Protein AF-A0A2E0CEH9-F1 (afdb_monomer)

Secondary structure (DSSP, 8-state):
--------S----------BS-TTTT-SSSSS--SHHHHHHHHHHHHHT----GGG-SS-SS--SHHHHHHHHHHHH-SSPPP--EEEEEEETTEEEEEEPPP--TTEEEEEEEEESSSS--EEEEEE--TT--EEEE-S---SS-EEEEEEEEETT-BEEEPPPEEEPP----EEE-TTS-EEEE---GGGS--HHHHHTT-HHHHHHHHTSTTTTTT--HHHHHHHHHHHHH-TTTHHHHHHHHH-HHHHHHT---TT--SHHHHHHSS--HHHHTSS-HHHHHTB-S--PPEEE-TT--------B--SSSEEEES-SSPPP-SS-EEEE-GGGGSGGGGHHHH-EEETTEEEE-HHHHHHTSHHHHHH--S-HHHHHSPBPTTSPBP-----S---TTSPTT-STTHHHHHHHHHTTEEEEE-BTTB---SEEETTSEEEEEEEEEE-SSS-BS-SSTTT-EEEEEEEEEETTEEEEEES--SSTTSPP-TT-TT-EEE-EEEE-TTS-EES-GGG-SEEEE-PBPTT-EEEEEEEEE--TT--EEEEEEEEEEEESS-HHHHHHH-GGGGGG---EEEEEEEEEEEEE-

Sequence (594 aa):
MKRIVLLIGFIMCSKLYSQCDNNNLADYNNDNILDILDLVVLVEIIMTDSQDNQNSDVNFDGSVDILDVIKLVLKVLNPIPSSSEISYIDYSDNVISIVWDSSPSPLFKEYQILMSNSIDEQVAIDVISNPNQVELQIYDILLYQGALLWVNVVDEWSCGSLSQPAIIDNAEKEYQLDETGHVLFTEFMVDDFPDVQDCEGCHPSHVADWTGSSHAHSMHSPMFFSMWNQEQASHPETGERFCVQCHNPIAFLTGVDLAGNQSLQEFEDSNLPNQVKHGISCTVCHTYTALSPSYFADDNLNASAEYHMYPGENVFFGSIENPIENSYHESQYNPMFSRSEMCLPCHDFTIRGVEAEITFTEWNRIPGLAMSGELSCQECHMPLKADGTHDHSFVGVDVDLTYPLGESPNHSAVQDLLNSAAIISFGAPSYDLPDTISSSESLVVPITIESLTAHNMPSGTGFNREAWVEIVISQNSNIIYESGSLESNSEELDRLDSSLLLFTSYLLDENGDTTYTSSETHDMINETLPGLGFRYHLYNIDIPNDISGIIDIDVSFKFRPFRPLVVQSHIPELLSNLPIFEIGSIHEQIEVVE

Nearest PDB structures (foldseek):
  1wf5-assembly1_A  TM=7.370E-01  e=1.441E-05  Homo sapiens
  6pok-assembly1_A  TM=7.664E-01  e=5.632E-04  Homo sapiens
  4lsd-assembly3_H  TM=6.759E-01  e=6.670E-04  Homo sapiens
  8peq-assembly1_A  TM=6.683E-01  e=8.438E-03  Homo sapiens
  2obg-assembly1_A-2  TM=4.933E-01  e=7.125E-03  unclassified

Structure (mmCIF, N/CA/C/O backbone):
data_AF-A0A2E0CEH9-F1
#
_entry.id   AF-A0A2E0CEH9-F1
#
loop_
_atom_site.group_PDB
_atom_site.id
_atom_site.type_symbol
_atom_site.label_atom_id
_atom_site.label_alt_id
_atom_site.label_comp_id
_atom_site.label_asym_id
_atom_site.label_entity_id
_atom_site.label_seq_id
_atom_site.pdbx_PDB_ins_code
_atom_site.Cartn_x
_atom_site.Cartn_y
_atom_site.Cartn_z
_atom_site.occupancy
_atom_site.B_iso_or_equiv
_atom_site.auth_seq_id
_atom_site.auth_comp_id
_atom_site.auth_asym_id
_atom_site.auth_atom_id
_atom_site.pdbx_PDB_model_num
ATOM 1 N N . MET A 1 1 ? 8.715 -23.670 -21.065 1.00 26.12 1 MET A N 1
ATOM 2 C CA . MET A 1 1 ? 7.681 -23.879 -22.107 1.00 26.12 1 MET A CA 1
ATOM 3 C C . MET A 1 1 ? 6.828 -22.621 -22.080 1.00 26.12 1 MET A C 1
ATOM 5 O O . MET A 1 1 ? 6.115 -22.434 -21.107 1.00 26.12 1 MET A O 1
ATOM 9 N N . LYS A 1 2 ? 7.056 -21.696 -23.025 1.00 26.78 2 LYS A N 1
ATOM 10 C CA . LYS A 1 2 ? 6.562 -20.308 -22.983 1.00 26.78 2 LYS A CA 1
ATOM 11 C C . LYS A 1 2 ? 5.036 -20.285 -22.825 1.00 26.78 2 LYS A C 1
ATOM 13 O O . LYS A 1 2 ? 4.325 -20.707 -23.738 1.00 26.78 2 LYS A O 1
ATOM 18 N N . ARG A 1 3 ? 4.542 -19.857 -21.659 1.00 23.39 3 ARG A N 1
ATOM 19 C CA . ARG A 1 3 ? 3.113 -19.635 -21.426 1.00 23.39 3 ARG A CA 1
ATOM 20 C C . ARG A 1 3 ? 2.758 -18.259 -21.971 1.00 23.39 3 ARG A C 1
ATOM 22 O O . ARG A 1 3 ? 2.944 -17.244 -21.324 1.00 23.39 3 ARG A O 1
ATOM 29 N N . ILE A 1 4 ? 2.259 -18.286 -23.199 1.00 29.06 4 ILE A N 1
ATOM 30 C CA . ILE A 1 4 ? 1.384 -17.267 -23.767 1.00 29.06 4 ILE A CA 1
ATOM 31 C C . ILE A 1 4 ? 0.143 -17.228 -22.868 1.00 29.06 4 ILE A C 1
ATOM 33 O O . ILE A 1 4 ? -0.684 -18.140 -22.929 1.00 29.06 4 ILE A O 1
ATOM 37 N N . VAL A 1 5 ? 0.038 -16.221 -22.003 1.00 24.45 5 VAL A N 1
ATOM 38 C CA . VAL A 1 5 ? -1.232 -15.879 -21.359 1.00 24.45 5 VAL A CA 1
ATOM 39 C C . VAL A 1 5 ? -1.922 -14.855 -22.250 1.00 24.45 5 VAL A C 1
ATOM 41 O O . VAL A 1 5 ? -1.358 -13.837 -22.639 1.00 24.45 5 VAL A O 1
ATOM 44 N N . LEU A 1 6 ? -3.133 -15.227 -22.654 1.00 25.12 6 LEU A N 1
ATOM 45 C CA . LEU A 1 6 ? -4.038 -14.483 -23.511 1.00 25.12 6 LEU A CA 1
ATOM 46 C C . LEU A 1 6 ? -4.280 -13.062 -22.976 1.00 25.12 6 LEU A C 1
ATOM 48 O O . LEU A 1 6 ? -5.071 -12.885 -22.055 1.00 25.12 6 LEU A O 1
ATOM 52 N N . LEU A 1 7 ? -3.763 -12.052 -23.675 1.00 25.94 7 LEU A N 1
ATOM 53 C CA . LEU A 1 7 ? -4.455 -10.770 -23.816 1.00 25.94 7 LEU A CA 1
ATOM 54 C C . LEU A 1 7 ? -5.459 -10.894 -24.980 1.00 25.94 7 LEU A C 1
ATOM 56 O O . LEU A 1 7 ? -5.257 -10.393 -26.083 1.00 25.94 7 LEU A O 1
ATOM 60 N N . ILE A 1 8 ? -6.546 -11.638 -24.764 1.00 28.12 8 ILE A N 1
ATOM 61 C CA . ILE A 1 8 ? -7.740 -11.568 -25.619 1.00 28.12 8 ILE A CA 1
ATOM 62 C C . ILE A 1 8 ? -8.783 -10.817 -24.810 1.00 28.12 8 ILE A C 1
ATOM 64 O O . ILE A 1 8 ? -9.404 -11.403 -23.928 1.00 28.12 8 ILE A O 1
ATOM 68 N N . GLY A 1 9 ? -8.994 -9.534 -25.111 1.00 27.02 9 GLY A N 1
ATOM 69 C CA . GLY A 1 9 ? -10.136 -8.858 -24.509 1.00 27.02 9 GLY A CA 1
ATOM 70 C C . GLY A 1 9 ? -10.213 -7.344 -24.512 1.00 27.02 9 GLY A C 1
ATOM 71 O O . GLY A 1 9 ? -11.117 -6.865 -23.856 1.00 27.02 9 GLY A O 1
ATOM 72 N N . PHE A 1 10 ? -9.387 -6.582 -25.230 1.00 25.95 10 PHE A N 1
ATOM 73 C CA . PHE A 1 10 ? -9.705 -5.172 -25.497 1.00 25.95 10 PHE A CA 1
ATOM 74 C C . PHE A 1 10 ? -9.233 -4.767 -26.895 1.00 25.95 10 PHE A C 1
ATOM 76 O O . PHE A 1 10 ? -8.197 -4.146 -27.098 1.00 25.95 10 PHE A O 1
ATOM 83 N N . ILE A 1 11 ? -10.055 -5.103 -27.892 1.00 30.66 11 ILE A N 1
ATOM 84 C CA . ILE A 1 11 ? -10.125 -4.324 -29.130 1.00 30.66 11 ILE A CA 1
ATOM 85 C C . ILE A 1 11 ? -10.832 -3.015 -28.749 1.00 30.66 11 ILE A C 1
ATOM 87 O O . ILE A 1 11 ? -12.029 -2.852 -28.976 1.00 30.66 11 ILE A O 1
ATOM 91 N N . MET A 1 12 ? -10.115 -2.090 -28.113 1.00 25.44 12 MET A N 1
ATOM 92 C CA . MET A 1 12 ? -10.494 -0.681 -28.122 1.00 25.44 12 MET A CA 1
ATOM 93 C C . MET A 1 12 ? -9.473 0.069 -28.955 1.00 25.44 12 MET A C 1
ATOM 95 O O . MET A 1 12 ? -8.458 0.533 -28.464 1.00 25.44 12 MET A O 1
ATOM 99 N N . CYS A 1 13 ? -9.782 0.134 -30.249 1.00 32.44 13 CYS A N 1
ATOM 100 C CA . CYS A 1 13 ? -9.682 1.342 -31.057 1.00 32.44 13 CYS A CA 1
ATOM 101 C C . CYS A 1 13 ? -8.512 2.277 -30.696 1.00 32.44 13 CYS A C 1
ATOM 103 O O . CYS A 1 13 ? -8.733 3.443 -30.371 1.00 32.44 13 CYS A O 1
ATOM 105 N N . SER A 1 14 ? -7.268 1.814 -30.839 1.00 30.53 14 SER A N 1
ATOM 106 C CA . SER A 1 14 ? -6.232 2.747 -31.257 1.00 30.53 14 SER A CA 1
ATOM 107 C C . SER A 1 14 ? -6.655 3.190 -32.653 1.00 30.53 14 SER A C 1
ATOM 109 O O . SER A 1 14 ? -6.739 2.396 -33.594 1.00 30.53 14 SER A O 1
ATOM 111 N N . LYS A 1 15 ? -7.055 4.454 -32.792 1.00 33.81 15 LYS A N 1
ATOM 112 C CA . LYS A 1 15 ? -7.157 5.060 -34.114 1.00 33.81 15 LYS A CA 1
ATOM 113 C C . LYS A 1 15 ? -5.736 5.102 -34.677 1.00 33.81 15 LYS A C 1
ATOM 115 O O . LYS A 1 15 ? -5.025 6.081 -34.494 1.00 33.81 15 LYS A O 1
ATOM 120 N N . LEU A 1 16 ? -5.334 4.007 -35.316 1.00 45.03 16 LEU A N 1
ATOM 121 C CA . LEU A 1 16 ? -4.176 3.903 -36.189 1.00 45.03 16 LEU A CA 1
ATOM 122 C C . LEU A 1 16 ? -4.417 4.874 -37.337 1.00 45.03 16 LEU A C 1
ATOM 124 O O . LEU A 1 16 ? -5.068 4.535 -38.326 1.00 45.03 16 LEU A O 1
ATOM 128 N N . TYR A 1 17 ? -3.987 6.119 -37.183 1.00 47.66 17 TYR A N 1
ATOM 129 C CA . TYR A 1 17 ? -4.020 7.024 -38.307 1.00 47.66 17 TYR A CA 1
ATOM 130 C C . TYR A 1 17 ? -2.801 6.730 -39.177 1.00 47.66 17 TYR A C 1
ATOM 132 O O . TYR A 1 17 ? -1.699 7.190 -38.903 1.00 47.66 17 TYR A O 1
ATOM 140 N N . SER A 1 18 ? -3.027 6.021 -40.281 1.00 54.94 18 SER A N 1
ATOM 141 C CA . SER A 1 18 ? -2.346 6.366 -41.524 1.00 54.94 18 SER A CA 1
ATOM 142 C C . SER A 1 18 ? -2.723 7.821 -41.839 1.00 54.94 18 SER A C 1
ATOM 144 O O . SER A 1 18 ? -3.780 8.080 -42.423 1.00 54.94 18 SER A O 1
ATOM 146 N N . GLN A 1 19 ? -1.967 8.789 -41.319 1.00 60.56 19 GLN A N 1
ATOM 147 C CA . GLN A 1 19 ? -2.200 10.200 -41.625 1.00 60.56 19 GLN A CA 1
ATOM 148 C C . GLN A 1 19 ? -1.653 10.470 -43.018 1.00 60.56 19 GLN A C 1
ATOM 150 O O . GLN A 1 19 ? -0.526 10.091 -43.323 1.00 60.56 19 GLN A O 1
ATOM 155 N N . CYS A 1 20 ? -2.486 11.072 -43.859 1.00 68.50 20 CYS A N 1
ATOM 156 C CA . CYS A 1 20 ? -2.069 11.704 -45.097 1.00 68.50 20 CYS A CA 1
ATOM 157 C C . CYS A 1 20 ? -2.090 13.208 -44.858 1.00 68.50 20 CYS A C 1
ATOM 159 O O . CYS A 1 20 ? -3.164 13.807 -44.784 1.00 68.50 20 CYS A O 1
ATOM 161 N N . ASP A 1 21 ? -0.911 13.808 -44.722 1.00 62.81 21 ASP A N 1
ATOM 162 C CA . ASP A 1 21 ? -0.798 15.225 -44.358 1.00 62.81 21 ASP A CA 1
ATOM 163 C C . ASP A 1 21 ? -1.117 16.176 -45.522 1.00 62.81 21 ASP A C 1
ATOM 165 O O . ASP A 1 21 ? -1.353 17.366 -45.307 1.00 62.81 21 ASP A O 1
ATOM 169 N N . ASN A 1 22 ? -1.157 15.676 -46.763 1.00 65.75 22 ASN A N 1
ATOM 170 C CA . ASN A 1 22 ? -1.312 16.505 -47.958 1.00 65.75 22 ASN A CA 1
ATOM 171 C C . ASN A 1 22 ? -2.409 16.016 -48.920 1.00 65.75 22 ASN A C 1
ATOM 173 O O . ASN A 1 22 ? -2.151 15.723 -50.087 1.00 65.75 22 ASN A O 1
ATOM 177 N N . ASN A 1 23 ? -3.656 15.963 -48.440 1.00 64.31 23 ASN A N 1
ATOM 178 C CA . ASN A 1 23 ? -4.815 15.556 -49.253 1.00 64.31 23 ASN A CA 1
ATOM 179 C C . ASN A 1 23 ? -5.206 16.560 -50.353 1.00 64.31 23 ASN A C 1
ATOM 181 O O . ASN A 1 23 ? -5.965 16.208 -51.244 1.00 64.31 23 ASN A O 1
ATOM 185 N N . ASN A 1 24 ? -4.693 17.794 -50.305 1.00 70.31 24 ASN A N 1
ATOM 186 C CA . ASN A 1 24 ? -5.008 18.834 -51.293 1.00 70.31 24 ASN A CA 1
ATOM 187 C C . ASN A 1 24 ? -4.076 18.798 -52.518 1.00 70.31 24 ASN A C 1
ATOM 189 O O . ASN A 1 24 ? -4.338 19.467 -53.519 1.00 70.31 24 ASN A O 1
ATOM 193 N N . LEU A 1 25 ? -2.949 18.080 -52.441 1.00 78.38 25 LEU A N 1
ATOM 194 C CA . LEU A 1 25 ? -2.026 17.946 -53.564 1.00 78.38 25 LEU A CA 1
ATOM 195 C C . LEU A 1 25 ? -2.606 16.973 -54.589 1.00 78.38 25 LEU A C 1
ATOM 197 O O . LEU A 1 25 ? -2.786 15.797 -54.284 1.00 78.38 25 LEU A O 1
ATOM 201 N N . ALA A 1 26 ? -2.804 17.464 -55.813 1.00 79.00 26 ALA A N 1
ATOM 202 C CA . ALA A 1 26 ? -3.390 16.739 -56.940 1.00 79.00 26 ALA A CA 1
ATOM 203 C C . ALA A 1 26 ? -4.898 16.419 -56.835 1.00 79.00 26 ALA A C 1
ATOM 205 O O . ALA A 1 26 ? -5.405 15.698 -57.687 1.00 79.00 26 ALA A O 1
ATOM 206 N N . ASP A 1 27 ? -5.617 16.990 -55.858 1.00 84.62 27 ASP A N 1
ATOM 207 C CA . ASP A 1 27 ? -7.089 17.017 -55.834 1.00 84.62 27 ASP A CA 1
ATOM 208 C C . ASP A 1 27 ? -7.575 18.197 -56.689 1.00 84.62 27 ASP A C 1
ATOM 210 O O . ASP A 1 27 ? -7.641 19.348 -56.245 1.00 84.62 27 ASP A O 1
ATOM 214 N N . TYR A 1 28 ? -7.836 17.942 -57.970 1.00 86.00 28 TYR A N 1
ATOM 215 C CA . TYR A 1 28 ? -8.185 19.002 -58.917 1.00 86.00 28 TYR A CA 1
ATOM 216 C C . TYR A 1 28 ? -9.678 19.309 -58.925 1.00 86.00 28 TYR A C 1
ATOM 218 O O . TYR A 1 28 ? -10.083 20.406 -59.330 1.00 86.00 28 TYR A O 1
ATOM 226 N N . ASN A 1 29 ? -10.504 18.354 -58.503 1.00 84.25 29 ASN A N 1
ATOM 227 C CA . ASN A 1 29 ? -11.950 18.517 -58.473 1.00 84.25 29 ASN A CA 1
ATOM 228 C C . ASN A 1 29 ? -12.453 19.080 -57.112 1.00 84.25 29 ASN A C 1
ATOM 230 O O . ASN A 1 29 ? -13.585 19.570 -57.045 1.00 84.25 29 ASN A O 1
ATOM 234 N N . ASN A 1 30 ? -11.576 19.141 -56.098 1.00 84.12 30 ASN A N 1
ATOM 235 C CA . ASN A 1 30 ? -11.791 19.620 -54.727 1.00 84.12 30 ASN A CA 1
ATOM 236 C C . ASN A 1 30 ? -12.825 18.805 -53.927 1.00 84.12 30 ASN A C 1
ATOM 238 O O . ASN A 1 30 ? -13.580 19.373 -53.126 1.00 84.12 30 ASN A O 1
ATOM 242 N N . ASP A 1 31 ? -12.904 17.495 -54.151 1.00 85.25 31 ASP A N 1
ATOM 243 C CA . ASP A 1 31 ? -13.761 16.584 -53.386 1.00 85.25 31 ASP A CA 1
ATOM 244 C C . ASP A 1 31 ? -13.038 15.909 -52.204 1.00 85.25 31 ASP A C 1
ATOM 246 O O . ASP A 1 31 ? -13.691 15.265 -51.375 1.00 85.25 31 ASP A O 1
ATOM 250 N N . ASN A 1 32 ? -11.740 16.184 -52.028 1.00 81.38 32 ASN A N 1
ATOM 251 C CA . ASN A 1 32 ? -10.823 15.605 -51.043 1.00 81.38 32 ASN A CA 1
ATOM 252 C C . ASN A 1 32 ? -10.567 14.100 -51.230 1.00 81.38 32 ASN A C 1
ATOM 254 O O . ASN A 1 32 ? -10.199 13.417 -50.266 1.00 81.38 32 ASN A O 1
ATOM 258 N N . ILE A 1 33 ? -10.773 13.564 -52.435 1.00 82.75 33 ILE A N 1
ATOM 259 C CA . ILE A 1 33 ? -10.530 12.165 -52.781 1.00 82.75 33 ILE A CA 1
ATOM 260 C C . ILE A 1 33 ? -9.656 12.115 -54.032 1.00 82.75 33 ILE A C 1
ATOM 262 O O . ILE A 1 33 ? -10.120 12.388 -55.125 1.00 82.75 33 ILE A O 1
ATOM 266 N N . LEU A 1 34 ? -8.412 11.654 -53.887 1.00 84.44 34 LEU A N 1
ATOM 267 C CA . LEU A 1 34 ? -7.552 11.401 -55.044 1.00 84.44 34 LEU A CA 1
ATOM 268 C C . LEU A 1 34 ? -8.038 10.169 -55.810 1.00 84.44 34 LEU A C 1
ATOM 270 O O . LEU A 1 34 ? -7.853 9.034 -55.355 1.00 84.44 34 LEU A O 1
ATOM 274 N N . ASP A 1 35 ? -8.634 10.379 -56.982 1.00 86.50 35 ASP A N 1
ATOM 275 C CA . ASP A 1 35 ? -9.162 9.295 -57.805 1.00 86.50 35 ASP A CA 1
ATOM 276 C C . ASP A 1 35 ? -8.947 9.478 -59.323 1.00 86.50 35 ASP A C 1
ATOM 278 O O . ASP A 1 35 ? -8.091 10.221 -59.810 1.00 86.50 35 ASP A O 1
ATOM 282 N N . ILE A 1 36 ? -9.675 8.690 -60.120 1.00 88.88 36 ILE A N 1
ATOM 283 C CA . ILE A 1 36 ? -9.568 8.719 -61.581 1.00 88.88 36 ILE A CA 1
ATOM 284 C C . ILE A 1 36 ? -10.039 10.047 -62.192 1.00 88.88 36 ILE A C 1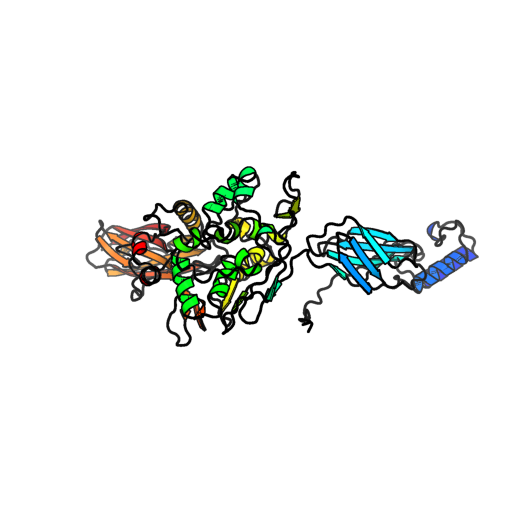
ATOM 286 O O . ILE A 1 36 ? -9.636 10.374 -63.308 1.00 88.88 36 ILE A O 1
ATOM 290 N N . LEU A 1 37 ? -10.897 10.802 -61.507 1.00 89.12 37 LEU A N 1
ATOM 291 C CA . LEU A 1 37 ? -11.386 12.095 -61.968 1.00 89.12 37 LEU A CA 1
ATOM 292 C C . LEU A 1 37 ? -10.265 13.133 -61.935 1.00 89.12 37 LEU A C 1
ATOM 294 O O . LEU A 1 37 ? -10.116 13.868 -62.909 1.00 89.12 37 LEU A O 1
ATOM 298 N N . ASP A 1 38 ? -9.419 13.126 -60.906 1.00 88.19 38 ASP A N 1
ATOM 299 C CA . ASP A 1 38 ? -8.243 14.002 -60.839 1.00 88.19 38 ASP A CA 1
ATOM 300 C C . ASP A 1 38 ? -7.243 13.701 -61.950 1.00 88.19 38 ASP A C 1
ATOM 302 O O . ASP A 1 38 ? -6.717 14.607 -62.596 1.00 88.19 38 ASP A O 1
ATOM 306 N N . LEU A 1 39 ? -7.053 12.418 -62.261 1.00 88.62 39 LEU A N 1
ATOM 307 C CA . LEU A 1 39 ? -6.235 11.991 -63.395 1.00 88.62 39 LEU A CA 1
ATOM 308 C C . LEU A 1 39 ? -6.760 12.525 -64.730 1.00 88.62 39 LEU A C 1
ATOM 310 O O . LEU A 1 39 ? -5.973 12.951 -65.576 1.00 88.62 39 LEU A O 1
ATOM 314 N N . VAL A 1 40 ? -8.080 12.508 -64.937 1.00 90.00 40 VAL A N 1
ATOM 315 C CA . VAL A 1 40 ? -8.696 13.059 -66.153 1.00 90.00 40 VAL A CA 1
ATOM 316 C C . VAL A 1 40 ? -8.446 14.563 -66.246 1.00 90.00 40 VAL A C 1
ATOM 318 O O . VAL A 1 40 ? -8.090 15.042 -67.325 1.00 90.00 40 VAL A O 1
ATOM 321 N N . VAL A 1 41 ? -8.576 15.287 -65.131 1.00 87.94 41 VAL A N 1
ATOM 322 C CA . VAL A 1 41 ? -8.336 16.735 -65.083 1.00 87.94 41 VAL A CA 1
ATOM 323 C C . VAL A 1 41 ? -6.862 17.063 -65.338 1.00 87.94 41 VAL A C 1
ATOM 325 O O . VAL A 1 41 ? -6.572 17.938 -66.151 1.00 87.94 41 VAL A O 1
ATOM 328 N N . LEU A 1 42 ? -5.919 16.323 -64.748 1.00 88.19 42 LEU A N 1
ATOM 329 C CA . LEU A 1 42 ? -4.484 16.511 -64.992 1.00 88.19 42 LEU A CA 1
ATOM 330 C C . LEU A 1 42 ? -4.107 16.265 -66.461 1.00 88.19 42 LEU A C 1
ATOM 332 O O . LEU A 1 42 ? -3.359 17.038 -67.060 1.00 88.19 42 LEU A O 1
ATOM 336 N N . VAL A 1 43 ? -4.665 15.222 -67.083 1.00 89.12 43 VAL A N 1
ATOM 337 C CA . VAL A 1 43 ? -4.454 14.953 -68.514 1.00 89.12 43 VAL A CA 1
ATOM 338 C C . VAL A 1 43 ? -5.028 16.079 -69.378 1.00 89.12 43 VAL A C 1
ATOM 340 O O . VAL A 1 43 ? -4.406 16.459 -70.371 1.00 89.12 43 VAL A O 1
ATOM 343 N N . GLU A 1 44 ? -6.184 16.640 -69.017 1.00 87.75 44 GLU A N 1
ATOM 344 C CA . GLU A 1 44 ? -6.756 17.799 -69.712 1.00 87.75 44 GLU A CA 1
ATOM 345 C C . GLU A 1 44 ? -5.853 19.039 -69.592 1.00 87.75 44 GLU A C 1
ATOM 347 O O . GLU A 1 44 ? -5.601 19.707 -70.600 1.00 87.75 44 GLU A O 1
ATOM 352 N N . ILE A 1 45 ? -5.294 19.300 -68.406 1.00 85.56 45 ILE A N 1
ATOM 353 C CA . ILE A 1 45 ? -4.334 20.388 -68.148 1.00 85.56 45 ILE A CA 1
ATOM 354 C C . ILE A 1 45 ? -3.102 20.256 -69.057 1.00 85.56 45 ILE A C 1
ATOM 356 O O . ILE A 1 45 ? -2.732 21.212 -69.743 1.00 85.56 45 ILE A O 1
ATOM 360 N N . ILE A 1 46 ? -2.519 19.055 -69.148 1.00 85.81 46 ILE A N 1
ATOM 361 C CA . ILE A 1 46 ? -1.346 18.778 -69.996 1.00 85.81 46 ILE A CA 1
ATOM 362 C C . ILE A 1 46 ? -1.683 18.941 -71.485 1.00 85.81 46 ILE A C 1
ATOM 364 O O . ILE A 1 46 ? -0.906 19.508 -72.251 1.00 85.81 46 ILE A O 1
ATOM 368 N N . MET A 1 47 ? -2.850 18.457 -71.926 1.00 86.19 47 MET A N 1
ATOM 369 C CA . MET A 1 47 ? -3.260 18.519 -73.337 1.00 86.19 47 MET A CA 1
ATOM 370 C C . MET A 1 47 ? -3.620 19.936 -73.802 1.00 86.19 47 MET A C 1
ATOM 372 O O . MET A 1 47 ? -3.564 20.217 -75.002 1.00 86.19 47 MET A O 1
ATOM 376 N N . THR A 1 48 ? -4.023 20.813 -72.880 1.00 83.44 48 THR A N 1
ATOM 377 C CA . THR A 1 48 ? -4.426 22.198 -73.176 1.00 83.44 48 THR A CA 1
ATOM 378 C C . THR A 1 48 ? -3.313 23.225 -72.945 1.00 83.44 48 THR A C 1
ATOM 380 O O . THR A 1 48 ? -3.506 24.395 -73.279 1.00 83.44 48 THR A O 1
ATOM 383 N N . ASP A 1 49 ? -2.143 22.785 -72.459 1.00 68.38 49 ASP A N 1
ATOM 384 C CA . ASP A 1 49 ? -0.958 23.605 -72.154 1.00 68.38 49 ASP A CA 1
ATOM 385 C C . ASP A 1 49 ? -1.260 24.722 -71.128 1.00 68.38 49 ASP A C 1
ATOM 387 O O . ASP A 1 49 ? -0.700 25.823 -71.159 1.00 68.38 49 ASP A O 1
ATOM 391 N N . SER A 1 50 ? -2.202 24.458 -70.212 1.00 66.44 50 SER A N 1
ATOM 392 C CA . SER A 1 50 ? -2.602 25.401 -69.168 1.00 66.44 50 SER A CA 1
ATOM 393 C C . SER A 1 50 ? -1.621 25.346 -67.991 1.00 66.44 50 SER A C 1
ATOM 395 O O . SER A 1 50 ? -1.854 24.671 -66.995 1.00 66.44 50 SER A O 1
ATOM 397 N N . GLN A 1 51 ? -0.514 26.077 -68.103 1.00 59.66 51 GLN A N 1
ATOM 398 C CA . GLN A 1 51 ? 0.600 26.138 -67.137 1.00 59.66 51 GLN A CA 1
ATOM 399 C C . GLN A 1 51 ? 0.268 26.796 -65.771 1.00 59.66 51 GLN A C 1
ATOM 401 O O . GLN A 1 51 ? 1.175 27.171 -65.034 1.00 59.66 51 GLN A O 1
ATOM 406 N N . ASP A 1 52 ? -1.005 27.001 -65.421 1.00 55.31 52 ASP A N 1
ATOM 407 C CA . ASP A 1 52 ? -1.404 27.986 -64.396 1.00 55.31 52 ASP A CA 1
ATOM 408 C C . ASP A 1 52 ? -1.718 27.396 -63.005 1.00 55.31 52 ASP A C 1
ATOM 410 O O . ASP A 1 52 ? -2.307 28.071 -62.162 1.00 55.31 52 ASP A O 1
ATOM 414 N N . ASN A 1 53 ? -1.335 26.145 -62.728 1.00 63.59 53 ASN A N 1
ATOM 415 C CA . ASN A 1 53 ? -1.577 25.529 -61.422 1.00 63.59 53 ASN A CA 1
ATOM 416 C C . ASN A 1 53 ? -0.320 24.832 -60.880 1.00 63.59 53 ASN A C 1
ATOM 418 O O . ASN A 1 53 ? 0.040 23.749 -61.332 1.00 63.59 53 ASN A O 1
ATOM 422 N N . GLN A 1 54 ? 0.320 25.443 -59.875 1.00 63.72 54 GLN A N 1
ATOM 423 C CA . GLN A 1 54 ? 1.502 24.896 -59.187 1.00 63.72 54 GLN A CA 1
ATOM 424 C C . GLN A 1 54 ? 1.253 23.510 -58.569 1.00 63.72 54 GLN A C 1
ATOM 426 O O . GLN A 1 54 ? 2.202 22.767 -58.364 1.00 63.72 54 GLN A O 1
ATOM 431 N N . ASN A 1 55 ? -0.008 23.127 -58.342 1.00 73.56 55 ASN A N 1
ATOM 432 C CA . ASN A 1 55 ? -0.376 21.804 -57.832 1.00 73.56 55 ASN A CA 1
ATOM 433 C C . ASN A 1 55 ? -0.437 20.724 -58.937 1.00 73.56 55 ASN A C 1
ATOM 435 O O . ASN A 1 55 ? -0.845 19.597 -58.664 1.00 73.56 55 ASN A O 1
ATOM 439 N N . SER A 1 56 ? -0.121 21.070 -60.194 1.00 80.19 56 SER A N 1
ATOM 440 C CA . SER A 1 56 ? -0.099 20.134 -61.338 1.00 80.19 56 SER A CA 1
ATOM 441 C C . SER A 1 56 ? 1.274 19.526 -61.618 1.00 80.19 56 SER A C 1
ATOM 443 O O . SER A 1 56 ? 1.334 18.490 -62.268 1.00 80.19 56 SER A O 1
ATOM 445 N N . ASP A 1 57 ? 2.343 20.135 -61.099 1.00 83.62 57 ASP A N 1
ATOM 446 C CA . ASP A 1 57 ? 3.689 19.549 -61.043 1.00 83.62 57 ASP A CA 1
ATOM 447 C C . ASP A 1 57 ? 3.761 18.665 -59.792 1.00 83.62 57 ASP A C 1
ATOM 449 O O . ASP A 1 57 ? 4.208 19.056 -58.713 1.00 83.62 57 ASP A O 1
ATOM 453 N N . VAL A 1 58 ? 3.159 17.491 -59.921 1.00 85.12 58 VAL A N 1
ATOM 454 C CA . VAL A 1 58 ? 2.980 16.507 -58.856 1.00 85.12 58 VAL A CA 1
ATOM 455 C C . VAL A 1 58 ? 4.304 15.799 -58.552 1.00 85.12 58 VAL A C 1
ATOM 457 O O . VAL A 1 58 ? 4.530 15.302 -57.441 1.00 85.12 58 VAL A O 1
ATOM 460 N N . ASN A 1 59 ? 5.193 15.718 -59.544 1.00 84.69 59 ASN A N 1
ATOM 461 C CA . ASN A 1 59 ? 6.505 15.117 -59.384 1.00 84.69 59 ASN A CA 1
ATOM 462 C C . ASN A 1 59 ? 7.595 16.090 -58.891 1.00 84.69 59 ASN A C 1
ATOM 464 O O . ASN A 1 59 ? 8.634 15.608 -58.432 1.00 84.69 59 ASN A O 1
ATOM 468 N N . PHE A 1 60 ? 7.304 17.395 -58.874 1.00 84.06 60 PHE A N 1
ATOM 469 C CA . PHE A 1 60 ? 8.171 18.504 -58.468 1.00 84.06 60 PHE A CA 1
ATOM 470 C C . PHE A 1 60 ? 9.441 18.654 -59.320 1.00 84.06 60 PHE A C 1
ATOM 472 O O . PHE A 1 60 ? 10.484 19.088 -58.816 1.00 84.06 60 PHE A O 1
ATOM 479 N N . ASP A 1 61 ? 9.384 18.289 -60.603 1.00 86.25 61 ASP A N 1
ATOM 480 C CA . ASP A 1 61 ? 10.509 18.420 -61.538 1.00 86.25 61 ASP A CA 1
ATOM 481 C C . ASP A 1 61 ? 10.537 19.764 -62.293 1.00 86.25 61 ASP A C 1
ATOM 483 O O . ASP A 1 61 ? 11.507 20.074 -62.999 1.00 86.25 61 ASP A O 1
ATOM 487 N N . GLY A 1 62 ? 9.521 20.606 -62.081 1.00 83.75 62 GLY A N 1
ATOM 488 C CA . GLY A 1 62 ? 9.365 21.919 -62.695 1.00 83.75 62 GLY A CA 1
ATOM 489 C C . GLY A 1 62 ? 8.631 21.904 -64.037 1.00 83.75 62 GLY A C 1
ATOM 490 O O . GLY A 1 62 ? 8.528 22.964 -64.664 1.00 83.75 62 GLY A O 1
ATOM 491 N N . SER A 1 63 ? 8.142 20.747 -64.489 1.00 86.19 63 SER A N 1
ATOM 492 C CA . SER A 1 63 ? 7.350 20.572 -65.709 1.00 86.19 63 SER A CA 1
ATOM 493 C C . SER A 1 63 ? 6.036 19.866 -65.386 1.00 86.19 63 SER A C 1
ATOM 495 O O . SER A 1 63 ? 6.002 18.976 -64.558 1.00 86.19 63 SER A O 1
ATOM 497 N N . VAL A 1 64 ? 4.952 20.250 -66.065 1.00 87.06 64 VAL A N 1
ATOM 498 C CA . VAL A 1 64 ? 3.666 19.541 -65.975 1.00 87.06 64 VAL A CA 1
ATOM 499 C C . VAL A 1 64 ? 3.525 18.660 -67.211 1.00 87.06 64 VAL A C 1
ATOM 501 O O . VAL A 1 64 ? 3.211 19.157 -68.298 1.00 87.06 64 VAL A O 1
ATOM 504 N N . ASP A 1 65 ? 3.811 17.368 -67.079 1.00 87.88 65 ASP A N 1
ATOM 505 C CA . ASP A 1 65 ? 3.829 16.421 -68.189 1.00 87.88 65 ASP A CA 1
ATOM 506 C C . ASP A 1 65 ? 3.329 15.007 -67.824 1.00 87.88 65 ASP A C 1
ATOM 508 O O . ASP A 1 65 ? 2.646 14.763 -66.830 1.00 87.88 65 ASP A O 1
ATOM 512 N N . ILE A 1 66 ? 3.578 14.037 -68.708 1.00 88.56 66 ILE A N 1
ATOM 513 C CA . ILE A 1 66 ? 3.116 12.657 -68.523 1.00 88.56 66 ILE A CA 1
ATOM 514 C C . ILE A 1 66 ? 3.684 11.991 -67.255 1.00 88.56 66 ILE A C 1
ATOM 516 O O . ILE A 1 66 ? 3.086 11.038 -66.754 1.00 88.56 66 ILE A O 1
ATOM 520 N N . LEU A 1 67 ? 4.820 12.457 -66.735 1.00 89.06 67 LEU A N 1
ATOM 521 C CA . LEU A 1 67 ? 5.433 11.947 -65.515 1.00 89.06 67 LEU A CA 1
ATOM 522 C C . LEU A 1 67 ? 4.584 12.279 -64.279 1.00 89.06 67 LEU A C 1
ATOM 524 O O . LEU A 1 67 ? 4.475 11.425 -63.397 1.00 89.06 67 LEU A O 1
ATOM 528 N N . ASP A 1 68 ? 3.901 13.426 -64.250 1.00 88.06 68 ASP A N 1
ATOM 529 C CA . ASP A 1 68 ? 2.936 13.772 -63.195 1.00 88.06 68 ASP A CA 1
ATOM 530 C C . ASP A 1 68 ? 1.730 12.839 -63.204 1.00 88.06 68 ASP A C 1
ATOM 532 O O . ASP A 1 68 ? 1.298 12.350 -62.160 1.00 88.06 68 ASP A O 1
ATOM 536 N N . VAL A 1 69 ? 1.232 12.509 -64.401 1.00 89.31 69 VAL A N 1
ATOM 537 C CA . VAL A 1 69 ? 0.140 11.539 -64.571 1.00 89.31 69 VAL A CA 1
ATOM 538 C C . VAL A 1 69 ? 0.563 10.174 -64.047 1.00 89.31 69 VAL A C 1
ATOM 540 O O . VAL A 1 69 ? -0.195 9.540 -63.320 1.00 89.31 69 VAL A O 1
ATOM 543 N N . ILE A 1 70 ? 1.771 9.707 -64.381 1.00 89.81 70 ILE A N 1
ATOM 544 C CA . ILE A 1 70 ? 2.288 8.424 -63.882 1.00 89.81 70 ILE A CA 1
ATOM 545 C C . ILE A 1 70 ? 2.341 8.431 -62.352 1.00 89.81 70 ILE A C 1
ATOM 547 O O . ILE A 1 70 ? 1.920 7.460 -61.721 1.00 89.81 70 ILE A O 1
ATOM 551 N N . LYS A 1 71 ? 2.817 9.525 -61.754 1.00 87.69 71 LYS A N 1
ATOM 552 C CA . LYS A 1 71 ? 2.942 9.654 -60.303 1.00 87.69 71 LYS A CA 1
ATOM 553 C C . LYS A 1 71 ? 1.579 9.672 -59.606 1.00 87.69 71 LYS A C 1
ATOM 555 O O . LYS A 1 71 ? 1.377 8.933 -58.643 1.00 87.69 71 LYS A O 1
ATOM 560 N N . LEU A 1 72 ? 0.613 10.415 -60.147 1.00 88.50 72 LEU A N 1
ATOM 561 C CA . LEU A 1 72 ? -0.760 10.430 -59.645 1.00 88.50 72 LEU A CA 1
ATOM 562 C C . LEU A 1 72 ? -1.451 9.067 -59.827 1.00 88.50 72 LEU A C 1
ATOM 564 O O . LEU A 1 72 ? -2.141 8.614 -58.921 1.00 88.50 72 LEU A O 1
ATOM 568 N N . VAL A 1 73 ? -1.209 8.347 -60.932 1.00 91.69 73 VAL A N 1
ATOM 569 C CA . VAL A 1 73 ? -1.721 6.973 -61.118 1.00 91.69 73 VAL A CA 1
ATOM 570 C C . VAL A 1 73 ? -1.196 6.054 -60.021 1.00 91.69 73 VAL A C 1
ATOM 572 O O . VAL A 1 73 ? -1.967 5.288 -59.443 1.00 91.69 73 VAL A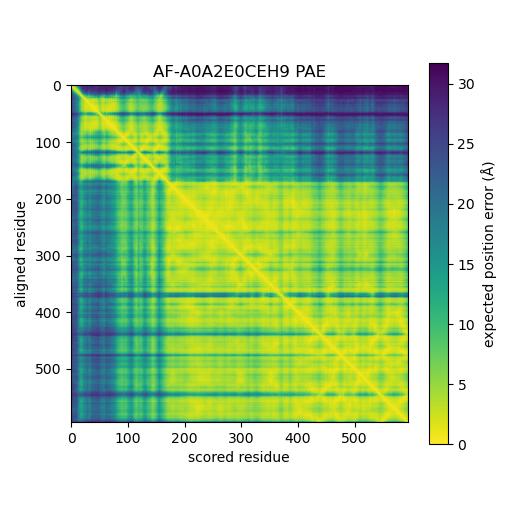 O 1
ATOM 575 N N . LEU A 1 74 ? 0.103 6.123 -59.715 1.00 89.06 74 LEU A N 1
ATOM 576 C CA . LEU A 1 74 ? 0.693 5.323 -58.642 1.00 89.06 74 LEU A CA 1
ATOM 577 C C . LEU A 1 74 ? 0.066 5.650 -57.285 1.00 89.06 74 LEU A C 1
ATOM 579 O O . LEU A 1 74 ? -0.177 4.720 -56.515 1.00 89.06 74 LEU A O 1
ATOM 583 N N . LYS A 1 75 ? -0.250 6.925 -57.027 1.00 88.31 75 LYS A N 1
ATOM 584 C CA . LYS A 1 75 ? -0.896 7.368 -55.788 1.00 88.31 75 LYS A CA 1
ATOM 585 C C . LYS A 1 75 ? -2.347 6.902 -55.682 1.00 88.31 75 LYS A C 1
ATOM 587 O O . LYS A 1 75 ? -2.730 6.356 -54.656 1.00 88.31 75 LYS A O 1
ATOM 592 N N . VAL A 1 76 ? -3.133 7.024 -56.751 1.00 87.50 76 VAL A N 1
ATOM 593 C CA . VAL A 1 76 ? -4.525 6.535 -56.798 1.00 87.50 76 VAL A CA 1
ATOM 594 C C . VAL A 1 76 ? -4.588 5.015 -56.604 1.00 87.50 76 VAL A C 1
ATOM 596 O O . VAL A 1 76 ? -5.485 4.503 -55.937 1.00 87.50 76 VAL A O 1
ATOM 599 N N . LEU A 1 77 ? -3.626 4.270 -57.161 1.00 88.81 77 LEU A N 1
ATOM 600 C CA . LEU A 1 77 ? -3.548 2.815 -56.989 1.00 88.81 77 LEU A CA 1
ATOM 601 C C . LEU A 1 77 ? -3.027 2.392 -55.606 1.00 88.81 77 LEU A C 1
ATOM 603 O O . LEU A 1 77 ? -3.355 1.296 -55.154 1.00 88.81 77 LEU A O 1
ATOM 607 N N . ASN A 1 78 ? -2.225 3.234 -54.952 1.00 86.62 78 ASN A N 1
ATOM 608 C CA . ASN A 1 78 ? -1.614 2.978 -53.646 1.00 86.62 78 ASN A CA 1
ATOM 609 C C . ASN A 1 78 ? -1.887 4.176 -52.723 1.00 86.62 78 ASN A C 1
ATOM 611 O O . ASN A 1 78 ? -0.983 4.974 -52.462 1.00 86.62 78 ASN A O 1
ATOM 615 N N . PRO A 1 79 ? -3.137 4.337 -52.250 1.00 83.06 79 PRO A N 1
ATOM 616 C CA . PRO A 1 79 ? -3.537 5.522 -51.492 1.00 83.06 79 PRO A CA 1
ATOM 617 C C . PRO A 1 79 ? -2.753 5.672 -50.183 1.00 83.06 79 PRO A C 1
ATOM 619 O O . PRO A 1 79 ? -2.502 6.793 -49.746 1.00 83.06 79 PRO A O 1
ATOM 622 N N . ILE A 1 80 ? -2.317 4.556 -49.596 1.00 84.81 80 ILE A N 1
ATOM 623 C CA . ILE A 1 80 ? -1.474 4.483 -48.400 1.00 84.81 80 ILE A CA 1
ATOM 624 C C . ILE A 1 80 ? -0.265 3.600 -48.751 1.00 84.81 80 ILE A C 1
ATOM 626 O O . ILE A 1 80 ? -0.448 2.597 -49.456 1.00 84.81 80 ILE A O 1
ATOM 630 N N . PRO A 1 81 ? 0.957 3.926 -48.288 1.00 87.06 81 PRO A N 1
ATOM 631 C CA . PRO A 1 81 ? 2.100 3.042 -48.474 1.00 87.06 81 PRO A CA 1
ATOM 632 C C . PRO A 1 81 ? 1.867 1.670 -47.829 1.00 87.06 81 PRO A C 1
ATOM 634 O O . PRO A 1 81 ? 1.180 1.527 -46.817 1.00 87.06 81 PRO A O 1
ATOM 637 N N . SER A 1 82 ? 2.466 0.634 -48.415 1.00 87.50 82 SER A N 1
ATOM 638 C CA . SER A 1 82 ? 2.466 -0.698 -47.800 1.00 87.50 82 SER A CA 1
ATOM 639 C C . SER A 1 82 ? 3.247 -0.660 -46.486 1.00 87.50 82 SER A C 1
ATOM 641 O O . SER A 1 82 ? 4.373 -0.154 -46.471 1.00 87.50 82 SER A O 1
ATOM 643 N N . SER A 1 83 ? 2.656 -1.186 -45.410 1.00 84.19 83 SER A N 1
ATOM 644 C CA . SER A 1 83 ? 3.318 -1.271 -44.107 1.00 84.19 83 SER A CA 1
ATOM 645 C C . SER A 1 83 ? 4.567 -2.152 -44.177 1.00 84.19 83 SER A C 1
ATOM 647 O O . SER A 1 83 ? 4.744 -2.967 -45.087 1.00 84.19 83 SER A O 1
ATOM 649 N N . SER A 1 84 ? 5.437 -1.952 -43.198 1.00 89.50 84 SER A N 1
ATOM 650 C CA . SER A 1 84 ? 6.578 -2.807 -42.899 1.00 89.50 84 SER A CA 1
ATOM 651 C C . SER A 1 84 ? 6.320 -3.480 -41.558 1.00 89.50 84 SER A C 1
ATOM 653 O O . SER A 1 84 ? 5.753 -2.844 -40.676 1.00 89.50 84 SER A O 1
ATOM 655 N N . GLU A 1 85 ? 6.757 -4.722 -41.373 1.00 91.81 85 GLU A N 1
ATOM 656 C CA . GLU A 1 85 ? 6.688 -5.397 -40.074 1.00 91.81 85 GLU A CA 1
ATOM 657 C C . GLU A 1 85 ? 8.077 -5.477 -39.443 1.00 91.81 85 GLU A C 1
ATOM 659 O O . GLU A 1 85 ? 9.078 -5.658 -40.138 1.00 91.81 85 GLU A O 1
ATOM 664 N N . ILE A 1 86 ? 8.138 -5.324 -38.120 1.00 92.75 86 ILE A N 1
ATOM 665 C CA . ILE A 1 86 ? 9.374 -5.505 -37.355 1.00 92.75 86 ILE A CA 1
ATOM 666 C C . ILE A 1 86 ? 9.604 -7.009 -37.204 1.00 92.75 86 ILE A C 1
ATOM 668 O O . ILE A 1 86 ? 8.746 -7.731 -36.697 1.00 92.75 86 ILE A O 1
ATOM 672 N N . SER A 1 87 ? 10.757 -7.491 -37.661 1.00 92.75 87 SER A N 1
ATOM 673 C CA . SER A 1 87 ? 11.106 -8.915 -37.668 1.00 92.75 87 SER A CA 1
ATOM 674 C C . SER A 1 87 ? 12.047 -9.304 -36.527 1.00 92.75 87 SER A C 1
ATOM 676 O O . SER A 1 87 ? 12.067 -10.468 -36.119 1.00 92.75 87 SER A O 1
ATOM 678 N N . TYR A 1 88 ? 12.801 -8.341 -35.992 1.00 91.81 88 TYR A N 1
ATOM 679 C CA . TYR A 1 88 ? 13.691 -8.522 -34.849 1.00 91.81 88 TYR A CA 1
ATOM 680 C C . TYR A 1 88 ? 13.834 -7.217 -34.070 1.00 91.81 88 TYR A C 1
ATOM 682 O O . TYR A 1 88 ? 13.964 -6.144 -34.664 1.00 91.81 88 TYR A O 1
ATOM 690 N N . ILE A 1 89 ? 13.854 -7.332 -32.746 1.00 89.31 89 ILE A N 1
ATOM 691 C CA . ILE A 1 89 ? 14.226 -6.258 -31.837 1.00 89.31 89 ILE A CA 1
ATOM 692 C C . ILE A 1 89 ? 15.025 -6.845 -30.678 1.00 89.31 89 ILE A C 1
ATOM 694 O O . ILE A 1 89 ? 14.753 -7.967 -30.247 1.00 89.31 89 ILE A O 1
ATOM 698 N N . ASP A 1 90 ? 16.009 -6.091 -30.211 1.00 85.44 90 ASP A N 1
ATOM 699 C CA . ASP A 1 90 ? 16.836 -6.431 -29.062 1.00 85.44 90 ASP A CA 1
ATOM 700 C C . ASP A 1 90 ? 17.377 -5.153 -28.423 1.00 85.44 90 ASP A C 1
ATOM 702 O O . ASP A 1 90 ? 17.633 -4.167 -29.123 1.00 85.44 90 ASP A O 1
ATOM 706 N N . TYR A 1 91 ? 17.546 -5.176 -27.107 1.00 82.69 91 TYR A N 1
ATOM 707 C CA . TYR A 1 91 ? 18.129 -4.088 -26.337 1.00 82.69 91 TYR A CA 1
ATOM 708 C C . TYR A 1 91 ? 19.168 -4.668 -25.386 1.00 82.69 91 TYR A C 1
ATOM 710 O O . TYR A 1 91 ? 18.845 -5.380 -24.441 1.00 82.69 91 TYR A O 1
ATOM 718 N N . SER A 1 92 ? 20.433 -4.369 -25.663 1.00 75.00 92 SER A N 1
ATOM 719 C CA . SER A 1 92 ? 21.568 -4.856 -24.882 1.00 75.00 92 SER A CA 1
ATOM 720 C C . SER A 1 92 ? 22.669 -3.807 -24.876 1.00 75.00 92 SER A C 1
ATOM 722 O O . SER A 1 92 ? 22.905 -3.180 -25.911 1.00 75.00 92 SER A O 1
ATOM 724 N N . ASP A 1 93 ? 23.365 -3.637 -23.751 1.00 73.88 93 ASP A N 1
ATOM 725 C CA . ASP A 1 93 ? 24.491 -2.700 -23.620 1.00 73.88 93 ASP A CA 1
ATOM 726 C C . ASP A 1 93 ? 24.143 -1.255 -24.051 1.00 73.88 93 ASP A C 1
ATOM 728 O O . ASP A 1 93 ? 24.950 -0.577 -24.688 1.00 73.88 93 ASP A O 1
ATOM 732 N N . ASN A 1 94 ? 22.930 -0.781 -23.731 1.00 73.31 94 ASN A N 1
ATOM 733 C CA . ASN A 1 94 ? 22.397 0.533 -24.134 1.00 73.31 94 ASN A CA 1
ATOM 734 C C . ASN A 1 94 ? 22.313 0.738 -25.660 1.00 73.31 94 ASN A C 1
ATOM 736 O O . ASN A 1 94 ? 22.393 1.865 -26.164 1.00 73.31 94 ASN A O 1
ATOM 740 N N . VAL A 1 95 ? 22.171 -0.362 -26.407 1.00 81.25 95 VAL A N 1
ATOM 741 C CA . VAL A 1 95 ? 22.002 -0.360 -27.860 1.00 81.25 95 VAL A CA 1
ATOM 742 C C . VAL A 1 95 ? 20.699 -1.046 -28.232 1.00 81.25 95 VAL A C 1
ATOM 744 O O . VAL A 1 95 ? 20.522 -2.237 -27.984 1.00 81.25 95 VAL A O 1
ATOM 747 N N . ILE A 1 96 ? 19.812 -0.310 -28.900 1.00 87.38 96 ILE A N 1
ATOM 748 C CA . ILE A 1 96 ? 18.637 -0.893 -29.550 1.00 87.38 96 ILE A CA 1
ATOM 749 C C . ILE A 1 96 ? 19.056 -1.394 -30.927 1.00 87.38 96 ILE A C 1
ATOM 751 O O . ILE A 1 96 ? 19.512 -0.610 -31.760 1.00 87.38 96 ILE A O 1
ATOM 755 N N . SER A 1 97 ? 18.875 -2.685 -31.186 1.00 90.44 97 SER A N 1
ATOM 756 C CA . SER A 1 97 ? 19.018 -3.285 -32.513 1.00 90.44 97 SER A CA 1
ATOM 757 C C . SER A 1 97 ? 17.641 -3.643 -33.055 1.00 90.44 97 SER A C 1
ATOM 759 O O . SER A 1 97 ? 16.960 -4.496 -32.495 1.00 90.44 97 SER A O 1
ATOM 761 N N . ILE A 1 98 ? 17.235 -3.019 -34.159 1.00 93.62 98 ILE A N 1
ATOM 762 C CA . ILE A 1 98 ? 15.926 -3.238 -34.786 1.00 93.62 98 ILE A CA 1
ATOM 763 C C . ILE A 1 98 ? 16.091 -3.620 -36.257 1.00 93.62 98 ILE A C 1
ATOM 765 O O . ILE A 1 98 ? 16.896 -3.029 -36.980 1.00 93.62 98 ILE A O 1
ATOM 769 N N . VAL A 1 99 ? 15.319 -4.614 -36.701 1.00 95.38 99 VAL A N 1
ATOM 770 C CA . VAL A 1 99 ? 15.263 -5.077 -38.095 1.00 95.38 99 VAL A CA 1
ATOM 771 C C . VAL A 1 99 ? 13.807 -5.196 -38.527 1.00 95.38 99 VAL A C 1
ATOM 773 O O . VAL A 1 99 ? 12.960 -5.681 -37.774 1.00 95.38 99 VAL A O 1
ATOM 776 N N . TRP A 1 100 ? 13.508 -4.774 -39.751 1.00 95.38 100 TRP A N 1
ATOM 777 C CA . TRP A 1 100 ? 12.166 -4.807 -40.327 1.00 95.38 100 TRP A CA 1
ATOM 778 C C . TRP A 1 100 ? 12.163 -5.325 -41.768 1.00 95.38 100 TRP A C 1
ATOM 780 O O . TRP A 1 100 ? 13.208 -5.599 -42.354 1.00 95.38 100 TRP A O 1
ATOM 790 N N . ASP A 1 101 ? 10.979 -5.526 -42.336 1.00 93.00 101 ASP A N 1
ATOM 791 C CA . ASP A 1 101 ? 10.819 -5.961 -43.723 1.00 93.00 101 ASP A CA 1
ATOM 792 C C . ASP A 1 101 ? 10.860 -4.772 -44.698 1.00 93.00 101 ASP A C 1
ATOM 794 O O . ASP A 1 101 ? 10.292 -3.712 -44.456 1.00 93.00 101 ASP A O 1
ATOM 798 N N . SER A 1 102 ? 11.482 -4.930 -45.869 1.00 90.81 102 SER A N 1
ATOM 799 C CA . SER A 1 102 ? 11.465 -3.857 -46.874 1.00 90.81 102 SER A CA 1
ATOM 800 C C . SER A 1 102 ? 10.037 -3.582 -47.360 1.00 90.81 102 SER A C 1
ATOM 802 O O . SER A 1 102 ? 9.365 -4.503 -47.838 1.00 90.81 102 SER A O 1
ATOM 804 N N . SER A 1 103 ? 9.600 -2.323 -47.342 1.00 86.06 103 SER A N 1
ATOM 805 C CA . SER A 1 103 ? 8.303 -1.944 -47.899 1.00 86.06 103 SER A CA 1
ATOM 806 C C . SER A 1 103 ? 8.319 -2.023 -49.433 1.00 86.06 103 SER A C 1
ATOM 808 O O . SER A 1 103 ? 9.182 -1.418 -50.074 1.00 86.06 103 SER A O 1
ATOM 810 N N . PRO A 1 104 ? 7.341 -2.700 -50.065 1.00 83.50 104 PRO A N 1
ATOM 811 C CA . PRO A 1 104 ? 7.191 -2.717 -51.518 1.00 83.50 104 PRO A CA 1
ATOM 812 C C . PRO A 1 104 ? 6.511 -1.447 -52.070 1.00 83.50 104 PRO A C 1
ATOM 814 O O . PRO A 1 104 ? 6.091 -1.445 -53.229 1.00 83.50 104 PRO A O 1
ATOM 817 N N . SER A 1 105 ? 6.348 -0.390 -51.260 1.00 86.06 105 SER A N 1
ATOM 818 C CA . SER A 1 105 ? 5.632 0.826 -51.658 1.00 86.06 105 SER A CA 1
ATOM 819 C C . SER A 1 105 ? 6.297 1.509 -52.867 1.00 86.06 105 SER A C 1
ATOM 821 O O . SER A 1 105 ? 7.464 1.897 -52.787 1.00 86.06 105 SER A O 1
ATOM 823 N N . PRO A 1 106 ? 5.579 1.711 -53.990 1.00 85.75 106 PRO A N 1
ATOM 824 C CA . PRO A 1 106 ? 6.157 2.293 -55.203 1.00 85.75 106 PRO A CA 1
ATOM 825 C C . PRO A 1 106 ? 6.452 3.794 -55.084 1.00 85.75 106 PRO A C 1
ATOM 827 O O . PRO A 1 106 ? 7.199 4.325 -55.899 1.00 85.75 106 PRO A O 1
ATOM 830 N N . LEU A 1 107 ? 5.858 4.466 -54.093 1.00 88.44 107 LEU A N 1
ATOM 831 C CA . LEU A 1 107 ? 6.050 5.888 -53.790 1.00 88.44 107 LEU A CA 1
ATOM 832 C C . LEU A 1 107 ? 6.818 6.089 -52.476 1.00 88.44 107 LEU A C 1
ATOM 834 O O . LEU A 1 107 ? 6.640 7.105 -51.810 1.00 88.44 107 LEU A O 1
ATOM 838 N N . PHE A 1 108 ? 7.614 5.098 -52.066 1.00 91.38 108 PHE A N 1
ATOM 839 C CA . PHE A 1 108 ? 8.420 5.175 -50.852 1.00 91.38 108 PHE A CA 1
ATOM 840 C C . PHE A 1 108 ? 9.294 6.435 -50.838 1.00 91.38 108 PHE A C 1
ATOM 842 O O . PHE A 1 108 ? 10.039 6.687 -51.785 1.00 91.38 108 PHE A O 1
ATOM 849 N N . LYS A 1 109 ? 9.248 7.169 -49.726 1.00 90.38 109 LYS A N 1
ATOM 850 C CA . LYS A 1 109 ? 10.119 8.311 -49.454 1.00 90.38 109 LYS A CA 1
ATOM 851 C C . LYS A 1 109 ? 11.119 7.986 -48.347 1.00 90.38 109 LYS A C 1
ATOM 853 O O . LYS A 1 109 ? 12.318 8.194 -48.526 1.00 90.38 109 LYS A O 1
ATOM 858 N N . GLU A 1 110 ? 10.633 7.490 -47.213 1.00 93.50 110 GLU A N 1
ATOM 859 C CA . GLU A 1 110 ? 11.453 7.216 -46.030 1.00 93.50 110 GLU A CA 1
ATOM 860 C C . GLU A 1 110 ? 10.773 6.238 -45.062 1.00 93.50 110 GLU A C 1
ATOM 862 O O . GLU A 1 110 ? 9.550 6.094 -45.050 1.00 93.50 110 GLU A O 1
ATOM 867 N N . TYR A 1 111 ? 11.579 5.583 -44.228 1.00 93.94 111 TYR A N 1
ATOM 868 C CA . TYR A 1 111 ? 11.133 4.993 -42.971 1.00 93.94 111 TYR A CA 1
ATOM 869 C C . TYR A 1 111 ? 11.329 6.011 -41.851 1.00 93.94 111 TYR A C 1
ATOM 871 O O . TYR A 1 111 ? 12.355 6.689 -41.814 1.00 93.94 111 TYR A O 1
ATOM 879 N N . GLN A 1 112 ? 10.394 6.078 -40.912 1.00 92.75 112 GLN A N 1
ATOM 880 C CA . GLN A 1 112 ? 10.571 6.780 -39.644 1.00 92.75 112 GLN A CA 1
ATOM 881 C C . GLN A 1 112 ? 10.513 5.745 -38.526 1.00 92.75 112 GLN A C 1
ATOM 883 O O . GLN A 1 112 ? 9.536 4.998 -38.423 1.00 92.75 112 GLN A O 1
ATOM 888 N N . ILE A 1 113 ? 11.565 5.683 -37.716 1.00 91.31 113 ILE A N 1
ATOM 889 C CA . ILE A 1 113 ? 11.599 4.838 -36.525 1.00 91.31 113 ILE A CA 1
ATOM 890 C C . ILE A 1 113 ? 11.028 5.668 -35.392 1.00 91.31 113 ILE A C 1
ATOM 892 O O . ILE A 1 113 ? 11.582 6.712 -35.042 1.00 91.31 113 ILE A O 1
ATOM 896 N N . LEU A 1 114 ? 9.888 5.236 -34.870 1.00 88.69 114 LEU A N 1
ATOM 897 C CA . LEU A 1 114 ? 9.192 5.924 -33.796 1.00 88.69 114 LEU A CA 1
ATOM 898 C C . LEU A 1 114 ? 9.368 5.131 -32.512 1.00 88.69 114 LEU A C 1
ATOM 900 O O . LEU A 1 114 ? 9.270 3.906 -32.529 1.00 88.69 114 LEU A O 1
ATOM 904 N N . MET A 1 115 ? 9.579 5.832 -31.410 1.00 84.88 115 MET A N 1
ATOM 905 C CA . MET A 1 115 ? 9.629 5.250 -30.079 1.00 84.88 115 MET A CA 1
ATOM 906 C C . MET A 1 115 ? 8.682 6.004 -29.163 1.00 84.88 115 MET A C 1
ATOM 908 O O . MET A 1 115 ? 8.494 7.216 -29.299 1.00 84.88 115 MET A O 1
ATOM 912 N N . SER A 1 116 ? 8.084 5.279 -28.230 1.00 80.44 116 SER A N 1
ATOM 913 C CA . SER A 1 116 ? 7.355 5.882 -27.133 1.00 80.44 116 SER A CA 1
ATOM 914 C C . SER A 1 116 ? 7.495 5.067 -25.862 1.00 80.44 116 SER A C 1
ATOM 916 O O . SER A 1 116 ? 7.493 3.837 -25.895 1.00 80.44 116 SER A O 1
ATOM 918 N N . ASN A 1 117 ? 7.545 5.786 -24.747 1.00 65.00 117 ASN A N 1
ATOM 919 C CA . ASN A 1 117 ? 7.476 5.223 -23.405 1.00 65.00 117 ASN A CA 1
ATOM 920 C C . ASN A 1 117 ? 6.026 5.280 -22.866 1.00 65.00 117 ASN A C 1
ATOM 922 O O . ASN A 1 117 ? 5.766 4.898 -21.730 1.00 65.00 117 ASN A O 1
ATOM 926 N N . SER A 1 118 ? 5.070 5.769 -23.670 1.00 56.31 118 SER A N 1
ATOM 927 C CA . SER A 1 118 ? 3.629 5.777 -23.392 1.00 56.31 118 SER A CA 1
ATOM 928 C C . SER A 1 118 ? 2.838 5.431 -24.667 1.00 56.31 118 SER A C 1
ATOM 930 O O . SER A 1 118 ? 3.403 5.210 -25.732 1.00 56.31 118 SER A O 1
ATOM 932 N N . ILE A 1 119 ? 1.511 5.320 -24.600 1.00 50.38 119 ILE A N 1
ATOM 933 C CA . ILE A 1 119 ? 0.702 5.080 -25.814 1.00 50.38 119 ILE A CA 1
ATOM 934 C C . ILE A 1 119 ? 0.423 6.399 -26.567 1.00 50.38 119 ILE A C 1
ATOM 936 O O . ILE A 1 119 ? 0.054 6.373 -27.743 1.00 50.38 119 ILE A O 1
ATOM 940 N N . ASP A 1 120 ? 0.646 7.549 -25.922 1.00 44.72 120 ASP A N 1
ATOM 941 C CA . ASP A 1 120 ? 0.081 8.833 -26.346 1.00 44.72 120 ASP A CA 1
ATOM 942 C C . ASP A 1 120 ? 1.066 9.761 -27.082 1.00 44.72 120 ASP A C 1
ATOM 944 O O . ASP A 1 120 ? 0.620 10.644 -27.816 1.00 44.72 120 ASP A O 1
ATOM 948 N N . GLU A 1 121 ? 2.386 9.555 -26.971 1.00 59.84 121 GLU A N 1
ATOM 949 C CA . GLU A 1 121 ? 3.390 10.415 -27.627 1.00 59.84 121 GLU A CA 1
ATOM 950 C C . GLU A 1 121 ? 4.472 9.618 -28.363 1.00 59.84 121 GLU A C 1
ATOM 952 O O . GLU A 1 121 ? 5.433 9.139 -27.768 1.00 59.84 121 GLU A O 1
ATOM 957 N N . GLN A 1 122 ? 4.352 9.498 -29.687 1.00 71.69 122 GLN A N 1
ATOM 958 C CA . GLN A 1 122 ? 5.378 8.878 -30.531 1.00 71.69 122 GLN A CA 1
ATOM 959 C C . GLN A 1 122 ? 6.424 9.913 -30.953 1.00 71.69 122 GLN A C 1
ATOM 961 O O . GLN A 1 122 ? 6.098 10.904 -31.608 1.00 71.69 122 GLN A O 1
ATOM 966 N N . VAL A 1 123 ? 7.691 9.660 -30.627 1.00 78.88 123 VAL A N 1
ATOM 967 C CA . VAL A 1 123 ? 8.822 10.495 -31.043 1.00 78.88 123 VAL A CA 1
ATOM 968 C C . VAL A 1 123 ? 9.590 9.778 -32.146 1.00 78.88 123 VAL A C 1
ATOM 970 O O . VAL A 1 123 ? 9.988 8.625 -31.987 1.00 78.88 123 VAL A O 1
ATOM 973 N N . ALA A 1 124 ? 9.815 10.458 -33.271 1.00 82.56 124 ALA A N 1
ATOM 974 C CA . ALA A 1 124 ? 10.699 9.952 -34.314 1.00 82.56 124 ALA A CA 1
ATOM 975 C C . ALA A 1 124 ? 12.155 10.033 -33.841 1.00 82.56 124 ALA A C 1
ATOM 977 O O . ALA A 1 124 ? 12.685 11.130 -33.655 1.00 82.56 124 ALA A O 1
ATOM 978 N N . ILE A 1 125 ? 12.784 8.875 -33.645 1.00 85.75 125 ILE A N 1
ATOM 979 C CA . ILE A 1 125 ? 14.174 8.766 -33.188 1.00 85.75 125 ILE A CA 1
ATOM 980 C C . ILE A 1 125 ? 15.166 8.649 -34.347 1.00 85.75 125 ILE A C 1
ATOM 982 O O . ILE A 1 125 ? 16.324 9.024 -34.187 1.00 85.75 125 ILE A O 1
ATOM 986 N N . ASP A 1 126 ? 14.716 8.193 -35.521 1.00 89.25 126 ASP A N 1
ATOM 987 C CA . ASP A 1 126 ? 15.521 8.201 -36.746 1.00 89.25 126 ASP A CA 1
ATOM 988 C C . ASP A 1 126 ? 14.644 8.244 -38.013 1.00 89.25 126 ASP A C 1
ATOM 990 O O . ASP A 1 126 ? 13.479 7.833 -37.998 1.00 89.25 126 ASP A O 1
ATOM 994 N N . VAL A 1 127 ? 15.210 8.734 -39.121 1.00 91.56 127 VAL A N 1
ATOM 995 C CA . VAL A 1 127 ? 14.567 8.827 -40.440 1.00 91.56 127 VAL A CA 1
ATOM 996 C C . VAL A 1 127 ? 15.510 8.308 -41.525 1.00 91.56 127 VAL A C 1
ATOM 998 O O . VAL A 1 127 ? 16.596 8.841 -41.751 1.00 91.56 127 VAL A O 1
ATOM 1001 N N . ILE A 1 128 ? 15.067 7.286 -42.257 1.00 93.06 128 ILE A N 1
ATOM 1002 C CA . ILE A 1 128 ? 15.883 6.538 -43.216 1.00 93.06 128 ILE A CA 1
ATOM 1003 C C . ILE A 1 128 ? 15.268 6.636 -44.612 1.00 93.06 128 ILE A C 1
ATOM 1005 O O . ILE A 1 128 ? 14.276 5.981 -44.920 1.00 93.06 128 ILE A O 1
ATOM 1009 N N . SER A 1 129 ? 15.896 7.398 -45.508 1.00 92.56 129 SER A N 1
ATOM 1010 C CA . SER A 1 129 ? 15.422 7.551 -46.898 1.00 92.56 129 SER A CA 1
ATOM 1011 C C . SER A 1 129 ? 15.870 6.428 -47.847 1.00 92.56 129 SER A C 1
ATOM 1013 O O . SER A 1 129 ? 15.499 6.423 -49.018 1.00 92.56 129 SER A O 1
ATOM 1015 N N . ASN A 1 130 ? 16.704 5.483 -47.396 1.00 91.38 130 ASN A N 1
ATOM 1016 C CA . ASN A 1 130 ? 17.146 4.359 -48.225 1.00 91.38 130 ASN A CA 1
ATOM 1017 C C . ASN A 1 130 ? 16.186 3.163 -48.067 1.00 91.38 130 ASN A C 1
ATOM 1019 O O . ASN A 1 130 ? 16.224 2.517 -47.022 1.00 91.38 130 ASN A O 1
ATOM 1023 N N . PRO A 1 131 ? 15.407 2.782 -49.098 1.00 88.25 131 PRO A N 1
ATOM 1024 C CA . PRO A 1 131 ? 14.425 1.696 -48.989 1.00 88.25 131 PRO A CA 1
ATOM 1025 C C . PRO A 1 131 ? 15.041 0.319 -48.703 1.00 88.25 131 PRO A C 1
ATOM 1027 O O . PRO A 1 131 ? 14.338 -0.575 -48.238 1.00 88.25 131 PRO A O 1
ATOM 1030 N N . ASN A 1 132 ? 16.340 0.140 -48.983 1.00 90.62 132 ASN A N 1
ATOM 1031 C CA . ASN A 1 132 ? 17.060 -1.117 -48.756 1.00 90.62 132 ASN A CA 1
ATOM 1032 C C . ASN A 1 132 ? 17.719 -1.202 -47.371 1.00 90.62 132 ASN A C 1
ATOM 1034 O O . ASN A 1 132 ? 18.263 -2.251 -47.033 1.00 90.62 132 ASN A O 1
ATOM 1038 N N . GLN A 1 133 ? 17.743 -0.110 -46.603 1.00 92.75 133 GLN A N 1
ATOM 1039 C CA . GLN A 1 133 ? 18.232 -0.132 -45.230 1.00 92.75 133 GLN A CA 1
ATOM 1040 C C . GLN A 1 133 ? 17.064 -0.518 -44.329 1.00 92.75 133 GLN A C 1
ATOM 1042 O O . GLN A 1 133 ? 16.157 0.279 -44.112 1.00 92.75 133 GLN A O 1
ATOM 1047 N N . VAL A 1 134 ? 17.092 -1.763 -43.864 1.00 94.00 134 VAL A N 1
ATOM 1048 C CA . VAL A 1 134 ? 16.023 -2.379 -43.066 1.00 94.00 134 VAL A CA 1
ATOM 1049 C C . VAL A 1 134 ? 16.504 -2.831 -41.687 1.00 94.00 134 VAL A C 1
ATOM 1051 O O . VAL A 1 134 ? 15.876 -3.651 -41.028 1.00 94.00 134 VAL A O 1
ATOM 1054 N N . GLU A 1 135 ? 17.660 -2.318 -41.278 1.00 94.75 135 GLU A N 1
ATOM 1055 C CA . GLU A 1 135 ? 18.260 -2.529 -39.969 1.00 94.75 135 GLU A CA 1
ATOM 1056 C C . GLU A 1 135 ? 18.789 -1.193 -39.441 1.00 94.75 135 GLU A C 1
ATOM 1058 O O . GLU A 1 135 ? 19.251 -0.340 -40.213 1.00 94.75 135 GLU A O 1
ATOM 1063 N N . LEU A 1 136 ? 18.712 -1.011 -38.125 1.00 93.56 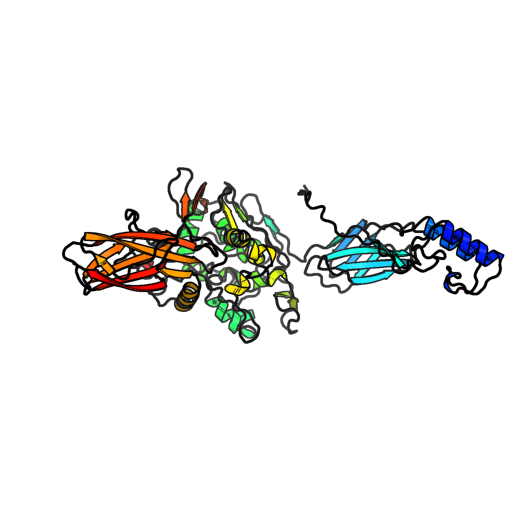136 LEU A N 1
ATOM 1064 C CA . LEU A 1 136 ? 19.243 0.149 -37.426 1.00 93.56 136 LEU A CA 1
ATOM 1065 C C . LEU A 1 136 ? 19.766 -0.270 -36.050 1.00 93.56 136 LEU A C 1
ATOM 1067 O O . LEU A 1 136 ? 19.139 -1.066 -35.350 1.00 93.56 136 LEU A O 1
ATOM 1071 N N . GLN A 1 137 ? 20.914 0.292 -35.675 1.00 91.56 137 GLN A N 1
ATOM 1072 C CA . GLN A 1 137 ? 21.420 0.254 -34.310 1.00 91.56 137 GLN A CA 1
ATOM 1073 C C . GLN A 1 137 ? 21.404 1.664 -33.743 1.00 91.56 137 GLN A C 1
ATOM 1075 O O . GLN A 1 137 ? 21.945 2.583 -34.361 1.00 91.56 137 GLN A O 1
ATOM 1080 N N . ILE A 1 138 ? 20.788 1.818 -32.578 1.00 85.25 138 ILE A N 1
ATOM 1081 C CA . ILE A 1 138 ? 20.637 3.100 -31.902 1.00 85.25 138 ILE A CA 1
ATOM 1082 C C . ILE A 1 138 ? 21.401 3.013 -30.593 1.00 85.25 138 ILE A C 1
ATOM 1084 O O . ILE A 1 138 ? 21.065 2.203 -29.733 1.00 85.25 138 ILE A O 1
ATOM 1088 N N . TYR A 1 139 ? 22.472 3.794 -30.497 1.00 82.12 139 TYR A N 1
ATOM 1089 C CA . TYR A 1 139 ? 23.415 3.769 -29.382 1.00 82.12 139 TYR A CA 1
ATOM 1090 C C . TYR A 1 139 ? 23.061 4.821 -28.332 1.00 82.12 139 TYR A C 1
ATOM 1092 O O . TYR A 1 139 ? 22.362 5.789 -28.634 1.00 82.12 139 TYR A O 1
ATOM 1100 N N . ASP A 1 140 ? 23.621 4.647 -27.135 1.00 68.81 140 ASP A N 1
ATOM 1101 C CA . ASP A 1 140 ? 23.527 5.591 -26.017 1.00 68.81 140 ASP A CA 1
ATOM 1102 C C . ASP A 1 140 ? 22.075 5.875 -25.584 1.00 68.81 140 ASP A C 1
ATOM 1104 O O . ASP A 1 140 ? 21.770 6.954 -25.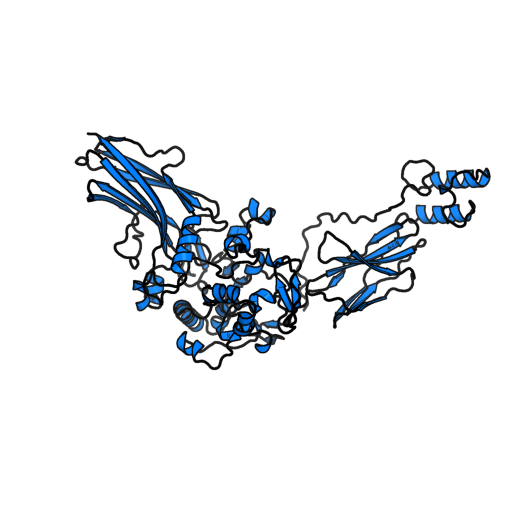074 1.00 68.81 140 ASP A O 1
ATOM 1108 N N . ILE A 1 141 ? 21.172 4.905 -25.778 1.00 68.81 141 ILE A N 1
ATOM 1109 C CA . ILE A 1 141 ? 19.815 4.971 -25.232 1.00 68.81 141 ILE A CA 1
ATOM 1110 C C . ILE A 1 141 ? 19.805 4.243 -23.894 1.00 68.81 141 ILE A C 1
ATOM 1112 O O . ILE A 1 141 ? 20.079 3.049 -23.837 1.00 68.81 141 ILE A O 1
ATOM 1116 N N . LEU A 1 142 ? 19.432 4.965 -22.839 1.00 66.69 142 LEU A N 1
ATOM 1117 C CA . LEU A 1 142 ? 19.130 4.400 -21.528 1.00 66.69 142 LEU A CA 1
ATOM 1118 C C . LEU A 1 142 ? 17.619 4.165 -21.426 1.00 66.69 142 LEU A C 1
ATOM 1120 O O . LEU A 1 142 ? 16.850 5.096 -21.181 1.00 66.69 142 LEU A O 1
ATOM 1124 N N . LEU A 1 143 ? 17.190 2.923 -21.651 1.00 71.00 143 LEU A N 1
ATOM 1125 C CA . LEU A 1 143 ? 15.821 2.479 -21.385 1.00 71.00 143 LEU A CA 1
ATOM 1126 C C . LEU A 1 143 ? 15.779 1.740 -20.052 1.00 71.00 143 LEU A C 1
ATOM 1128 O O . LEU A 1 143 ? 16.201 0.592 -19.953 1.00 71.00 143 LEU A O 1
ATOM 1132 N N . TYR A 1 144 ? 15.263 2.418 -19.030 1.00 70.50 144 TYR A N 1
ATOM 1133 C CA . TYR A 1 144 ? 14.962 1.798 -17.737 1.00 70.50 144 TYR A CA 1
ATOM 1134 C C . TYR A 1 144 ? 13.515 1.310 -17.641 1.00 70.50 144 TYR A C 1
ATOM 1136 O O . TYR A 1 144 ? 13.220 0.391 -16.888 1.00 70.50 144 TYR A O 1
ATOM 1144 N N . GLN A 1 145 ? 12.626 1.922 -18.422 1.00 70.06 145 GLN A N 1
ATOM 1145 C CA . GLN A 1 145 ? 11.235 1.517 -18.588 1.00 70.06 145 GLN A CA 1
ATOM 1146 C C . GLN A 1 145 ? 11.058 0.941 -19.991 1.00 70.06 145 GLN A C 1
ATOM 1148 O O . GLN A 1 145 ? 11.764 1.330 -20.926 1.00 70.06 145 GLN A O 1
ATOM 1153 N N . GLY A 1 146 ? 10.100 0.035 -20.130 1.00 74.31 146 GLY A N 1
ATOM 1154 C CA . GLY A 1 146 ? 9.764 -0.599 -21.386 1.00 74.31 146 GLY A CA 1
ATOM 1155 C C . GLY A 1 146 ? 9.318 0.435 -22.411 1.00 74.31 146 GLY A C 1
ATOM 1156 O O . GLY A 1 146 ? 8.672 1.434 -22.086 1.00 74.31 146 GLY A O 1
ATOM 1157 N N . ALA A 1 147 ? 9.675 0.190 -23.665 1.00 80.94 147 ALA A N 1
ATOM 1158 C CA . ALA A 1 147 ? 9.401 1.100 -24.766 1.00 80.94 147 ALA A CA 1
ATOM 1159 C C . ALA A 1 147 ? 8.713 0.368 -25.913 1.00 80.94 147 ALA A C 1
ATOM 1161 O O . ALA A 1 147 ? 8.977 -0.802 -26.194 1.00 80.94 147 ALA A O 1
ATOM 1162 N N . LEU A 1 148 ? 7.834 1.087 -26.601 1.00 86.06 148 LEU A N 1
ATOM 1163 C CA . LEU A 1 148 ? 7.216 0.637 -27.836 1.00 86.06 148 LEU A CA 1
ATOM 1164 C C . LEU A 1 148 ? 7.945 1.269 -29.015 1.00 86.06 148 LEU A C 1
ATOM 1166 O O . LEU A 1 148 ? 8.158 2.483 -29.038 1.00 86.06 148 LEU A O 1
ATOM 1170 N N . LEU A 1 149 ? 8.307 0.449 -29.999 1.00 89.00 149 LEU A N 1
ATOM 1171 C CA . LEU A 1 149 ? 8.907 0.901 -31.247 1.00 89.00 149 LEU A CA 1
ATOM 1172 C C . LEU A 1 149 ? 8.014 0.572 -32.436 1.00 89.00 149 LEU A C 1
ATOM 1174 O O . LEU A 1 149 ? 7.463 -0.523 -32.539 1.00 89.00 149 LEU A O 1
ATOM 1178 N N . TRP A 1 150 ? 7.935 1.510 -33.374 1.00 91.12 150 TRP A N 1
ATOM 1179 C CA . TRP A 1 150 ? 7.241 1.347 -34.645 1.00 91.12 150 TRP A CA 1
ATOM 1180 C C . TRP A 1 150 ? 8.153 1.704 -35.808 1.00 91.12 150 TRP A C 1
ATOM 1182 O O . TRP A 1 150 ? 9.003 2.591 -35.713 1.00 91.12 150 TRP A O 1
ATOM 1192 N N . VAL A 1 151 ? 7.896 1.068 -36.946 1.00 92.75 151 VAL A N 1
ATOM 1193 C CA . VAL A 1 151 ? 8.413 1.503 -38.242 1.00 92.75 151 VAL A CA 1
ATOM 1194 C C . VAL A 1 151 ? 7.256 2.109 -39.021 1.00 92.75 151 VAL A C 1
ATOM 1196 O O . VAL A 1 151 ? 6.304 1.415 -39.378 1.00 92.75 151 VAL A O 1
ATOM 1199 N N . ASN A 1 152 ? 7.326 3.410 -39.284 1.00 91.88 152 ASN A N 1
ATOM 1200 C CA . ASN A 1 152 ? 6.381 4.107 -40.147 1.00 91.88 152 ASN A CA 1
ATOM 1201 C C . ASN A 1 152 ? 6.957 4.208 -41.561 1.00 91.88 152 ASN A C 1
ATOM 1203 O O . ASN A 1 152 ? 8.028 4.780 -41.761 1.00 91.88 152 ASN A O 1
ATOM 1207 N N . VAL A 1 153 ? 6.250 3.669 -42.550 1.00 93.25 153 VAL A N 1
ATOM 1208 C CA . VAL A 1 153 ? 6.599 3.843 -43.963 1.00 93.25 153 VAL A CA 1
ATOM 1209 C C . VAL A 1 153 ? 5.919 5.103 -44.470 1.00 93.25 153 VAL A C 1
ATOM 1211 O O . VAL A 1 153 ? 4.692 5.157 -44.500 1.00 93.25 153 VAL A O 1
ATOM 1214 N N . VAL A 1 154 ? 6.700 6.088 -44.905 1.00 90.81 154 VAL A N 1
ATOM 1215 C CA . VAL A 1 154 ? 6.187 7.360 -45.419 1.00 90.81 154 VAL A CA 1
ATOM 1216 C C . VAL A 1 154 ? 6.394 7.439 -46.924 1.00 90.81 154 VAL A C 1
ATOM 1218 O O . VAL A 1 154 ? 7.468 7.121 -47.445 1.00 90.81 154 VAL A O 1
ATOM 1221 N N . ASP A 1 155 ? 5.348 7.851 -47.636 1.00 89.50 155 ASP A N 1
ATOM 1222 C CA . ASP A 1 155 ? 5.400 8.093 -49.074 1.00 89.50 155 ASP A CA 1
ATOM 1223 C C . ASP A 1 155 ? 5.700 9.562 -49.427 1.00 89.50 155 ASP A C 1
ATOM 1225 O O . ASP A 1 155 ? 5.795 10.448 -48.575 1.00 89.50 155 ASP A O 1
ATOM 1229 N N . GLU A 1 156 ? 5.866 9.841 -50.718 1.00 85.88 156 GLU A N 1
ATOM 1230 C CA . GLU A 1 156 ? 6.153 11.193 -51.211 1.00 85.88 156 GLU A CA 1
ATOM 1231 C C . GLU A 1 156 ? 5.010 12.212 -51.002 1.00 85.88 156 GLU A C 1
ATOM 1233 O O . GLU A 1 156 ? 5.246 13.413 -51.128 1.00 85.88 156 GLU A O 1
ATOM 1238 N N . TRP A 1 157 ? 3.802 11.764 -50.637 1.00 83.06 157 TRP A N 1
ATOM 1239 C CA . TRP A 1 157 ? 2.657 12.607 -50.251 1.00 83.06 157 TRP A CA 1
ATOM 1240 C C . TRP A 1 157 ? 2.572 12.842 -48.741 1.00 83.06 157 TRP A C 1
ATOM 1242 O O . TRP A 1 157 ? 1.596 13.426 -48.266 1.00 83.06 157 TRP A O 1
ATOM 1252 N N . SER A 1 158 ? 3.581 12.395 -47.988 1.00 84.75 158 SER A N 1
ATOM 1253 C CA . SER A 1 158 ? 3.563 12.387 -46.525 1.00 84.75 158 SER A CA 1
ATOM 1254 C C . SER A 1 158 ? 2.397 11.567 -45.963 1.00 84.75 158 SER A C 1
ATOM 1256 O O . SER A 1 158 ? 1.839 11.907 -44.923 1.00 84.75 158 SER A O 1
ATOM 1258 N N . CYS A 1 159 ? 2.001 10.497 -46.656 1.00 86.50 159 CYS A N 1
ATOM 1259 C CA . CYS A 1 159 ? 1.124 9.487 -46.081 1.00 86.50 159 CYS A CA 1
ATOM 1260 C C . CYS A 1 159 ? 1.954 8.425 -45.363 1.00 86.50 159 CYS A C 1
ATOM 1262 O O . CYS A 1 159 ? 2.900 7.899 -45.947 1.00 86.50 159 CYS A O 1
ATOM 1264 N N . GLY A 1 160 ? 1.584 8.106 -44.122 1.00 88.56 160 GLY A N 1
ATOM 1265 C CA . GLY A 1 160 ? 2.247 7.096 -43.292 1.00 88.56 160 GLY A CA 1
ATOM 1266 C C . GLY A 1 160 ? 1.497 5.763 -43.216 1.00 88.56 160 GLY A C 1
ATOM 1267 O O . GLY A 1 160 ? 0.269 5.721 -43.318 1.00 88.56 160 GLY A O 1
ATOM 1268 N N . SER A 1 161 ? 2.231 4.675 -42.987 1.00 89.94 161 SER A N 1
ATOM 1269 C CA . SER A 1 161 ? 1.697 3.360 -42.616 1.00 89.94 161 SER A CA 1
ATOM 1270 C C . SER A 1 161 ? 2.579 2.729 -41.540 1.00 89.94 161 SER A C 1
ATOM 1272 O O . SER A 1 161 ? 3.746 2.418 -41.788 1.00 89.94 161 SER A O 1
ATOM 1274 N N . LEU A 1 162 ? 2.017 2.567 -40.341 1.00 89.00 162 LEU A N 1
ATOM 1275 C CA . LEU A 1 162 ? 2.702 2.059 -39.151 1.00 89.00 162 LEU A CA 1
ATOM 1276 C C . LEU A 1 162 ? 2.727 0.526 -39.119 1.00 89.00 162 LEU A C 1
ATOM 1278 O O . LEU A 1 162 ? 1.733 -0.125 -39.448 1.00 89.00 162 LEU A O 1
ATOM 1282 N N . SER A 1 163 ? 3.847 -0.031 -38.661 1.00 90.62 163 SER A N 1
ATOM 1283 C CA . SER A 1 163 ? 3.969 -1.438 -38.266 1.00 90.62 163 SER A CA 1
ATOM 1284 C C . SER A 1 163 ? 3.111 -1.766 -37.038 1.00 90.62 163 SER A C 1
ATOM 1286 O O . SER A 1 163 ? 2.625 -0.872 -36.338 1.00 90.62 163 SER A O 1
ATOM 1288 N N . GLN A 1 164 ? 2.983 -3.053 -36.699 1.00 88.31 164 GLN A N 1
ATOM 1289 C CA . GLN A 1 164 ? 2.683 -3.403 -35.306 1.00 88.31 164 GLN A CA 1
ATOM 1290 C C . GLN A 1 164 ? 3.827 -2.931 -34.385 1.00 88.31 164 GLN A C 1
ATOM 1292 O O . GLN A 1 164 ? 4.983 -2.914 -34.827 1.00 88.31 164 GLN A O 1
ATOM 1297 N N . PRO A 1 165 ? 3.537 -2.527 -33.133 1.00 87.25 165 PRO A N 1
ATOM 1298 C CA . PRO A 1 165 ? 4.582 -2.166 -32.185 1.00 87.25 165 PRO A CA 1
ATOM 1299 C C . PRO A 1 165 ? 5.441 -3.378 -31.820 1.00 87.25 165 PRO A C 1
ATOM 1301 O O . PRO A 1 165 ? 4.916 -4.462 -31.559 1.00 87.25 165 PRO A O 1
ATOM 1304 N N . ALA A 1 166 ? 6.748 -3.164 -31.729 1.00 87.31 166 ALA A N 1
ATOM 1305 C CA . ALA A 1 166 ? 7.659 -4.045 -31.015 1.00 87.31 166 ALA A CA 1
ATOM 1306 C C . ALA A 1 166 ? 7.847 -3.531 -29.581 1.00 87.31 166 ALA A C 1
ATOM 1308 O O . ALA A 1 166 ? 7.881 -2.321 -29.365 1.00 87.31 166 ALA A O 1
ATOM 1309 N N . ILE A 1 167 ? 7.946 -4.445 -28.617 1.00 84.06 167 ILE A N 1
ATOM 1310 C CA . ILE A 1 167 ? 8.102 -4.128 -27.193 1.00 84.06 167 ILE A CA 1
ATOM 1311 C C . ILE A 1 167 ? 9.563 -4.370 -26.814 1.00 84.06 167 ILE A C 1
ATOM 1313 O O . ILE A 1 167 ? 10.103 -5.433 -27.123 1.00 84.06 167 ILE A O 1
ATOM 1317 N N . ILE A 1 168 ? 10.182 -3.386 -26.166 1.00 81.81 168 ILE A N 1
ATOM 1318 C CA . ILE A 1 168 ? 11.403 -3.558 -25.377 1.00 81.81 168 ILE A CA 1
ATOM 1319 C C . ILE A 1 168 ? 10.966 -3.683 -23.921 1.00 81.81 168 ILE A C 1
ATOM 1321 O O . ILE A 1 168 ? 10.233 -2.821 -23.432 1.00 81.81 168 ILE A O 1
ATOM 1325 N N . ASP A 1 169 ? 11.384 -4.762 -23.266 1.00 75.56 169 ASP A N 1
ATOM 1326 C CA . ASP A 1 169 ? 11.083 -5.017 -21.858 1.00 75.56 169 ASP A CA 1
ATOM 1327 C C . ASP A 1 169 ? 11.832 -4.029 -20.941 1.00 75.56 169 ASP A C 1
ATOM 1329 O O . ASP A 1 169 ? 12.783 -3.363 -21.359 1.00 75.56 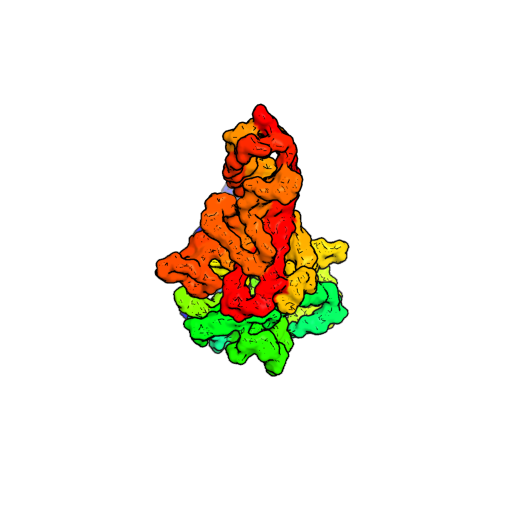169 ASP A O 1
ATOM 1333 N N . ASN A 1 170 ? 11.381 -3.893 -19.692 1.00 76.75 170 ASN A N 1
ATOM 1334 C CA . ASN A 1 170 ? 12.051 -3.034 -18.712 1.00 76.75 170 ASN A CA 1
ATOM 1335 C C . ASN A 1 170 ? 13.458 -3.565 -18.402 1.00 76.75 170 ASN A C 1
ATOM 1337 O O . ASN A 1 170 ? 13.704 -4.769 -18.472 1.00 76.75 170 ASN A O 1
ATOM 1341 N N . ALA A 1 171 ? 14.367 -2.677 -17.996 1.00 81.38 171 ALA A N 1
ATOM 1342 C CA . ALA A 1 171 ? 15.611 -3.121 -17.382 1.00 81.38 171 ALA A CA 1
ATOM 1343 C C . ALA A 1 171 ? 15.278 -3.703 -16.001 1.00 81.38 171 ALA A C 1
ATOM 1345 O O . ALA A 1 171 ? 14.803 -2.983 -15.127 1.00 81.38 171 ALA A O 1
ATOM 1346 N N . GLU A 1 172 ? 15.475 -5.001 -15.804 1.00 88.75 172 GLU A N 1
ATOM 1347 C CA . GLU A 1 172 ? 15.250 -5.676 -14.525 1.00 88.75 172 GLU A CA 1
ATOM 1348 C C . GLU A 1 172 ? 16.165 -6.893 -14.395 1.00 88.75 172 GLU A C 1
ATOM 1350 O O . GLU A 1 172 ? 16.655 -7.426 -15.391 1.00 88.75 172 GLU A O 1
ATOM 1355 N N . LYS A 1 173 ? 16.432 -7.303 -13.156 1.00 91.94 173 LYS A N 1
ATOM 1356 C CA . LYS A 1 173 ? 17.198 -8.512 -12.854 1.00 91.94 173 LYS A CA 1
ATOM 1357 C C . LYS A 1 173 ? 16.296 -9.738 -12.860 1.00 91.94 173 LYS A C 1
ATOM 1359 O O . LYS A 1 173 ? 15.196 -9.714 -12.310 1.00 91.94 173 LYS A O 1
ATOM 1364 N N . GLU A 1 174 ? 16.792 -10.837 -13.418 1.00 92.94 174 GLU A N 1
ATOM 1365 C CA . GLU A 1 174 ? 16.033 -12.083 -13.489 1.00 92.94 174 GLU A CA 1
ATOM 1366 C C . GLU A 1 174 ? 16.193 -12.945 -12.228 1.00 92.94 174 GLU A C 1
ATOM 1368 O O . GLU A 1 174 ? 17.272 -13.082 -11.644 1.00 92.94 174 GLU A O 1
ATOM 1373 N N . TYR A 1 175 ? 15.108 -13.617 -11.844 1.00 96.00 175 TYR A N 1
ATOM 1374 C CA . TYR A 1 175 ? 15.118 -14.665 -10.829 1.00 96.00 175 TYR A CA 1
ATOM 1375 C C . TYR A 1 175 ? 14.053 -15.727 -11.124 1.00 96.00 175 TYR A C 1
ATOM 1377 O O . TYR A 1 175 ? 13.105 -15.513 -11.877 1.00 96.00 175 TYR A O 1
ATOM 1385 N N . GLN A 1 176 ? 14.244 -16.923 -10.575 1.00 96.12 176 GLN A N 1
ATOM 1386 C CA . GLN A 1 176 ? 13.339 -18.058 -10.719 1.00 96.12 176 GLN A CA 1
ATOM 1387 C C . GLN A 1 176 ? 13.182 -18.748 -9.374 1.00 96.12 176 GLN A C 1
ATOM 1389 O O . GLN A 1 176 ? 14.174 -19.087 -8.724 1.00 96.12 176 GLN A O 1
ATOM 1394 N N . LEU A 1 177 ? 11.933 -19.001 -9.000 1.00 95.25 177 LEU A N 1
ATOM 1395 C CA . LEU A 1 177 ? 11.566 -19.713 -7.784 1.00 95.25 177 LEU A CA 1
ATOM 1396 C C . LEU A 1 177 ? 11.159 -21.154 -8.106 1.00 95.25 177 LEU A C 1
ATOM 1398 O O . LEU A 1 177 ? 10.718 -21.458 -9.220 1.00 95.25 177 LEU A O 1
ATOM 1402 N N . ASP A 1 178 ? 11.310 -22.048 -7.135 1.00 93.06 178 ASP A N 1
ATOM 1403 C CA . ASP A 1 178 ? 10.691 -23.368 -7.175 1.00 93.06 178 ASP A CA 1
ATOM 1404 C C . ASP A 1 178 ? 9.231 -23.339 -6.697 1.00 93.06 178 ASP A C 1
ATOM 1406 O O . ASP A 1 178 ? 8.672 -22.295 -6.369 1.00 93.06 178 ASP A O 1
ATOM 1410 N N . GLU A 1 179 ? 8.595 -24.512 -6.662 1.00 88.94 179 GLU A N 1
ATOM 1411 C CA . GLU A 1 179 ? 7.189 -24.668 -6.266 1.00 88.94 179 GLU A CA 1
ATOM 1412 C C . GLU A 1 179 ? 6.917 -24.309 -4.792 1.00 88.94 179 GLU A C 1
ATOM 1414 O O . GLU A 1 179 ? 5.755 -24.173 -4.415 1.00 88.94 179 GLU A O 1
ATOM 1419 N N . THR A 1 180 ? 7.964 -24.151 -3.973 1.00 88.19 180 THR A N 1
ATOM 1420 C CA . THR A 1 180 ? 7.898 -23.785 -2.547 1.00 88.19 180 THR A CA 1
ATOM 1421 C C . THR A 1 180 ? 8.312 -22.334 -2.280 1.00 88.19 180 THR A C 1
ATOM 1423 O O . THR A 1 180 ? 8.249 -21.877 -1.141 1.00 88.19 180 THR A O 1
ATOM 1426 N N . GLY A 1 181 ? 8.704 -21.589 -3.318 1.00 90.25 181 GLY A N 1
ATOM 1427 C CA . GLY A 1 181 ? 9.142 -20.199 -3.201 1.00 90.25 181 GLY A CA 1
ATOM 1428 C C . GLY A 1 181 ? 10.624 -20.022 -2.858 1.00 90.25 181 GLY A C 1
ATOM 1429 O O . GLY A 1 181 ? 11.038 -18.920 -2.501 1.00 90.25 181 GLY A O 1
ATOM 1430 N N . HIS A 1 182 ? 11.441 -21.074 -2.971 1.00 92.50 182 HIS A N 1
ATOM 1431 C CA . HIS A 1 182 ? 12.893 -20.957 -2.839 1.00 92.50 182 HIS A CA 1
ATOM 1432 C C . HIS A 1 182 ? 13.541 -20.571 -4.168 1.00 92.50 182 HIS A C 1
ATOM 1434 O O . HIS A 1 182 ? 13.120 -21.002 -5.240 1.00 92.50 182 HIS A O 1
ATOM 1440 N N . VAL A 1 183 ? 14.623 -19.799 -4.097 1.00 95.00 183 VAL A N 1
ATOM 1441 C CA . VAL A 1 183 ? 15.371 -19.348 -5.274 1.00 95.00 183 VAL A CA 1
ATOM 1442 C C . VAL A 1 183 ? 16.109 -20.517 -5.942 1.00 95.00 183 VAL A C 1
ATOM 1444 O O . VAL A 1 183 ? 17.031 -21.102 -5.372 1.00 95.00 183 VAL A O 1
ATOM 1447 N N . LEU A 1 184 ? 15.743 -20.823 -7.189 1.00 95.38 184 LEU A N 1
ATOM 1448 C CA . LEU A 1 184 ? 16.474 -21.734 -8.082 1.00 95.38 184 LEU A CA 1
ATOM 1449 C C . LEU A 1 184 ? 17.602 -21.018 -8.827 1.00 95.38 184 LEU A C 1
ATOM 1451 O O . LEU A 1 184 ? 18.660 -21.597 -9.081 1.00 95.38 184 LEU A O 1
ATOM 1455 N N . PHE A 1 185 ? 17.346 -19.771 -9.211 1.00 97.00 185 PHE A N 1
ATOM 1456 C CA . PHE A 1 185 ? 18.264 -18.897 -9.925 1.00 97.00 185 PHE A CA 1
ATOM 1457 C C . PHE A 1 185 ? 17.936 -17.446 -9.577 1.00 97.00 185 PHE A C 1
ATOM 1459 O O . PHE A 1 185 ? 16.766 -17.104 -9.450 1.00 97.00 185 PHE A O 1
ATOM 1466 N N . THR A 1 186 ? 18.952 -16.604 -9.431 1.00 97.50 186 THR A N 1
ATOM 1467 C CA . THR A 1 186 ? 18.783 -15.167 -9.212 1.00 97.50 186 THR A CA 1
ATOM 1468 C C . THR A 1 186 ? 20.021 -14.418 -9.682 1.00 97.50 186 THR A C 1
ATOM 1470 O O . THR A 1 186 ? 21.145 -14.900 -9.512 1.00 97.50 186 THR A O 1
ATOM 1473 N N . GLU A 1 187 ? 19.813 -13.249 -10.277 1.00 97.00 187 GLU A N 1
ATOM 1474 C CA . GLU A 1 187 ? 20.858 -12.266 -10.574 1.00 97.00 187 GLU A CA 1
ATOM 1475 C C . GLU A 1 187 ? 21.053 -11.254 -9.435 1.00 97.00 187 GLU A C 1
ATOM 1477 O O . GLU A 1 187 ? 21.982 -10.439 -9.473 1.00 97.00 187 GLU A O 1
ATOM 1482 N N . PHE A 1 188 ? 20.184 -11.298 -8.421 1.00 97.62 188 PHE A N 1
ATOM 1483 C CA . PHE A 1 188 ? 20.239 -10.425 -7.260 1.00 97.62 188 PHE A CA 1
ATOM 1484 C C . PHE A 1 188 ? 21.308 -10.889 -6.270 1.00 97.62 188 PHE A C 1
ATOM 1486 O O . PHE A 1 188 ? 21.351 -12.040 -5.833 1.00 97.62 188 PHE A O 1
ATOM 1493 N N . MET A 1 189 ? 22.130 -9.942 -5.848 1.00 97.50 189 MET A N 1
ATOM 1494 C CA . MET A 1 189 ? 23.155 -10.064 -4.827 1.00 97.50 189 MET A CA 1
ATOM 1495 C C . MET A 1 189 ? 22.860 -9.055 -3.720 1.00 97.50 189 MET A C 1
ATOM 1497 O O . MET A 1 189 ? 22.391 -7.953 -3.983 1.00 97.50 189 MET A O 1
ATOM 1501 N N . VAL A 1 190 ? 23.176 -9.393 -2.468 1.00 97.25 190 VAL A N 1
ATOM 1502 C CA . VAL A 1 190 ? 22.964 -8.458 -1.344 1.00 97.25 190 VAL A CA 1
ATOM 1503 C C . VAL A 1 190 ? 23.714 -7.138 -1.562 1.00 97.25 190 VAL A C 1
ATOM 1505 O O . VAL A 1 190 ? 23.194 -6.077 -1.237 1.00 97.25 190 VAL A O 1
ATOM 1508 N N . ASP A 1 191 ? 24.895 -7.197 -2.181 1.00 96.56 191 ASP A N 1
ATOM 1509 C CA . ASP A 1 191 ? 25.720 -6.023 -2.491 1.00 96.56 191 ASP A CA 1
ATOM 1510 C C . ASP A 1 191 ? 25.109 -5.101 -3.566 1.00 96.56 191 ASP A C 1
ATOM 1512 O O . ASP A 1 191 ? 25.561 -3.967 -3.711 1.00 96.56 191 ASP A O 1
ATOM 1516 N N . ASP A 1 192 ? 24.077 -5.542 -4.297 1.00 96.31 192 ASP A N 1
ATOM 1517 C CA . ASP A 1 192 ? 23.345 -4.679 -5.236 1.00 96.31 192 ASP A CA 1
ATOM 1518 C C . ASP A 1 192 ? 22.496 -3.624 -4.521 1.00 96.31 192 ASP A C 1
ATOM 1520 O O . ASP A 1 192 ? 22.074 -2.638 -5.129 1.00 96.31 192 ASP A O 1
ATOM 1524 N N . PHE A 1 193 ? 22.220 -3.848 -3.236 1.00 96.31 193 PHE A N 1
ATOM 1525 C CA . PHE A 1 193 ? 21.423 -2.981 -2.391 1.00 96.31 193 PHE A CA 1
ATOM 1526 C C . PHE A 1 193 ? 22.371 -2.205 -1.471 1.00 96.31 193 PHE A C 1
ATOM 1528 O O . PHE A 1 193 ? 22.926 -2.792 -0.541 1.00 96.31 193 PHE A O 1
ATOM 1535 N N . PRO A 1 194 ? 22.586 -0.898 -1.704 1.00 94.50 194 PRO A N 1
ATOM 1536 C CA . PRO A 1 194 ? 23.289 -0.042 -0.757 1.00 94.50 194 PRO A CA 1
ATOM 1537 C C . PRO A 1 194 ? 22.652 -0.045 0.630 1.00 94.50 194 PRO A C 1
ATOM 1539 O O . PRO A 1 194 ? 21.443 -0.251 0.787 1.00 94.50 194 PRO A O 1
ATOM 1542 N N . ASP A 1 195 ? 23.475 0.209 1.641 1.00 94.69 195 ASP A N 1
ATOM 1543 C CA . ASP A 1 195 ? 22.987 0.323 3.003 1.00 94.69 195 ASP A CA 1
ATOM 1544 C C . ASP A 1 195 ? 22.228 1.652 3.199 1.00 94.69 195 ASP A C 1
ATOM 1546 O O . ASP A 1 195 ? 22.535 2.671 2.576 1.00 94.69 195 ASP A O 1
ATOM 1550 N N . VAL A 1 196 ? 21.234 1.679 4.090 1.00 94.75 196 VAL A N 1
ATOM 1551 C CA . VAL A 1 196 ? 20.497 2.913 4.407 1.00 94.75 196 VAL A CA 1
ATOM 1552 C C . VAL A 1 196 ? 21.422 3.996 4.976 1.00 94.75 196 VAL A C 1
ATOM 1554 O O . VAL A 1 196 ? 21.227 5.181 4.699 1.00 94.75 196 VAL A O 1
ATOM 1557 N N . GLN A 1 197 ? 22.471 3.621 5.710 1.00 93.69 197 GLN A N 1
ATOM 1558 C CA . GLN A 1 197 ? 23.482 4.557 6.199 1.00 93.69 197 GLN A CA 1
ATOM 1559 C C . GLN A 1 197 ? 24.240 5.266 5.063 1.00 93.69 197 GLN A C 1
ATOM 1561 O O . GLN A 1 197 ? 24.670 6.408 5.245 1.00 93.69 197 GLN A O 1
ATOM 1566 N N . ASP A 1 198 ? 24.350 4.659 3.877 1.00 94.12 198 ASP A N 1
ATOM 1567 C CA . ASP A 1 198 ? 24.940 5.322 2.708 1.00 94.12 198 ASP A CA 1
ATOM 1568 C C . ASP A 1 198 ? 24.035 6.453 2.183 1.00 94.12 198 ASP A C 1
ATOM 1570 O O . ASP A 1 198 ? 24.520 7.452 1.644 1.00 94.12 198 ASP A O 1
ATOM 1574 N N . CYS A 1 199 ? 22.721 6.342 2.407 1.00 95.00 199 CYS A N 1
ATOM 1575 C CA . CYS A 1 199 ? 21.720 7.330 2.002 1.00 95.00 199 CYS A CA 1
ATOM 1576 C C . CYS A 1 199 ? 21.667 8.532 2.964 1.00 95.00 199 CYS A C 1
ATOM 1578 O O . CYS A 1 199 ? 21.395 9.660 2.543 1.00 95.00 199 CYS A O 1
ATOM 1580 N N . GLU A 1 200 ? 21.947 8.317 4.255 1.00 95.50 200 GLU A N 1
ATOM 1581 C CA . GLU A 1 200 ? 21.783 9.312 5.329 1.00 95.50 200 GLU A CA 1
ATOM 1582 C C . GLU A 1 200 ? 22.600 10.593 5.094 1.00 95.50 200 GLU A C 1
ATOM 1584 O O . GLU A 1 200 ? 22.151 11.694 5.416 1.00 95.50 200 GLU A O 1
ATOM 1589 N N . GLY A 1 201 ? 23.780 10.477 4.475 1.00 93.81 201 GLY A N 1
ATOM 1590 C CA . GLY A 1 201 ? 24.654 11.623 4.214 1.00 93.81 201 GLY A CA 1
ATOM 1591 C C . GLY A 1 201 ? 24.029 12.697 3.313 1.00 93.81 201 GLY A C 1
ATOM 1592 O O . GLY A 1 201 ? 24.320 13.884 3.486 1.00 93.81 201 GLY A O 1
ATOM 1593 N N . CYS A 1 202 ? 23.165 12.296 2.374 1.00 94.06 202 CYS A N 1
ATOM 1594 C CA . CYS A 1 202 ? 22.485 13.194 1.433 1.00 94.06 202 CYS A CA 1
ATOM 1595 C C . CYS A 1 202 ? 20.977 13.317 1.697 1.00 94.06 202 CYS A C 1
ATOM 1597 O O . CYS A 1 202 ? 20.405 14.374 1.425 1.00 94.06 202 CYS A O 1
ATOM 1599 N N . HIS A 1 203 ? 20.351 12.288 2.274 1.00 95.00 203 HIS A N 1
ATOM 1600 C CA . HIS A 1 203 ? 18.914 12.216 2.554 1.00 95.00 203 HIS A CA 1
ATOM 1601 C C . HIS A 1 203 ? 18.600 12.024 4.052 1.00 95.00 203 HIS A C 1
ATOM 1603 O O . HIS A 1 203 ? 17.824 11.133 4.405 1.00 95.00 203 HIS A O 1
ATOM 1609 N N . PRO A 1 204 ? 19.147 12.855 4.964 1.00 96.12 204 PRO A N 1
ATOM 1610 C CA . PRO A 1 204 ? 19.000 12.636 6.404 1.00 96.12 204 PRO A CA 1
ATOM 1611 C C . PRO A 1 204 ? 17.546 12.746 6.882 1.00 96.12 204 PRO A C 1
ATOM 1613 O O . PRO A 1 204 ? 17.163 12.069 7.830 1.00 96.12 204 PRO A O 1
ATOM 1616 N N . SER A 1 205 ? 16.723 13.577 6.233 1.00 95.19 205 SER A N 1
ATOM 1617 C CA . SER A 1 205 ? 15.294 13.687 6.547 1.00 95.19 205 SER A CA 1
ATOM 1618 C C . SER A 1 205 ? 14.535 12.413 6.184 1.00 95.19 205 SER A C 1
ATOM 1620 O O . SER A 1 205 ? 13.836 11.881 7.035 1.00 95.19 205 SER A O 1
ATOM 1622 N N . HIS A 1 206 ? 14.713 11.889 4.967 1.00 96.12 206 HIS A N 1
ATOM 1623 C CA . HIS A 1 206 ? 14.027 10.668 4.532 1.00 96.12 206 HIS A CA 1
ATOM 1624 C C . HIS A 1 206 ? 14.453 9.452 5.354 1.00 96.12 206 HIS A C 1
ATOM 1626 O O . HIS A 1 206 ? 13.609 8.639 5.713 1.00 96.12 206 HIS A O 1
ATOM 1632 N N . VAL A 1 207 ? 15.743 9.346 5.700 1.00 97.19 207 VAL A N 1
ATOM 1633 C CA . VAL A 1 207 ? 16.226 8.278 6.587 1.00 97.19 207 VAL A CA 1
ATOM 1634 C C . VAL A 1 207 ? 15.603 8.407 7.976 1.00 97.19 207 VAL A C 1
ATOM 1636 O O . VAL A 1 207 ? 15.176 7.399 8.535 1.00 97.19 207 VAL A O 1
ATOM 1639 N N . ALA A 1 208 ? 15.492 9.620 8.525 1.00 95.31 208 ALA A N 1
ATOM 1640 C CA . ALA A 1 208 ? 14.838 9.836 9.814 1.00 95.31 208 ALA A CA 1
ATOM 1641 C C . ALA A 1 208 ? 13.346 9.466 9.786 1.00 95.31 208 ALA A C 1
ATOM 1643 O O . ALA A 1 208 ? 12.877 8.823 10.724 1.00 95.31 208 ALA A O 1
ATOM 1644 N N . ASP A 1 209 ? 12.623 9.823 8.718 1.00 95.31 209 ASP A N 1
ATOM 1645 C CA . ASP A 1 209 ? 11.221 9.430 8.554 1.00 95.31 209 ASP A CA 1
ATOM 1646 C C . ASP A 1 209 ? 11.091 7.898 8.464 1.00 95.31 209 ASP A C 1
ATOM 1648 O O . ASP A 1 209 ? 10.341 7.290 9.228 1.00 95.31 209 ASP A O 1
ATOM 1652 N N . TRP A 1 210 ? 11.875 7.271 7.574 1.00 96.44 210 TRP A N 1
ATOM 1653 C CA . TRP A 1 210 ? 11.858 5.826 7.335 1.00 96.44 210 TRP A CA 1
ATOM 1654 C C . TRP A 1 210 ? 12.203 5.039 8.595 1.00 96.44 210 TRP A C 1
ATOM 1656 O O . TRP A 1 210 ? 11.528 4.057 8.888 1.00 96.44 210 TRP A O 1
ATOM 1666 N N . THR A 1 211 ? 13.191 5.487 9.374 1.00 93.88 211 THR A N 1
ATOM 1667 C CA . THR A 1 211 ? 13.635 4.803 10.600 1.00 93.88 211 THR A CA 1
ATOM 1668 C C . THR A 1 211 ? 12.489 4.608 11.596 1.00 93.88 211 THR A C 1
ATOM 1670 O O . THR A 1 211 ? 12.462 3.604 12.295 1.00 93.88 211 THR A O 1
ATOM 1673 N N . GLY A 1 212 ? 11.534 5.543 11.663 1.00 89.56 212 GLY A N 1
ATOM 1674 C CA . GLY A 1 212 ? 10.359 5.439 12.536 1.00 89.56 212 GLY A CA 1
ATOM 1675 C C . GLY A 1 212 ? 9.157 4.711 11.920 1.00 89.56 212 GLY A C 1
ATOM 1676 O O . GLY A 1 212 ? 8.111 4.631 12.565 1.00 89.56 212 GLY A O 1
ATOM 1677 N N . SER A 1 213 ? 9.271 4.232 10.680 1.00 93.44 213 SER A N 1
ATOM 1678 C CA . SER A 1 213 ? 8.174 3.624 9.922 1.00 93.44 213 SER A CA 1
ATOM 1679 C C . SER A 1 213 ? 8.041 2.119 10.168 1.00 93.44 213 SER A C 1
ATOM 1681 O O . SER A 1 213 ? 9.013 1.421 10.474 1.00 93.44 213 SER A O 1
ATOM 1683 N N . SER A 1 214 ? 6.848 1.575 9.911 1.00 92.50 214 SER A N 1
ATOM 1684 C CA . SER A 1 214 ? 6.635 0.121 9.916 1.00 92.50 214 SER A CA 1
ATOM 1685 C C . SER A 1 214 ? 7.449 -0.609 8.837 1.00 92.50 214 SER A C 1
ATOM 1687 O O . SER A 1 214 ? 7.727 -1.792 9.002 1.00 92.50 214 SER A O 1
ATOM 1689 N N . HIS A 1 215 ? 7.879 0.068 7.763 1.00 95.12 215 HIS A N 1
ATOM 1690 C CA . HIS A 1 215 ? 8.746 -0.530 6.742 1.00 95.12 215 HIS A CA 1
ATOM 1691 C C . HIS A 1 215 ? 10.149 -0.823 7.284 1.00 95.12 215 HIS A C 1
ATOM 1693 O O . HIS A 1 215 ? 10.618 -1.954 7.154 1.00 95.12 215 HIS A O 1
ATOM 1699 N N . ALA A 1 216 ? 10.777 0.128 7.985 1.00 94.00 216 ALA A N 1
ATOM 1700 C CA . ALA A 1 216 ? 12.041 -0.126 8.687 1.00 94.00 216 ALA A CA 1
ATOM 1701 C C . ALA A 1 216 ? 11.888 -1.206 9.770 1.00 94.00 216 ALA A C 1
ATOM 1703 O O . ALA A 1 216 ? 12.809 -1.972 10.046 1.00 94.00 216 ALA A O 1
ATOM 1704 N N . HIS A 1 217 ? 10.696 -1.298 10.366 1.00 92.50 217 HIS A N 1
ATOM 1705 C CA . HIS A 1 217 ? 10.389 -2.254 11.425 1.00 92.50 217 HIS A CA 1
ATOM 1706 C C . HIS A 1 217 ? 9.787 -3.580 10.926 1.00 92.50 217 HIS A C 1
ATOM 1708 O O . HIS A 1 217 ? 9.416 -4.428 11.742 1.00 92.50 217 HIS A O 1
ATOM 1714 N N . SER A 1 218 ? 9.752 -3.807 9.609 1.00 94.19 218 SER A N 1
ATOM 1715 C CA . SER A 1 218 ? 9.215 -5.027 8.979 1.00 94.19 218 SER A CA 1
ATOM 1716 C C . SER A 1 218 ? 9.872 -6.311 9.495 1.00 94.19 218 SER A C 1
ATOM 1718 O O . SER A 1 218 ? 9.193 -7.328 9.620 1.00 94.19 218 SER A O 1
ATOM 1720 N N . MET A 1 219 ? 11.151 -6.235 9.877 1.00 92.62 219 MET A N 1
ATOM 1721 C CA . MET A 1 219 ? 11.930 -7.306 10.515 1.00 92.62 219 MET A CA 1
ATOM 1722 C C . MET A 1 219 ? 12.406 -6.940 11.932 1.00 92.62 219 MET A C 1
ATOM 1724 O O . MET A 1 219 ? 13.273 -7.616 12.474 1.00 92.62 219 MET A O 1
ATOM 1728 N N . HIS A 1 220 ? 11.839 -5.897 12.556 1.00 91.94 220 HIS A N 1
ATOM 1729 C CA . HIS A 1 220 ? 12.223 -5.445 13.905 1.00 91.94 220 HIS A CA 1
ATOM 1730 C C . HIS A 1 220 ? 11.099 -5.548 14.948 1.00 91.94 220 HIS A C 1
ATOM 1732 O O . HIS A 1 220 ? 11.198 -4.989 16.038 1.00 91.94 220 HIS A O 1
ATOM 1738 N N . SER A 1 221 ? 10.021 -6.276 14.648 1.00 92.06 221 SER A N 1
ATOM 1739 C CA . SER A 1 221 ? 8.885 -6.449 15.561 1.00 92.06 221 SER A CA 1
ATOM 1740 C C . SER A 1 221 ? 8.950 -7.791 16.302 1.00 92.06 221 SER A C 1
ATOM 1742 O O . SER A 1 221 ? 8.894 -8.845 15.664 1.00 92.06 221 SER A O 1
ATOM 1744 N N . PRO A 1 222 ? 8.992 -7.817 17.650 1.00 94.00 222 PRO A N 1
ATOM 1745 C CA . PRO A 1 222 ? 8.908 -9.071 18.402 1.00 94.00 222 PRO A CA 1
ATOM 1746 C C . PRO A 1 222 ? 7.617 -9.851 18.131 1.00 94.00 222 PRO A C 1
ATOM 1748 O O . PRO A 1 222 ? 7.652 -11.079 18.060 1.00 94.00 222 PRO A O 1
ATOM 1751 N N . MET A 1 223 ? 6.495 -9.146 17.933 1.00 92.88 223 MET A N 1
ATOM 1752 C CA . MET A 1 223 ? 5.223 -9.770 17.552 1.00 92.88 223 MET A CA 1
ATOM 1753 C C . MET A 1 223 ? 5.347 -10.492 16.208 1.00 92.88 223 MET A C 1
ATOM 1755 O O . MET A 1 223 ? 4.919 -11.639 16.104 1.00 92.88 223 MET A O 1
ATOM 1759 N N . PHE A 1 224 ? 6.005 -9.869 15.221 1.00 94.50 224 PHE A N 1
ATOM 1760 C CA . PHE A 1 224 ? 6.282 -10.508 13.934 1.00 94.50 224 PHE A CA 1
ATOM 1761 C C . PHE A 1 224 ? 7.103 -11.789 14.108 1.00 94.50 224 PHE A C 1
ATOM 1763 O O . PHE A 1 224 ? 6.670 -12.833 13.636 1.00 94.50 224 PHE A O 1
ATOM 1770 N N . PHE A 1 225 ? 8.224 -11.762 14.842 1.00 95.81 225 PHE A N 1
ATOM 1771 C CA . PHE A 1 225 ? 9.027 -12.976 15.067 1.00 95.81 225 PHE A CA 1
ATOM 1772 C C . PHE A 1 225 ? 8.228 -14.089 15.748 1.00 95.81 225 PHE A C 1
ATOM 1774 O O . PHE A 1 225 ? 8.378 -15.254 15.395 1.00 95.81 225 PHE A O 1
ATOM 1781 N N . SER A 1 226 ? 7.366 -13.754 16.711 1.00 95.19 226 SER A N 1
ATOM 1782 C CA . SER A 1 226 ? 6.518 -14.746 17.374 1.00 95.19 226 SER A CA 1
ATOM 1783 C C . SER A 1 226 ? 5.566 -15.432 16.382 1.00 95.19 226 SER A C 1
ATOM 1785 O O . SER A 1 226 ? 5.556 -16.662 16.305 1.00 95.19 226 SER A O 1
ATOM 1787 N N . MET A 1 227 ? 4.848 -14.649 15.569 1.00 94.88 227 MET A N 1
ATOM 1788 C CA . MET A 1 227 ? 3.920 -15.158 14.548 1.00 94.88 227 MET A CA 1
ATOM 1789 C C . MET A 1 227 ? 4.655 -15.912 13.429 1.00 94.88 227 MET A C 1
ATOM 1791 O O . MET A 1 227 ? 4.253 -17.002 13.036 1.00 94.88 227 MET A O 1
ATOM 1795 N N . TRP A 1 228 ? 5.782 -15.380 12.960 1.00 96.00 228 TRP A N 1
ATOM 1796 C CA . TRP A 1 228 ? 6.602 -15.983 11.909 1.00 96.00 228 TRP A CA 1
ATOM 1797 C C . TRP A 1 228 ? 7.227 -17.313 12.342 1.00 96.00 228 TRP A C 1
ATOM 1799 O O . TRP A 1 228 ? 7.304 -18.252 11.554 1.00 96.00 228 TRP A O 1
ATOM 1809 N N . ASN A 1 229 ? 7.632 -17.446 13.608 1.00 96.06 229 ASN A N 1
ATOM 1810 C CA . ASN A 1 229 ? 8.094 -18.725 14.151 1.00 96.06 229 ASN A CA 1
ATOM 1811 C C . ASN A 1 229 ? 6.967 -19.762 14.223 1.00 96.06 229 ASN A C 1
ATOM 1813 O O . ASN A 1 229 ? 7.208 -20.944 13.972 1.00 96.06 229 ASN A O 1
ATOM 1817 N N . GLN A 1 230 ? 5.749 -19.342 14.584 1.00 95.31 230 GLN A N 1
ATOM 1818 C CA . GLN A 1 230 ? 4.579 -20.221 14.561 1.00 95.31 230 GLN A CA 1
ATOM 1819 C C . GLN A 1 230 ? 4.271 -20.682 13.131 1.00 95.31 230 GLN A C 1
ATOM 1821 O O . GLN A 1 230 ? 4.008 -21.868 12.918 1.00 95.31 230 GLN A O 1
ATOM 1826 N N . GLU A 1 231 ? 4.365 -19.776 12.158 1.00 95.56 231 GLU A N 1
ATOM 1827 C CA . GLU A 1 231 ? 4.162 -20.076 10.742 1.00 95.56 231 GLU A CA 1
ATOM 1828 C C . GLU A 1 231 ? 5.215 -21.066 10.222 1.00 95.56 231 GLU A C 1
ATOM 1830 O O . GLU A 1 231 ? 4.862 -22.107 9.676 1.00 95.56 231 GLU A O 1
ATOM 1835 N N . GLN A 1 232 ? 6.503 -20.838 10.498 1.00 95.19 232 GLN A N 1
ATOM 1836 C CA . GLN A 1 232 ? 7.582 -21.779 10.160 1.00 95.19 232 GLN A CA 1
ATOM 1837 C C . GLN A 1 232 ? 7.404 -23.155 10.821 1.00 95.19 232 GLN A C 1
ATOM 1839 O O . GLN A 1 232 ? 7.744 -24.181 10.233 1.00 95.19 232 GLN A O 1
ATOM 1844 N N . ALA A 1 233 ? 6.884 -23.211 12.050 1.00 95.25 233 ALA A N 1
ATOM 1845 C CA . ALA A 1 233 ? 6.628 -24.480 12.728 1.00 95.25 233 ALA A CA 1
ATOM 1846 C C . ALA A 1 233 ? 5.446 -25.246 12.109 1.00 95.25 233 ALA A C 1
ATOM 1848 O O . ALA A 1 233 ? 5.476 -26.480 12.065 1.00 95.25 233 ALA A O 1
ATOM 1849 N N . SER A 1 234 ? 4.425 -24.523 11.646 1.00 94.75 234 SER A N 1
ATOM 1850 C CA . SER A 1 234 ? 3.208 -25.086 11.047 1.00 94.75 234 SER A CA 1
ATOM 1851 C C . SER A 1 234 ? 3.427 -25.483 9.585 1.00 94.75 234 SER A C 1
ATOM 1853 O O . SER A 1 234 ? 2.949 -26.532 9.153 1.00 94.75 234 SER A O 1
ATOM 1855 N N . HIS A 1 235 ? 4.249 -24.714 8.866 1.00 94.19 235 HIS A N 1
ATOM 1856 C CA . HIS A 1 235 ? 4.592 -24.911 7.461 1.00 94.19 235 HIS A CA 1
ATOM 1857 C C . HIS A 1 235 ? 6.121 -24.879 7.253 1.00 94.19 235 HIS A C 1
ATOM 1859 O O . HIS A 1 235 ? 6.657 -23.907 6.722 1.00 94.19 235 HIS A O 1
ATOM 1865 N N . PRO A 1 236 ? 6.864 -25.945 7.620 1.00 93.06 236 PRO A N 1
ATOM 1866 C CA . PRO A 1 236 ? 8.333 -25.937 7.586 1.00 93.06 236 PRO A CA 1
ATOM 1867 C C . PRO A 1 236 ? 8.972 -25.751 6.206 1.00 93.06 236 PRO A C 1
ATOM 1869 O O . PRO A 1 236 ? 10.148 -25.408 6.133 1.00 93.06 236 PRO A O 1
ATOM 1872 N N . GLU A 1 237 ? 8.239 -26.028 5.125 1.00 91.94 237 GLU A N 1
ATOM 1873 C CA . GLU A 1 237 ? 8.754 -25.913 3.754 1.00 91.94 237 GLU A CA 1
ATOM 1874 C C . GLU A 1 237 ? 8.492 -24.538 3.123 1.00 91.94 237 GLU A C 1
ATOM 1876 O O . GLU A 1 237 ? 9.220 -24.161 2.214 1.00 91.94 237 GLU A O 1
ATOM 1881 N N . THR A 1 238 ? 7.486 -23.787 3.582 1.00 94.69 238 THR A N 1
ATOM 1882 C CA . THR A 1 238 ? 7.041 -22.544 2.917 1.00 94.69 238 THR A CA 1
ATOM 1883 C C . THR A 1 238 ? 6.884 -21.353 3.860 1.00 94.69 238 THR A C 1
ATOM 1885 O O . THR A 1 238 ? 7.023 -20.213 3.423 1.00 94.69 238 THR A O 1
ATOM 1888 N N . GLY A 1 239 ? 6.675 -21.585 5.159 1.00 94.25 239 GLY A N 1
ATOM 1889 C CA . GLY A 1 239 ? 6.341 -20.549 6.139 1.00 94.25 239 GLY A CA 1
ATOM 1890 C C . GLY A 1 239 ? 7.429 -19.495 6.361 1.00 94.25 239 GLY A C 1
ATOM 1891 O O . GLY A 1 239 ? 7.126 -18.364 6.729 1.00 94.25 239 GLY A O 1
ATOM 1892 N N . GLU A 1 240 ? 8.697 -19.824 6.094 1.00 94.69 240 GLU A N 1
ATOM 1893 C CA . GLU A 1 240 ? 9.784 -18.838 6.108 1.00 94.69 240 GLU A CA 1
ATOM 1894 C C . GLU A 1 240 ? 9.580 -17.814 4.980 1.00 94.69 240 GLU A C 1
ATOM 1896 O O . GLU A 1 240 ? 9.358 -16.628 5.251 1.00 94.69 240 GLU A O 1
ATOM 1901 N N . ARG A 1 241 ? 9.543 -18.294 3.729 1.00 95.06 241 ARG A N 1
ATOM 1902 C CA . ARG A 1 241 ? 9.445 -17.459 2.525 1.00 95.06 241 ARG A CA 1
ATOM 1903 C C . ARG A 1 241 ? 8.105 -16.758 2.387 1.00 95.06 241 ARG A C 1
ATOM 1905 O O . ARG A 1 241 ? 8.076 -15.634 1.890 1.00 95.06 241 ARG A O 1
ATOM 1912 N N . PHE A 1 242 ? 7.026 -17.384 2.852 1.00 95.38 242 PHE A N 1
ATOM 1913 C CA . PHE A 1 242 ? 5.677 -16.825 2.810 1.00 95.38 242 PHE A CA 1
ATOM 1914 C C . PHE A 1 242 ? 5.606 -15.433 3.453 1.00 95.38 242 PHE A C 1
ATOM 1916 O O . PHE A 1 242 ? 4.997 -14.524 2.894 1.00 95.38 242 PHE A O 1
ATOM 1923 N N . CYS A 1 243 ? 6.278 -15.240 4.593 1.00 95.44 243 CYS A N 1
ATOM 1924 C CA . CYS A 1 243 ? 6.360 -13.937 5.254 1.00 95.44 243 CYS A CA 1
ATOM 1925 C C . CYS A 1 243 ? 7.493 -13.070 4.683 1.00 95.44 243 CYS A C 1
ATOM 1927 O O . CYS A 1 243 ? 7.328 -11.863 4.490 1.00 95.44 243 CYS A O 1
ATOM 1929 N N . VAL A 1 244 ? 8.653 -13.679 4.408 1.00 96.44 244 VAL A N 1
ATOM 1930 C CA . VAL A 1 244 ? 9.874 -12.971 3.989 1.00 96.44 244 VAL A CA 1
ATOM 1931 C C . VAL A 1 244 ? 9.733 -12.285 2.635 1.00 96.44 244 VAL A C 1
ATOM 1933 O O . VAL A 1 244 ? 10.342 -11.233 2.457 1.00 96.44 244 VAL A O 1
ATOM 1936 N N . GLN A 1 245 ? 8.907 -12.797 1.717 1.00 95.56 245 GLN A N 1
ATOM 1937 C CA . GLN A 1 245 ? 8.687 -12.135 0.426 1.00 95.56 245 GLN A CA 1
ATOM 1938 C C . GLN A 1 245 ? 8.254 -10.671 0.597 1.00 95.56 245 GLN A C 1
ATOM 1940 O O . GLN A 1 245 ? 8.820 -9.814 -0.065 1.00 95.56 245 GLN A O 1
ATOM 1945 N N . CYS A 1 246 ? 7.381 -10.363 1.565 1.00 95.69 246 CYS A N 1
ATOM 1946 C CA . CYS A 1 246 ? 6.920 -8.997 1.826 1.00 95.69 246 CYS A CA 1
ATOM 1947 C C . CYS A 1 246 ? 7.768 -8.276 2.884 1.00 95.69 246 CYS A C 1
ATOM 1949 O O . CYS A 1 246 ? 8.036 -7.084 2.756 1.00 95.69 246 CYS A O 1
ATOM 1951 N N . HIS A 1 247 ? 8.178 -8.984 3.944 1.00 96.94 247 HIS A N 1
ATOM 1952 C CA . HIS A 1 247 ? 8.865 -8.380 5.093 1.00 96.94 247 HIS A CA 1
ATOM 1953 C C . HIS A 1 247 ? 10.367 -8.164 4.868 1.00 96.94 247 HIS A C 1
ATOM 1955 O O . HIS A 1 247 ? 10.974 -7.317 5.519 1.00 96.94 247 HIS A O 1
ATOM 1961 N N . ASN A 1 248 ? 10.986 -8.914 3.955 1.00 97.56 248 ASN A N 1
ATOM 1962 C CA . ASN A 1 248 ? 12.395 -8.759 3.609 1.00 97.56 248 ASN A CA 1
ATOM 1963 C C . ASN A 1 248 ? 12.660 -9.130 2.135 1.00 97.56 248 ASN A C 1
ATOM 1965 O O . ASN A 1 248 ? 13.283 -10.163 1.854 1.00 97.56 248 ASN A O 1
ATOM 1969 N N . PRO A 1 249 ? 12.221 -8.285 1.179 1.00 97.12 249 PRO A N 1
ATOM 1970 C CA . PRO A 1 249 ? 12.361 -8.568 -0.251 1.00 97.12 249 PRO A CA 1
ATOM 1971 C C . PRO A 1 249 ? 13.814 -8.800 -0.690 1.00 97.12 249 PRO A C 1
ATOM 1973 O O . PRO A 1 249 ? 14.071 -9.604 -1.581 1.00 97.12 249 PRO A O 1
ATOM 1976 N N . ILE A 1 250 ? 14.790 -8.168 -0.024 1.00 97.69 250 ILE A N 1
ATOM 1977 C CA . ILE A 1 250 ? 16.219 -8.396 -0.294 1.00 97.69 250 ILE A CA 1
ATOM 1978 C C . ILE A 1 250 ? 16.587 -9.854 0.000 1.00 97.69 250 ILE A C 1
ATOM 1980 O O . ILE A 1 250 ? 17.183 -10.521 -0.847 1.00 97.69 250 ILE A O 1
ATOM 1984 N N . ALA A 1 251 ? 16.221 -10.381 1.172 1.00 97.62 251 ALA A N 1
ATOM 1985 C CA . ALA A 1 251 ? 16.481 -11.780 1.509 1.00 97.62 251 ALA A CA 1
ATOM 1986 C C . ALA A 1 251 ? 15.717 -12.753 0.601 1.00 97.62 251 ALA A C 1
ATOM 1988 O O . ALA A 1 251 ? 16.254 -13.804 0.241 1.00 97.62 251 ALA A O 1
ATOM 1989 N N . PHE A 1 252 ? 14.489 -12.400 0.212 1.00 97.50 252 PHE A N 1
ATOM 1990 C CA . PHE A 1 252 ? 13.684 -13.166 -0.738 1.00 97.50 252 PHE A CA 1
ATOM 1991 C C . PHE A 1 252 ? 14.370 -13.300 -2.101 1.00 97.50 252 PHE A C 1
ATOM 1993 O O . PHE A 1 252 ? 14.645 -14.417 -2.537 1.00 97.50 252 PHE A O 1
ATOM 2000 N N . LEU A 1 253 ? 14.729 -12.178 -2.726 1.00 97.31 253 LEU A N 1
ATOM 2001 C CA . LEU A 1 253 ? 15.282 -12.142 -4.083 1.00 97.31 253 LEU A CA 1
ATOM 2002 C C . LEU A 1 253 ? 16.702 -12.709 -4.169 1.00 97.31 253 LEU A C 1
ATOM 2004 O O . LEU A 1 253 ? 17.062 -13.342 -5.160 1.00 97.31 253 LEU A O 1
ATOM 2008 N N . THR A 1 254 ? 17.513 -12.517 -3.128 1.00 97.50 254 THR A N 1
ATOM 2009 C CA . THR A 1 254 ? 18.899 -13.024 -3.077 1.00 97.50 254 THR A CA 1
ATOM 2010 C C . THR A 1 254 ? 18.992 -14.485 -2.623 1.00 97.50 254 THR A C 1
ATOM 2012 O O . THR A 1 254 ? 20.062 -15.090 -2.701 1.00 97.50 254 THR A O 1
ATOM 2015 N N . GLY A 1 255 ? 17.894 -15.066 -2.126 1.00 96.31 255 GLY A N 1
ATOM 2016 C CA . GLY A 1 255 ? 17.863 -16.427 -1.586 1.00 96.31 255 GLY A CA 1
ATOM 2017 C C . GLY A 1 255 ? 18.584 -16.587 -0.243 1.00 96.31 255 GLY A C 1
ATOM 2018 O O . GLY A 1 255 ? 18.890 -17.711 0.157 1.00 96.31 255 GLY A O 1
ATOM 2019 N N . VAL A 1 256 ? 18.877 -15.489 0.464 1.00 96.69 256 VAL A N 1
ATOM 2020 C CA . VAL A 1 256 ? 19.441 -15.541 1.820 1.00 96.69 256 VAL A CA 1
ATOM 2021 C C . VAL A 1 256 ? 18.401 -16.143 2.756 1.00 96.69 256 VAL A C 1
ATOM 2023 O O . VAL A 1 256 ? 17.296 -15.622 2.878 1.00 96.69 256 VAL A O 1
ATOM 2026 N N . ASP A 1 257 ? 18.741 -17.265 3.383 1.00 93.19 257 ASP A N 1
ATOM 2027 C CA . ASP A 1 257 ? 17.886 -17.965 4.342 1.00 93.19 257 ASP A CA 1
ATOM 2028 C C . ASP A 1 257 ? 17.922 -17.286 5.709 1.00 93.19 257 ASP A C 1
ATOM 2030 O O . ASP A 1 257 ? 18.995 -17.116 6.298 1.00 93.19 257 ASP A O 1
ATOM 2034 N N . LEU A 1 258 ? 16.747 -16.878 6.190 1.00 94.81 258 LEU A N 1
ATOM 2035 C CA . LEU A 1 258 ? 16.589 -16.256 7.497 1.00 94.81 258 LEU A CA 1
ATOM 2036 C C . LEU A 1 258 ? 16.103 -17.255 8.552 1.00 94.81 258 LEU A C 1
ATOM 2038 O O . LEU A 1 258 ? 16.045 -16.891 9.735 1.00 94.81 258 LEU A O 1
ATOM 2042 N N . ALA A 1 259 ? 15.819 -18.503 8.160 1.00 88.25 259 ALA A N 1
ATOM 2043 C CA . ALA A 1 259 ? 15.429 -19.564 9.073 1.00 88.25 259 ALA A CA 1
ATOM 2044 C C . ALA A 1 259 ? 16.438 -19.711 10.221 1.00 88.25 259 ALA A C 1
ATOM 2046 O O . ALA A 1 259 ? 17.660 -19.658 10.055 1.00 88.25 259 ALA A O 1
ATOM 2047 N N . GLY A 1 260 ? 15.909 -19.933 11.424 1.00 86.19 260 GLY A N 1
ATOM 2048 C CA . GLY A 1 260 ? 16.710 -20.123 12.633 1.00 86.19 260 GLY A CA 1
ATOM 2049 C C . GLY A 1 260 ? 17.023 -18.850 13.421 1.00 86.19 260 GLY A C 1
ATOM 2050 O O . GLY A 1 260 ? 17.527 -18.978 14.534 1.00 86.19 260 GLY A O 1
ATOM 2051 N N . ASN A 1 261 ? 16.683 -17.658 12.919 1.00 91.06 261 ASN A N 1
ATOM 2052 C CA . ASN A 1 261 ? 16.624 -16.444 13.740 1.00 91.06 261 ASN A CA 1
ATOM 2053 C C . ASN A 1 261 ? 15.255 -16.379 14.430 1.00 91.06 261 ASN A C 1
ATOM 2055 O O . ASN A 1 261 ? 14.272 -15.963 13.822 1.00 91.06 261 ASN A O 1
ATOM 2059 N N . GLN A 1 262 ? 15.170 -16.821 15.687 1.00 91.38 262 GLN A N 1
ATOM 2060 C CA . GLN A 1 262 ? 13.885 -17.005 16.376 1.00 91.38 262 GLN A CA 1
ATOM 2061 C C . GLN A 1 262 ? 13.447 -15.776 17.177 1.00 91.38 262 GLN A C 1
ATOM 2063 O O . GLN A 1 262 ? 12.343 -15.741 17.718 1.00 91.38 262 GLN A O 1
ATOM 2068 N N . SER A 1 263 ? 14.289 -14.756 17.293 1.00 94.44 263 SER A N 1
ATOM 2069 C CA . SER A 1 263 ? 13.936 -13.515 17.975 1.00 94.44 263 SER A CA 1
ATOM 2070 C C . SER A 1 263 ? 14.616 -12.323 17.329 1.00 94.44 263 SER A C 1
ATOM 2072 O O . SER A 1 263 ? 15.654 -12.470 16.683 1.00 94.44 263 SER A O 1
ATOM 2074 N N . LEU A 1 264 ? 14.072 -11.135 17.598 1.00 92.50 264 LEU A N 1
ATOM 2075 C CA . LEU A 1 264 ? 14.684 -9.870 17.204 1.00 92.50 264 LEU A CA 1
ATOM 2076 C C . LEU A 1 264 ? 16.155 -9.792 17.628 1.00 92.50 264 LEU A C 1
ATOM 2078 O O . LEU A 1 264 ? 17.014 -9.456 16.826 1.00 92.50 264 LEU A O 1
ATOM 2082 N N . GLN A 1 265 ? 16.460 -10.160 18.875 1.00 93.81 265 GLN A N 1
ATOM 2083 C CA . GLN A 1 265 ? 17.828 -10.104 19.385 1.00 93.81 265 GLN A CA 1
ATOM 2084 C C . GLN A 1 265 ? 18.768 -11.046 18.619 1.00 93.81 265 GLN A C 1
ATOM 2086 O O . GLN A 1 265 ? 19.885 -10.660 18.298 1.00 93.81 265 GLN A O 1
ATOM 2091 N N . GLU A 1 266 ? 18.327 -12.269 18.312 1.00 95.38 266 GLU A N 1
ATOM 2092 C CA . GLU A 1 266 ? 19.129 -13.222 17.533 1.00 95.38 266 GLU A CA 1
ATOM 2093 C C . GLU A 1 266 ? 19.367 -12.735 16.103 1.00 95.38 266 GLU A C 1
ATOM 2095 O O . GLU A 1 266 ? 20.481 -12.859 15.596 1.00 95.38 266 GLU A O 1
ATOM 2100 N N . PHE A 1 267 ? 18.342 -12.151 15.479 1.00 95.50 267 PHE A N 1
ATOM 2101 C CA . PHE A 1 267 ? 18.434 -11.575 14.143 1.00 95.50 267 PHE A CA 1
ATOM 2102 C C . PHE A 1 267 ? 19.415 -10.395 14.101 1.00 95.50 267 PHE A C 1
ATOM 2104 O O . PHE A 1 267 ? 20.320 -10.379 13.262 1.00 95.50 267 PHE A O 1
ATOM 2111 N N . GLU A 1 268 ? 19.320 -9.472 15.060 1.00 94.00 268 GLU A N 1
ATOM 2112 C CA . GLU A 1 268 ? 20.224 -8.324 15.187 1.00 94.00 268 GLU A CA 1
ATOM 2113 C C . GLU A 1 268 ? 21.668 -8.736 15.495 1.00 94.00 268 GLU A C 1
ATOM 2115 O O . GLU A 1 268 ? 22.612 -8.205 14.903 1.00 94.00 268 GLU A O 1
ATOM 2120 N N . ASP A 1 269 ? 21.866 -9.733 16.359 1.00 95.44 269 ASP A N 1
ATOM 2121 C CA . ASP A 1 269 ? 23.195 -10.242 16.720 1.00 95.44 269 ASP A CA 1
ATOM 2122 C C . ASP A 1 269 ? 23.803 -11.168 15.648 1.00 95.44 269 ASP A C 1
ATOM 2124 O O . ASP A 1 269 ? 24.976 -11.553 15.741 1.00 95.44 269 ASP A O 1
ATOM 2128 N N . SER A 1 270 ? 23.027 -11.549 14.630 1.00 95.88 270 SER A N 1
ATOM 2129 C CA . SER A 1 270 ? 23.478 -12.437 13.560 1.00 95.88 270 SER A CA 1
ATOM 2130 C C . SER A 1 270 ? 24.575 -11.799 12.693 1.00 95.88 270 SER A C 1
ATOM 2132 O O . SER A 1 270 ? 24.762 -10.580 12.643 1.00 95.88 270 SER A O 1
ATOM 2134 N N . ASN A 1 271 ? 25.287 -12.635 11.931 1.00 95.31 271 ASN A N 1
ATOM 2135 C CA . ASN A 1 271 ? 26.264 -12.171 10.937 1.00 95.31 271 ASN A CA 1
ATOM 2136 C C . ASN A 1 271 ? 25.617 -11.783 9.593 1.00 95.31 271 ASN A C 1
ATOM 2138 O O . ASN A 1 271 ? 26.328 -11.695 8.590 1.00 95.31 271 ASN A O 1
ATOM 2142 N N . LEU A 1 272 ? 24.290 -11.614 9.542 1.00 96.56 272 LEU A N 1
ATOM 2143 C CA . LEU A 1 272 ? 23.612 -11.163 8.331 1.00 96.56 272 LEU A CA 1
ATOM 2144 C C . LEU A 1 272 ? 24.046 -9.729 7.974 1.00 96.56 272 LEU A C 1
ATOM 2146 O O . LEU A 1 272 ? 24.290 -8.926 8.881 1.00 96.56 272 LEU A O 1
ATOM 2150 N N . PRO A 1 273 ? 24.147 -9.392 6.677 1.00 96.50 273 PRO A N 1
ATOM 2151 C CA . PRO A 1 273 ? 24.419 -8.025 6.246 1.00 96.50 273 PRO A CA 1
ATOM 2152 C C . PRO A 1 273 ? 23.320 -7.062 6.707 1.00 96.50 273 PRO A C 1
ATOM 2154 O O . PRO A 1 273 ? 22.145 -7.431 6.754 1.00 96.50 273 PRO A O 1
ATOM 2157 N N . ASN A 1 274 ? 23.683 -5.814 7.005 1.00 95.69 274 ASN A N 1
ATOM 2158 C CA . ASN A 1 274 ? 22.725 -4.799 7.453 1.00 95.69 274 ASN A CA 1
ATOM 2159 C C . ASN A 1 274 ? 21.620 -4.542 6.420 1.00 95.69 274 ASN A C 1
ATOM 2161 O O . ASN A 1 274 ? 20.479 -4.293 6.791 1.00 95.69 274 ASN A O 1
ATOM 2165 N N . GLN A 1 275 ? 21.918 -4.699 5.130 1.00 95.88 275 GLN A N 1
ATOM 2166 C CA . GLN A 1 275 ? 20.938 -4.521 4.057 1.00 95.88 275 GLN A CA 1
ATOM 2167 C C . GLN A 1 275 ? 19.790 -5.528 4.152 1.00 95.88 275 GLN A C 1
ATOM 2169 O O . GLN A 1 275 ? 18.654 -5.188 3.850 1.00 95.88 275 GLN A O 1
ATOM 2174 N N . VAL A 1 276 ? 20.073 -6.736 4.648 1.00 97.12 276 VAL A N 1
ATOM 2175 C CA . VAL A 1 276 ? 19.047 -7.725 4.996 1.00 97.12 276 VAL A CA 1
ATOM 2176 C C . VAL A 1 276 ? 18.371 -7.351 6.314 1.00 97.12 276 VAL A C 1
ATOM 2178 O O . VAL A 1 276 ? 17.154 -7.447 6.417 1.00 97.12 276 VAL A O 1
ATOM 2181 N N . LYS A 1 277 ? 19.120 -6.907 7.329 1.00 96.06 277 LYS A N 1
ATOM 2182 C CA . LYS A 1 277 ? 18.538 -6.574 8.642 1.00 96.06 277 LYS A CA 1
ATOM 2183 C C . LYS A 1 277 ? 17.510 -5.446 8.574 1.00 96.06 277 LYS A C 1
ATOM 2185 O O . LYS A 1 277 ? 16.479 -5.525 9.225 1.00 96.06 277 LYS A O 1
ATOM 2190 N N . HIS A 1 278 ? 17.731 -4.458 7.712 1.00 94.69 278 HIS A N 1
ATOM 2191 C CA . HIS A 1 278 ? 16.816 -3.335 7.509 1.00 94.69 278 HIS A CA 1
ATOM 2192 C C . HIS A 1 278 ? 15.441 -3.715 6.915 1.00 94.69 278 HIS A C 1
ATOM 2194 O O . HIS A 1 278 ? 14.552 -2.866 6.903 1.00 94.69 278 HIS A O 1
ATOM 2200 N N . GLY A 1 279 ? 15.242 -4.949 6.429 1.00 94.75 279 GLY A N 1
ATOM 2201 C CA . GLY A 1 279 ? 13.975 -5.386 5.835 1.00 94.75 279 GLY A CA 1
ATOM 2202 C C . GLY A 1 279 ? 13.614 -4.567 4.591 1.00 94.75 279 GLY A C 1
ATOM 2203 O O . GLY A 1 279 ? 14.342 -4.576 3.597 1.00 94.75 279 GLY A O 1
ATOM 2204 N N . ILE A 1 280 ? 12.493 -3.845 4.636 1.00 97.06 280 ILE A N 1
ATOM 2205 C CA . ILE A 1 280 ? 12.060 -2.934 3.564 1.00 97.06 280 ILE A CA 1
ATOM 2206 C C . ILE A 1 280 ? 12.847 -1.614 3.651 1.00 97.06 280 ILE A C 1
ATOM 2208 O O . ILE A 1 280 ? 12.454 -0.678 4.349 1.00 97.06 280 ILE A O 1
ATOM 2212 N N . SER A 1 281 ? 13.962 -1.534 2.925 1.00 95.81 281 SER A N 1
ATOM 2213 C CA . SER A 1 281 ? 14.854 -0.366 2.874 1.00 95.81 281 SER A CA 1
ATOM 2214 C C . SER A 1 281 ? 14.561 0.575 1.690 1.00 95.81 281 SER A C 1
ATOM 2216 O O . SER A 1 281 ? 13.733 0.287 0.826 1.00 95.81 281 SER A O 1
ATOM 2218 N N . CYS A 1 282 ? 15.271 1.708 1.609 1.00 96.38 282 CYS A N 1
ATOM 2219 C CA . CYS A 1 282 ? 15.134 2.676 0.510 1.00 96.38 282 CYS A CA 1
ATOM 2220 C C . CYS A 1 282 ? 15.351 2.032 -0.870 1.00 96.38 282 CYS A C 1
ATOM 2222 O O . CYS A 1 282 ? 14.650 2.345 -1.830 1.00 96.38 282 CYS A O 1
ATOM 2224 N N . THR A 1 283 ? 16.324 1.124 -0.962 1.00 95.00 283 THR A N 1
ATOM 2225 C CA . THR A 1 283 ? 16.739 0.479 -2.212 1.00 95.00 283 THR A CA 1
ATOM 2226 C C . THR A 1 283 ? 15.712 -0.539 -2.692 1.00 95.00 283 THR A C 1
ATOM 2228 O O . THR A 1 283 ? 15.582 -0.724 -3.898 1.00 95.00 283 THR A O 1
ATOM 2231 N N . VAL A 1 284 ? 14.922 -1.127 -1.787 1.00 95.62 284 VAL A N 1
ATOM 2232 C CA . VAL A 1 284 ? 13.783 -1.975 -2.158 1.00 95.62 284 VAL A CA 1
ATOM 2233 C C . VAL A 1 284 ? 12.776 -1.178 -2.982 1.00 95.62 284 VAL A C 1
ATOM 2235 O O . VAL A 1 284 ? 12.392 -1.615 -4.055 1.00 95.62 284 VAL A O 1
ATOM 2238 N N . CYS A 1 285 ? 12.385 0.017 -2.535 1.00 95.50 285 CYS A N 1
ATOM 2239 C CA . CYS A 1 285 ? 11.377 0.810 -3.243 1.00 95.50 285 CYS A CA 1
ATOM 2240 C C . CYS A 1 285 ? 11.951 1.565 -4.452 1.00 95.50 285 CYS A C 1
ATOM 2242 O O . CYS A 1 285 ? 11.317 1.631 -5.501 1.00 95.50 285 CYS A O 1
ATOM 2244 N N . HIS A 1 286 ? 13.155 2.129 -4.337 1.00 95.94 286 HIS A N 1
ATOM 2245 C CA . HIS A 1 286 ? 13.713 3.025 -5.358 1.00 95.94 286 HIS A CA 1
ATOM 2246 C C . HIS A 1 286 ? 14.474 2.321 -6.491 1.00 95.94 286 HIS A C 1
ATOM 2248 O O . HIS A 1 286 ? 15.096 2.999 -7.306 1.00 95.94 286 HIS A O 1
ATOM 2254 N N . THR A 1 287 ? 14.416 0.989 -6.576 1.00 94.69 287 THR A N 1
ATOM 2255 C CA . THR A 1 287 ? 14.993 0.221 -7.696 1.00 94.69 287 THR A CA 1
ATOM 2256 C C . THR A 1 287 ? 13.941 -0.470 -8.561 1.00 94.69 287 THR A C 1
ATOM 2258 O O . THR A 1 287 ? 14.306 -1.190 -9.485 1.00 94.69 287 THR A O 1
ATOM 2261 N N . TYR A 1 288 ? 12.647 -0.234 -8.320 1.00 92.69 288 TYR A N 1
ATOM 2262 C CA . TYR A 1 288 ? 11.592 -0.739 -9.195 1.00 92.69 288 TYR A CA 1
ATOM 2263 C C . TYR A 1 288 ? 11.620 -0.083 -10.577 1.00 92.69 288 TYR A C 1
ATOM 2265 O O . TYR A 1 288 ? 11.721 1.141 -10.701 1.00 92.69 288 TYR A O 1
ATOM 2273 N N . THR A 1 289 ? 11.442 -0.904 -11.606 1.00 89.25 289 THR A N 1
ATOM 2274 C CA . THR A 1 289 ? 11.366 -0.474 -13.009 1.00 89.25 289 THR A CA 1
ATOM 2275 C C . THR A 1 289 ? 10.011 -0.759 -13.644 1.00 89.25 289 THR A C 1
ATOM 2277 O O . THR A 1 289 ? 9.636 -0.078 -14.600 1.00 89.25 289 THR A O 1
ATOM 2280 N N . ALA A 1 290 ? 9.229 -1.672 -13.063 1.00 87.56 290 ALA A N 1
ATOM 2281 C CA . ALA A 1 290 ? 7.857 -1.945 -13.469 1.00 87.56 290 ALA A CA 1
ATOM 2282 C C . ALA A 1 290 ? 6.954 -2.265 -12.275 1.00 87.56 290 ALA A C 1
ATOM 2284 O O . ALA A 1 290 ? 7.405 -2.562 -11.172 1.00 87.56 290 ALA A O 1
ATOM 2285 N N . LEU A 1 291 ? 5.646 -2.212 -12.500 1.00 89.00 291 LEU A N 1
ATOM 2286 C CA . LEU A 1 291 ? 4.672 -2.559 -11.473 1.00 89.00 291 LEU A CA 1
ATOM 2287 C C . LEU A 1 291 ? 4.514 -4.057 -11.334 1.00 89.00 291 LEU A C 1
ATOM 2289 O O . LEU A 1 291 ? 4.517 -4.781 -12.323 1.00 89.00 291 LEU A O 1
ATOM 2293 N N . SER A 1 292 ? 4.314 -4.478 -10.094 1.00 90.75 292 SER A N 1
ATOM 2294 C CA . SER A 1 292 ? 4.132 -5.877 -9.739 1.00 90.75 292 SER A CA 1
ATOM 2295 C C . SER A 1 292 ? 2.659 -6.173 -9.438 1.00 90.75 292 SER A C 1
ATOM 2297 O O . SER A 1 292 ? 1.942 -5.282 -8.976 1.00 90.75 292 SER A O 1
ATOM 2299 N N . PRO A 1 293 ? 2.172 -7.388 -9.733 1.00 92.00 293 PRO A N 1
ATOM 2300 C CA . PRO A 1 293 ? 0.812 -7.804 -9.411 1.00 92.00 293 PRO A CA 1
ATOM 2301 C C . PRO A 1 293 ? 0.617 -8.074 -7.910 1.00 92.00 293 PRO A C 1
ATOM 2303 O O . PRO A 1 293 ? 1.573 -8.225 -7.150 1.00 92.00 293 PRO A O 1
ATOM 2306 N N . SER A 1 294 ? -0.649 -8.186 -7.504 1.00 93.88 294 SER A N 1
ATOM 2307 C CA . SER A 1 294 ? -1.055 -8.732 -6.204 1.00 93.88 294 SER A CA 1
ATOM 2308 C C . SER A 1 294 ? -0.586 -10.182 -6.045 1.00 93.88 294 SER A C 1
ATOM 2310 O O . SER A 1 294 ? -0.581 -10.951 -7.012 1.00 93.88 294 SER A O 1
ATOM 2312 N N . TYR A 1 295 ? -0.274 -10.591 -4.816 1.00 92.50 295 TYR A N 1
ATOM 2313 C CA . TYR A 1 295 ? 0.095 -11.974 -4.510 1.00 92.50 295 TYR A CA 1
ATOM 2314 C C . TYR A 1 295 ? -1.149 -12.857 -4.282 1.00 92.50 295 TYR A C 1
ATOM 2316 O O . TYR A 1 295 ? -2.164 -12.443 -3.716 1.00 92.50 295 TYR A O 1
ATOM 2324 N N . PHE A 1 296 ? -1.082 -14.110 -4.728 1.00 92.56 296 PHE A N 1
ATOM 2325 C CA . PHE A 1 296 ? -2.131 -15.106 -4.527 1.00 92.56 296 PHE A CA 1
ATOM 2326 C C . PHE A 1 296 ? -1.527 -16.346 -3.873 1.00 92.56 296 PHE A C 1
ATOM 2328 O O . PHE A 1 296 ? -0.787 -17.088 -4.516 1.00 92.56 296 PHE A O 1
ATOM 2335 N N . ALA A 1 297 ? -1.875 -16.588 -2.611 1.00 92.56 297 ALA A N 1
ATOM 2336 C CA . ALA A 1 297 ? -1.481 -17.796 -1.906 1.00 92.56 297 ALA A CA 1
ATOM 2337 C C . ALA A 1 297 ? -2.462 -18.932 -2.218 1.00 92.56 297 ALA A C 1
ATOM 2339 O O . ALA A 1 297 ? -3.666 -18.831 -1.950 1.00 92.56 297 ALA A O 1
ATOM 2340 N N . ASP A 1 298 ? -1.944 -20.029 -2.766 1.00 91.12 298 ASP A N 1
ATOM 2341 C CA . ASP A 1 298 ? -2.697 -21.272 -2.919 1.00 91.12 298 ASP A CA 1
ATOM 2342 C C . ASP A 1 298 ? -2.641 -22.136 -1.642 1.00 91.12 298 ASP A C 1
ATOM 2344 O O . ASP A 1 298 ? -2.158 -21.708 -0.592 1.00 91.12 298 ASP A O 1
ATOM 2348 N N . ASP A 1 299 ? -3.152 -23.368 -1.719 1.00 89.75 299 ASP A N 1
ATOM 2349 C CA . ASP A 1 299 ? -3.156 -24.300 -0.586 1.00 89.75 299 ASP A CA 1
ATOM 2350 C C . ASP A 1 299 ? -1.759 -24.605 -0.025 1.00 89.75 299 ASP A C 1
ATOM 2352 O O . ASP A 1 299 ? -1.649 -24.934 1.156 1.00 89.75 299 ASP A O 1
ATOM 2356 N N . ASN A 1 300 ? -0.714 -24.498 -0.850 1.00 89.69 300 ASN A N 1
ATOM 2357 C CA . ASN A 1 300 ? 0.668 -24.788 -0.480 1.00 89.69 300 ASN A CA 1
ATOM 2358 C C . ASN A 1 300 ? 1.384 -23.576 0.130 1.00 89.69 300 ASN A C 1
ATOM 2360 O O . ASN A 1 300 ? 2.500 -23.736 0.626 1.00 89.69 300 ASN A O 1
ATOM 2364 N N . LEU A 1 301 ? 0.766 -22.386 0.103 1.00 91.94 301 LEU A N 1
ATOM 2365 C CA . LEU A 1 301 ? 1.317 -21.150 0.671 1.00 91.94 301 LEU A CA 1
ATOM 2366 C C . LEU A 1 301 ? 2.701 -20.796 0.101 1.00 91.94 301 LEU A C 1
ATOM 2368 O O . LEU A 1 301 ? 3.567 -20.281 0.808 1.00 91.94 301 LEU A O 1
ATOM 2372 N N . ASN A 1 302 ? 2.940 -21.118 -1.170 1.00 92.56 302 ASN A N 1
ATOM 2373 C CA . ASN A 1 302 ? 4.225 -20.862 -1.805 1.00 92.56 302 ASN A CA 1
ATOM 2374 C C . ASN A 1 302 ? 4.464 -19.364 -2.009 1.00 92.56 302 ASN A C 1
ATOM 2376 O O . ASN A 1 302 ? 3.646 -18.648 -2.580 1.00 92.56 302 ASN A O 1
ATOM 2380 N N . ALA A 1 303 ? 5.632 -18.888 -1.587 1.00 93.62 303 ALA A N 1
ATOM 2381 C CA . ALA A 1 303 ? 6.025 -17.525 -1.899 1.00 93.62 303 ALA A CA 1
ATOM 2382 C C . ALA A 1 303 ? 6.210 -17.376 -3.416 1.00 93.62 303 ALA A C 1
ATOM 2384 O O . ALA A 1 303 ? 6.954 -18.134 -4.041 1.00 93.62 303 ALA A O 1
ATOM 2385 N N . SER A 1 304 ? 5.507 -16.418 -4.010 1.00 93.81 304 SER A N 1
ATOM 2386 C CA . SER A 1 304 ? 5.520 -16.180 -5.457 1.00 93.81 304 SER A CA 1
ATOM 2387 C C . SER A 1 304 ? 5.299 -14.714 -5.823 1.00 93.81 304 SER A C 1
ATOM 2389 O O . SER A 1 304 ? 4.957 -14.417 -6.964 1.00 93.81 304 SER A O 1
ATOM 2391 N N . ALA A 1 305 ? 5.518 -13.793 -4.877 1.00 93.75 305 ALA A N 1
ATOM 2392 C CA . ALA A 1 305 ? 5.516 -12.367 -5.172 1.00 93.75 305 ALA A CA 1
ATOM 2393 C C . ALA A 1 305 ? 6.503 -12.041 -6.312 1.00 93.75 305 ALA A C 1
ATOM 2395 O O . ALA A 1 305 ? 7.666 -12.465 -6.316 1.00 93.75 305 ALA A O 1
ATOM 2396 N N . GLU A 1 306 ? 6.003 -11.300 -7.296 1.00 93.81 306 GLU A N 1
ATOM 2397 C CA . GLU A 1 306 ? 6.759 -10.844 -8.458 1.00 93.81 306 GLU A CA 1
ATOM 2398 C C . GLU A 1 306 ? 7.372 -9.471 -8.142 1.00 93.81 306 GLU A C 1
ATOM 2400 O O . GLU A 1 306 ? 6.693 -8.608 -7.594 1.00 93.81 306 GLU A O 1
ATOM 2405 N N . TYR A 1 307 ? 8.656 -9.280 -8.450 1.00 94.69 307 TYR A N 1
ATOM 2406 C CA . TYR A 1 307 ? 9.395 -8.037 -8.231 1.00 94.69 307 TYR A CA 1
ATOM 2407 C C . TYR A 1 307 ? 10.133 -7.645 -9.511 1.00 94.69 307 TYR A C 1
ATOM 2409 O O . TYR A 1 307 ? 11.030 -8.355 -9.962 1.00 94.69 307 TYR A O 1
ATOM 2417 N N . HIS A 1 308 ? 9.796 -6.480 -10.058 1.00 92.50 308 HIS A N 1
ATOM 2418 C CA . HIS A 1 308 ? 10.431 -5.915 -11.251 1.00 92.50 308 HIS A CA 1
ATOM 2419 C C . HIS A 1 308 ? 11.425 -4.828 -10.847 1.00 92.50 308 HIS A C 1
ATOM 2421 O O . HIS A 1 308 ? 11.057 -3.659 -10.690 1.00 92.50 308 HIS A O 1
ATOM 2427 N N . MET A 1 309 ? 12.672 -5.232 -10.592 1.00 93.00 309 MET A N 1
ATOM 2428 C CA . MET A 1 309 ? 13.681 -4.387 -9.948 1.00 93.00 309 MET A CA 1
ATOM 2429 C C . MET A 1 309 ? 15.031 -4.429 -10.665 1.00 93.00 309 MET A C 1
ATOM 2431 O O . MET A 1 309 ? 15.441 -5.463 -11.191 1.00 93.00 309 MET A O 1
ATOM 2435 N N . TYR A 1 310 ? 15.761 -3.316 -10.606 1.00 92.69 310 TYR A N 1
ATOM 2436 C CA . TYR A 1 310 ? 17.077 -3.139 -11.223 1.00 92.69 310 TYR A CA 1
ATOM 2437 C C . TYR A 1 310 ? 18.123 -2.550 -10.251 1.00 92.69 310 TYR A C 1
ATOM 2439 O O . TYR A 1 310 ? 18.626 -1.442 -10.457 1.00 92.69 310 TYR A O 1
ATOM 2447 N N . PRO A 1 311 ? 18.437 -3.248 -9.142 1.00 94.62 311 PRO A N 1
ATOM 2448 C CA . PRO A 1 311 ? 19.448 -2.802 -8.185 1.00 94.62 311 PRO A CA 1
ATOM 2449 C C . PRO A 1 311 ? 20.876 -3.039 -8.717 1.00 94.62 311 PRO A C 1
ATOM 2451 O O . PRO A 1 311 ? 21.085 -3.804 -9.655 1.00 94.62 311 PRO A O 1
ATOM 2454 N N . GLY A 1 312 ? 21.884 -2.415 -8.099 1.00 91.00 312 GLY A N 1
ATOM 2455 C CA . GLY A 1 312 ? 23.309 -2.635 -8.407 1.00 91.00 312 GLY A CA 1
ATOM 2456 C C . GLY A 1 312 ? 23.914 -1.738 -9.495 1.00 91.00 312 GLY A C 1
ATOM 2457 O O . GLY A 1 312 ? 25.117 -1.490 -9.471 1.00 91.00 312 GLY A O 1
ATOM 2458 N N . GLU A 1 313 ? 23.100 -1.152 -10.376 1.00 87.62 313 GLU A N 1
ATOM 2459 C CA . GLU A 1 313 ? 23.575 -0.255 -11.449 1.00 87.62 313 GLU A CA 1
ATOM 2460 C C . GLU A 1 313 ? 23.703 1.214 -11.025 1.00 87.62 313 GLU A C 1
ATOM 2462 O O . GLU A 1 313 ? 24.034 2.080 -11.833 1.00 87.62 313 GLU A O 1
ATOM 2467 N N . ASN A 1 314 ? 23.471 1.505 -9.740 1.00 89.62 314 ASN A N 1
ATOM 2468 C CA . ASN A 1 314 ? 23.579 2.847 -9.167 1.00 89.62 314 ASN A CA 1
ATOM 2469 C C . ASN A 1 314 ? 22.630 3.874 -9.826 1.00 89.62 314 ASN A C 1
ATOM 2471 O O . ASN A 1 314 ? 22.953 5.058 -9.964 1.00 89.62 314 ASN A O 1
ATOM 2475 N N . VAL A 1 315 ? 21.446 3.394 -10.215 1.00 90.75 315 VAL A N 1
ATOM 2476 C CA . VAL A 1 315 ? 20.321 4.168 -10.748 1.00 90.75 315 VAL A CA 1
ATOM 2477 C C . VAL A 1 315 ? 19.148 4.020 -9.786 1.00 90.75 315 VAL A C 1
ATOM 2479 O O . VAL A 1 315 ? 18.825 2.908 -9.372 1.00 90.75 315 VAL A O 1
ATOM 2482 N N . PHE A 1 316 ? 18.510 5.135 -9.439 1.00 94.06 316 PHE A N 1
ATOM 2483 C CA . PHE A 1 316 ? 17.347 5.163 -8.556 1.00 94.06 316 PHE A CA 1
ATOM 2484 C C . PHE A 1 316 ? 16.173 5.878 -9.209 1.00 94.06 316 PHE A C 1
ATOM 2486 O O . PHE A 1 316 ? 16.344 6.904 -9.869 1.00 94.06 316 PHE A O 1
ATOM 2493 N N . PHE A 1 317 ? 14.971 5.356 -8.982 1.00 93.12 317 PHE A N 1
ATOM 2494 C CA . PHE A 1 317 ? 13.739 5.845 -9.593 1.00 93.12 317 PHE A CA 1
ATOM 2495 C C . PHE A 1 317 ? 12.867 6.600 -8.590 1.00 93.12 317 PHE A C 1
ATOM 2497 O O . PHE A 1 317 ? 12.871 6.299 -7.397 1.00 93.12 317 PHE A O 1
ATOM 2504 N N . GLY A 1 318 ? 12.115 7.596 -9.056 1.00 92.69 318 GLY A N 1
ATOM 2505 C CA . GLY A 1 318 ? 11.216 8.372 -8.203 1.00 92.69 318 GLY A CA 1
ATOM 2506 C C . GLY A 1 318 ? 10.190 9.195 -8.977 1.00 92.69 318 GLY A C 1
ATOM 2507 O O . GLY A 1 318 ? 10.214 9.261 -10.202 1.00 92.69 318 GLY A O 1
ATOM 2508 N N . SER A 1 319 ? 9.299 9.872 -8.251 1.00 90.62 319 SER A N 1
ATOM 2509 C CA . SER A 1 319 ? 8.214 10.687 -8.824 1.00 90.62 319 SER A CA 1
ATOM 2510 C C . SER A 1 319 ? 8.643 12.092 -9.276 1.00 90.62 319 SER A C 1
ATOM 2512 O O . SER A 1 319 ? 7.837 12.838 -9.828 1.00 90.62 319 SER A O 1
ATOM 2514 N N . ILE A 1 320 ? 9.904 12.484 -9.061 1.00 89.50 320 ILE A N 1
ATOM 2515 C CA . ILE A 1 320 ? 10.412 13.811 -9.436 1.00 89.50 320 ILE A CA 1
ATOM 2516 C C . ILE A 1 320 ? 10.765 13.812 -10.929 1.00 89.50 320 ILE A C 1
ATOM 2518 O O . ILE A 1 320 ? 11.743 13.184 -11.313 1.00 89.50 320 ILE A O 1
ATOM 2522 N N . GLU A 1 321 ? 10.005 14.545 -11.752 1.00 86.69 321 GLU A N 1
ATOM 2523 C CA . GLU A 1 321 ? 10.174 14.596 -13.222 1.00 86.69 321 GLU A CA 1
ATOM 2524 C C . GLU A 1 321 ? 11.560 15.056 -13.687 1.00 86.69 321 GLU A C 1
ATOM 2526 O O . GLU A 1 321 ? 12.092 14.558 -14.674 1.00 86.69 321 GLU A O 1
ATOM 2531 N N . ASN A 1 322 ? 12.145 16.026 -12.984 1.00 86.38 322 ASN A N 1
ATOM 2532 C CA . ASN A 1 322 ? 13.445 16.606 -13.320 1.00 86.38 322 ASN A CA 1
ATOM 2533 C C . ASN A 1 322 ? 14.354 16.533 -12.087 1.00 86.38 322 ASN A C 1
ATOM 2535 O O . ASN A 1 322 ? 14.525 17.543 -11.391 1.00 86.38 322 ASN A O 1
ATOM 2539 N N . PRO A 1 323 ? 14.868 15.339 -11.746 1.00 88.31 323 PRO A N 1
ATOM 2540 C CA . PRO A 1 323 ? 15.675 15.163 -10.553 1.00 88.31 323 PRO A CA 1
ATOM 2541 C C . PRO A 1 323 ? 17.002 15.917 -10.681 1.00 88.31 323 PRO A C 1
ATOM 2543 O O . PRO A 1 323 ? 17.538 16.125 -11.769 1.00 88.31 323 PRO A O 1
ATOM 2546 N N . ILE A 1 324 ? 17.539 16.356 -9.543 1.00 88.62 324 ILE A N 1
ATOM 2547 C CA . ILE A 1 324 ? 18.798 17.101 -9.512 1.00 88.62 324 ILE A CA 1
ATOM 2548 C C . ILE A 1 324 ? 19.954 16.126 -9.750 1.00 88.62 324 ILE A C 1
ATOM 2550 O O . ILE A 1 324 ? 20.144 15.183 -8.979 1.00 88.62 324 ILE A O 1
ATOM 2554 N N . GLU A 1 325 ? 20.751 16.388 -10.788 1.00 90.62 325 GLU A N 1
ATOM 2555 C CA . GLU A 1 325 ? 21.972 15.629 -11.059 1.00 90.62 325 GLU A CA 1
ATOM 2556 C C . GLU A 1 325 ? 22.942 15.688 -9.872 1.00 90.62 325 GLU A C 1
ATOM 2558 O O . GLU A 1 325 ? 23.173 16.741 -9.265 1.00 90.62 325 GLU A O 1
ATOM 2563 N N . ASN A 1 326 ? 23.552 14.547 -9.564 1.00 90.31 326 ASN A N 1
ATOM 2564 C CA . ASN A 1 326 ? 24.550 14.417 -8.515 1.00 90.31 326 ASN A CA 1
ATOM 2565 C C . ASN A 1 326 ? 25.665 13.451 -8.953 1.00 90.31 326 ASN A C 1
ATOM 2567 O O . ASN A 1 326 ? 25.593 12.826 -10.005 1.00 90.31 326 ASN A O 1
ATOM 2571 N N . SER A 1 327 ? 26.738 13.374 -8.167 1.00 90.44 327 SER A N 1
ATOM 2572 C CA . SER A 1 327 ? 27.908 12.549 -8.496 1.00 90.44 327 SER A CA 1
ATOM 2573 C C . SER A 1 327 ? 27.905 11.166 -7.845 1.00 90.44 327 SER A C 1
ATOM 2575 O O . SER A 1 327 ? 28.886 10.443 -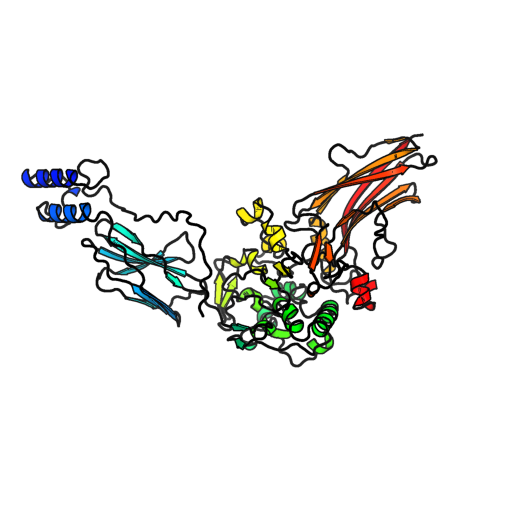8.010 1.00 90.44 327 SER A O 1
ATOM 2577 N N . TYR A 1 328 ? 26.906 10.852 -7.019 1.00 92.12 328 TYR A N 1
ATOM 2578 C CA . TYR A 1 328 ? 26.848 9.598 -6.276 1.00 92.12 328 TYR A CA 1
ATOM 2579 C C . TYR A 1 328 ? 26.053 8.551 -7.044 1.00 92.12 328 TYR A C 1
ATOM 2581 O O . TYR A 1 328 ? 26.624 7.507 -7.322 1.00 92.12 328 TYR A O 1
ATOM 2589 N N . HIS A 1 329 ? 24.808 8.843 -7.430 1.00 93.44 329 HIS A N 1
ATOM 2590 C CA . HIS A 1 329 ? 23.936 7.940 -8.183 1.00 93.44 329 HIS A CA 1
ATOM 2591 C C . HIS A 1 329 ? 23.146 8.684 -9.264 1.00 93.44 329 HIS A C 1
ATOM 2593 O O . HIS A 1 329 ? 22.912 9.892 -9.169 1.00 93.44 329 HIS A O 1
ATOM 2599 N N . GLU A 1 330 ? 22.704 7.951 -10.281 1.00 91.62 330 GLU A N 1
ATOM 2600 C CA . GLU A 1 330 ? 21.765 8.464 -11.272 1.00 91.62 330 GLU A CA 1
ATOM 2601 C C . GLU A 1 330 ? 20.345 8.477 -10.688 1.00 91.62 330 GLU A C 1
ATOM 2603 O O . GLU A 1 330 ? 19.965 7.589 -9.922 1.00 91.62 330 GLU A O 1
ATOM 2608 N N . SER A 1 331 ? 19.572 9.511 -11.010 1.00 92.44 331 SER A N 1
ATOM 2609 C CA . SER A 1 331 ? 18.192 9.675 -10.554 1.00 92.44 331 SER A CA 1
ATOM 2610 C C . SER A 1 331 ? 17.291 9.769 -11.772 1.00 92.44 331 SER A C 1
ATOM 2612 O O . SER A 1 331 ? 17.500 10.640 -12.614 1.00 92.44 331 SER A O 1
ATOM 2614 N N . GLN A 1 332 ? 16.286 8.906 -11.851 1.00 88.75 332 GLN A N 1
ATOM 2615 C CA . GLN A 1 332 ? 15.401 8.788 -13.002 1.00 88.75 332 GLN A CA 1
ATOM 2616 C C . GLN A 1 332 ? 13.943 8.971 -12.594 1.00 88.75 332 GLN A C 1
ATOM 2618 O O . GLN A 1 332 ? 13.470 8.412 -11.603 1.00 88.75 332 GLN A O 1
ATOM 2623 N N . TYR A 1 333 ? 13.215 9.767 -13.371 1.00 88.38 333 TYR A N 1
ATOM 2624 C CA . TYR A 1 333 ? 11.777 9.897 -13.189 1.00 88.38 333 TYR A CA 1
ATOM 2625 C C . TYR A 1 333 ? 11.070 8.613 -13.620 1.00 88.38 333 TYR A C 1
ATOM 2627 O O . TYR A 1 333 ? 11.342 8.070 -14.693 1.00 88.38 333 TYR A O 1
ATOM 2635 N N . ASN A 1 334 ? 10.114 8.160 -12.815 1.00 86.62 334 ASN A N 1
ATOM 2636 C CA . ASN A 1 334 ? 9.196 7.108 -13.206 1.00 86.62 334 ASN A CA 1
ATOM 2637 C C . ASN A 1 334 ? 7.775 7.408 -12.686 1.00 86.62 334 ASN A C 1
ATOM 2639 O O . ASN A 1 334 ? 7.575 7.499 -11.470 1.00 86.62 334 ASN A O 1
ATOM 2643 N N . PRO A 1 335 ? 6.766 7.533 -13.577 1.00 84.75 335 PRO A N 1
ATOM 2644 C CA . PRO A 1 335 ? 5.391 7.852 -13.187 1.00 84.75 335 PRO A CA 1
ATOM 2645 C C . PRO A 1 335 ? 4.748 6.791 -12.282 1.00 84.75 335 PRO A C 1
ATOM 2647 O O . PRO A 1 335 ? 3.780 7.091 -11.583 1.00 84.75 335 PRO A O 1
ATOM 2650 N N . MET A 1 336 ? 5.276 5.561 -12.238 1.00 87.25 336 MET A N 1
ATOM 2651 C CA . MET A 1 336 ? 4.773 4.527 -11.327 1.00 87.25 336 MET A CA 1
ATOM 2652 C C . MET A 1 336 ? 4.913 4.907 -9.848 1.00 87.25 336 MET A C 1
ATOM 2654 O O . MET A 1 336 ? 4.136 4.437 -9.024 1.00 87.25 336 MET A O 1
ATOM 2658 N N . PHE A 1 337 ? 5.846 5.801 -9.505 1.00 91.12 337 PHE A N 1
ATOM 2659 C CA . PHE A 1 337 ? 6.047 6.237 -8.122 1.00 91.12 337 PHE A CA 1
ATOM 2660 C C . PHE A 1 337 ? 4.900 7.102 -7.590 1.00 91.12 337 PHE A C 1
ATOM 2662 O O . PHE A 1 337 ? 4.821 7.336 -6.386 1.00 91.12 337 PHE A O 1
ATOM 2669 N N . SER A 1 338 ? 3.984 7.520 -8.464 1.00 89.19 338 SER A N 1
ATOM 2670 C CA . SER A 1 338 ? 2.736 8.205 -8.119 1.00 89.19 338 SER A CA 1
ATOM 2671 C C . SER A 1 338 ? 1.503 7.293 -8.210 1.00 89.19 338 SER A C 1
ATOM 2673 O O . SER A 1 338 ? 0.379 7.785 -8.157 1.00 89.19 338 SER A O 1
ATOM 2675 N N . ARG A 1 339 ? 1.692 5.977 -8.377 1.00 88.62 339 ARG A N 1
ATOM 2676 C CA . ARG A 1 339 ? 0.617 4.989 -8.544 1.00 88.62 339 ARG A CA 1
ATOM 2677 C C . ARG A 1 339 ? 0.522 4.033 -7.360 1.00 88.62 339 ARG A C 1
ATOM 2679 O O . ARG A 1 339 ? 1.533 3.467 -6.942 1.00 88.62 339 ARG A O 1
ATOM 2686 N N . SER A 1 340 ? -0.694 3.809 -6.867 1.00 91.56 340 SER A N 1
ATOM 2687 C CA . SER A 1 340 ? -0.988 2.900 -5.748 1.00 91.56 340 SER A CA 1
ATOM 2688 C C . SER A 1 340 ? -0.526 1.461 -6.005 1.00 91.56 340 SER A C 1
ATOM 2690 O O . SER A 1 340 ? -0.197 0.731 -5.075 1.00 91.56 340 SER A O 1
ATOM 2692 N N . GLU A 1 341 ? -0.462 1.048 -7.274 1.00 90.81 341 GLU A N 1
ATOM 2693 C CA . GLU A 1 341 ? -0.058 -0.298 -7.681 1.00 90.81 341 GLU A CA 1
ATOM 2694 C C . GLU A 1 341 ? 1.371 -0.662 -7.260 1.00 90.81 341 GLU A C 1
ATOM 2696 O O . GLU A 1 341 ? 1.713 -1.838 -7.194 1.00 90.81 341 GLU A O 1
ATOM 2701 N N . MET A 1 342 ? 2.216 0.323 -6.943 1.00 91.00 342 MET A N 1
ATOM 2702 C CA . MET A 1 342 ? 3.576 0.058 -6.472 1.00 91.00 342 MET A CA 1
ATOM 2703 C C . MET A 1 342 ? 3.603 -0.647 -5.104 1.00 91.00 342 MET A C 1
ATOM 2705 O O . MET A 1 342 ? 4.620 -1.218 -4.723 1.00 91.00 342 MET A O 1
ATOM 2709 N N . CYS A 1 343 ? 2.484 -0.646 -4.375 1.00 92.56 343 CYS A N 1
ATOM 2710 C CA . CYS A 1 343 ? 2.341 -1.302 -3.077 1.00 92.56 343 CYS A CA 1
ATOM 2711 C C . CYS A 1 343 ? 1.851 -2.761 -3.180 1.00 92.56 343 CYS A C 1
ATOM 2713 O O . CYS A 1 343 ? 1.878 -3.480 -2.181 1.00 92.56 343 CYS A O 1
ATOM 2715 N N . LEU A 1 344 ? 1.400 -3.206 -4.361 1.00 92.62 344 LEU A N 1
ATOM 2716 C CA . LEU A 1 344 ? 0.705 -4.483 -4.573 1.00 92.62 344 LEU A CA 1
ATOM 2717 C C . LEU A 1 344 ? 1.424 -5.758 -4.131 1.00 92.62 344 LEU A C 1
ATOM 2719 O O . LEU A 1 344 ? 0.733 -6.603 -3.559 1.00 92.62 344 LEU A O 1
ATOM 2723 N N . PRO A 1 345 ? 2.747 -5.935 -4.323 1.00 89.75 345 PRO A N 1
ATOM 2724 C CA . PRO A 1 345 ? 3.371 -7.202 -3.951 1.00 89.75 345 PRO A CA 1
ATOM 2725 C C . PRO A 1 345 ? 3.277 -7.479 -2.442 1.00 89.75 345 PRO A C 1
ATOM 2727 O O . PRO A 1 345 ? 3.374 -8.633 -2.037 1.00 89.75 345 PRO A O 1
ATOM 2730 N N . CYS A 1 346 ? 3.028 -6.447 -1.621 1.00 93.62 346 CYS A N 1
ATOM 2731 C CA . CYS A 1 346 ? 2.933 -6.564 -0.165 1.00 93.62 346 CYS A CA 1
ATOM 2732 C C . CYS A 1 346 ? 1.560 -6.180 0.421 1.00 93.62 346 CYS A C 1
ATOM 2734 O O . CYS A 1 346 ? 1.178 -6.721 1.453 1.00 93.62 346 CYS A O 1
ATOM 2736 N N . HIS A 1 347 ? 0.826 -5.241 -0.190 1.00 95.50 347 HIS A N 1
ATOM 2737 C CA . HIS A 1 347 ? -0.399 -4.646 0.376 1.00 95.50 347 HIS A CA 1
ATOM 2738 C C . HIS A 1 347 ? -1.706 -5.119 -0.278 1.00 95.50 347 HIS A C 1
ATOM 2740 O O . HIS A 1 347 ? -2.769 -4.532 -0.040 1.00 95.50 347 HIS A O 1
ATOM 2746 N N . ASP A 1 348 ? -1.641 -6.166 -1.097 1.00 94.56 348 ASP A N 1
ATOM 2747 C CA . ASP A 1 348 ? -2.816 -6.787 -1.695 1.00 94.56 348 ASP A CA 1
ATOM 2748 C C . ASP A 1 348 ? -2.546 -8.266 -1.954 1.00 94.56 348 ASP A C 1
ATOM 2750 O O . ASP A 1 348 ? -1.861 -8.636 -2.910 1.00 94.56 348 ASP A O 1
ATOM 2754 N N . PHE A 1 349 ? -3.069 -9.129 -1.088 1.00 91.25 349 PHE A N 1
ATOM 2755 C CA . PHE A 1 349 ? -3.004 -10.557 -1.331 1.00 91.25 349 PHE A CA 1
ATOM 2756 C C . PHE A 1 349 ? -4.221 -11.320 -0.825 1.00 91.25 349 PHE A C 1
ATOM 2758 O O . PHE A 1 349 ? -4.952 -10.919 0.084 1.00 91.25 349 PHE A O 1
ATOM 2765 N N . THR A 1 350 ? -4.441 -12.460 -1.471 1.00 94.19 350 THR A N 1
ATOM 2766 C CA . THR A 1 350 ? -5.548 -13.368 -1.169 1.00 94.19 350 THR A CA 1
ATOM 2767 C C . THR A 1 350 ? -5.014 -14.746 -0.829 1.00 94.19 350 THR A C 1
ATOM 2769 O O . THR A 1 350 ? -3.928 -15.131 -1.264 1.00 94.19 350 THR A O 1
ATOM 2772 N N . ILE A 1 351 ? -5.786 -15.495 -0.050 1.00 94.56 351 ILE A N 1
ATOM 2773 C CA . ILE A 1 351 ? -5.420 -16.832 0.411 1.00 94.56 351 ILE A CA 1
ATOM 2774 C C . ILE A 1 351 ? -6.555 -17.765 0.039 1.00 94.56 351 ILE A C 1
ATOM 2776 O O . ILE A 1 351 ? -7.683 -17.567 0.481 1.00 94.56 351 ILE A O 1
ATOM 2780 N N . ARG A 1 352 ? -6.291 -18.748 -0.827 1.00 94.69 352 ARG A N 1
ATOM 2781 C CA . ARG A 1 352 ? -7.316 -19.674 -1.352 1.00 94.69 352 ARG A CA 1
ATOM 2782 C C . ARG A 1 352 ? -8.513 -18.943 -1.980 1.00 94.69 352 ARG A C 1
ATOM 2784 O O . ARG A 1 352 ? -9.645 -19.416 -1.943 1.00 94.69 352 ARG A O 1
ATOM 2791 N N . GLY A 1 353 ? -8.257 -17.772 -2.569 1.00 92.88 353 GLY A N 1
ATOM 2792 C CA . GLY A 1 353 ? -9.284 -16.891 -3.135 1.00 92.88 353 GLY A CA 1
ATOM 2793 C C . GLY A 1 353 ? -10.094 -16.090 -2.111 1.00 92.88 353 GLY A C 1
ATOM 2794 O O . GLY A 1 353 ? -10.995 -15.359 -2.515 1.00 92.88 353 GLY A O 1
ATOM 2795 N N . VAL A 1 354 ? -9.781 -16.197 -0.818 1.00 95.31 354 VAL A N 1
ATOM 2796 C CA . VAL A 1 354 ? -10.341 -15.356 0.243 1.00 95.31 354 VAL A CA 1
ATOM 2797 C C . VAL A 1 354 ? -9.557 -14.054 0.324 1.00 95.31 354 VAL A C 1
ATOM 2799 O O . VAL A 1 354 ? -8.325 -14.040 0.341 1.00 95.31 354 VAL A O 1
ATOM 2802 N N . GLU A 1 355 ? -10.290 -12.952 0.396 1.00 93.00 355 GLU A N 1
ATOM 2803 C CA . GLU A 1 355 ? -9.777 -11.584 0.427 1.00 93.00 355 GLU A CA 1
ATOM 2804 C C . GLU A 1 355 ? -9.273 -11.188 1.823 1.00 93.00 355 GLU A C 1
ATOM 2806 O O . GLU A 1 355 ? -9.791 -10.264 2.443 1.00 93.00 355 GLU A O 1
ATOM 2811 N N . ALA A 1 356 ? -8.282 -11.929 2.330 1.00 86.19 356 ALA A N 1
ATOM 2812 C CA . ALA A 1 356 ? -7.786 -11.799 3.699 1.00 86.19 356 ALA A CA 1
ATOM 2813 C C . ALA A 1 356 ? -7.102 -10.445 3.972 1.00 86.19 356 ALA A C 1
ATOM 2815 O O . ALA A 1 356 ? -7.356 -9.846 5.016 1.00 86.19 356 ALA A O 1
ATOM 2816 N N . GLU A 1 357 ? -6.268 -9.956 3.043 1.00 92.69 357 GLU A N 1
ATOM 2817 C CA . GLU A 1 357 ? -5.490 -8.716 3.189 1.00 92.69 357 GLU A CA 1
ATOM 2818 C C . GLU A 1 357 ? -5.444 -7.937 1.862 1.00 92.69 357 GLU A C 1
ATOM 2820 O O . GLU A 1 357 ? -4.462 -7.961 1.124 1.00 92.69 357 GLU A O 1
ATOM 2825 N N . ILE A 1 358 ? -6.534 -7.238 1.540 1.00 93.38 358 ILE A N 1
ATOM 2826 C CA . ILE A 1 358 ? -6.787 -6.697 0.192 1.00 93.38 358 ILE A CA 1
ATOM 2827 C C . ILE A 1 358 ? -6.908 -5.164 0.141 1.00 93.38 358 ILE A C 1
ATOM 2829 O O . ILE A 1 358 ? -7.806 -4.615 -0.502 1.00 93.38 358 ILE A O 1
ATOM 2833 N N . THR A 1 359 ? -6.036 -4.452 0.861 1.00 95.06 359 THR A N 1
ATOM 2834 C CA . THR A 1 359 ? -6.143 -2.986 1.046 1.00 95.06 359 THR A CA 1
ATOM 2835 C C . THR A 1 359 ? -6.223 -2.238 -0.286 1.00 95.06 359 THR A C 1
ATOM 2837 O O . THR A 1 359 ? -7.043 -1.332 -0.445 1.00 95.06 359 THR A O 1
ATOM 2840 N N . PHE A 1 360 ? -5.405 -2.625 -1.269 1.00 94.19 360 PHE A N 1
ATOM 2841 C CA . PHE A 1 360 ? -5.475 -2.018 -2.595 1.00 94.19 360 PHE A CA 1
ATOM 2842 C C . PHE A 1 360 ? -6.799 -2.330 -3.289 1.00 94.19 360 PHE A C 1
ATOM 2844 O O . PHE A 1 360 ? -7.408 -1.438 -3.872 1.00 94.19 360 PHE A O 1
ATOM 2851 N N . THR A 1 361 ? -7.268 -3.577 -3.247 1.00 93.75 361 THR A N 1
ATOM 2852 C CA . THR A 1 361 ? -8.536 -3.947 -3.884 1.00 93.75 361 THR A CA 1
ATOM 2853 C C . THR A 1 361 ? -9.719 -3.199 -3.266 1.00 93.75 361 THR A C 1
ATOM 2855 O O . THR A 1 361 ? -10.626 -2.794 -3.994 1.00 93.75 361 THR A O 1
ATOM 2858 N N . GLU A 1 362 ? -9.725 -2.970 -1.950 1.00 94.12 362 GLU A N 1
ATOM 2859 C CA . GLU A 1 362 ? -10.723 -2.123 -1.284 1.00 94.12 362 GLU A CA 1
ATOM 2860 C C . GLU A 1 362 ? -10.727 -0.700 -1.855 1.00 94.12 362 GLU A C 1
ATOM 2862 O O . GLU A 1 362 ? -11.794 -0.181 -2.188 1.00 94.12 362 GLU A O 1
ATOM 2867 N N . TRP A 1 363 ? -9.542 -0.116 -2.050 1.00 93.12 363 TRP A N 1
ATOM 2868 C CA . TRP A 1 363 ? -9.367 1.190 -2.690 1.00 93.12 363 TRP A CA 1
ATOM 2869 C C . TRP A 1 363 ? -9.808 1.209 -4.151 1.00 93.12 363 TRP A C 1
ATOM 2871 O O . TRP A 1 363 ? -10.613 2.047 -4.566 1.00 93.12 363 TRP A O 1
ATOM 2881 N N . ASN A 1 364 ? -9.374 0.219 -4.924 1.00 90.75 364 ASN A N 1
ATOM 2882 C CA . ASN A 1 364 ? -9.658 0.106 -6.349 1.00 90.75 364 ASN A CA 1
ATOM 2883 C C . ASN A 1 364 ? -11.154 -0.138 -6.637 1.00 90.75 364 ASN A C 1
ATOM 2885 O O . ASN A 1 364 ? -11.651 0.129 -7.732 1.00 90.75 364 ASN A O 1
ATOM 2889 N N . ARG A 1 365 ? -11.912 -0.636 -5.653 1.00 90.94 365 ARG A N 1
ATOM 2890 C CA . ARG A 1 365 ? -13.368 -0.819 -5.757 1.00 90.94 365 ARG A CA 1
ATOM 2891 C C . ARG A 1 365 ? -14.156 0.479 -5.658 1.00 90.94 365 ARG A C 1
ATOM 2893 O O . ARG A 1 365 ? -15.341 0.463 -5.996 1.00 90.94 365 ARG A O 1
ATOM 2900 N N . ILE A 1 366 ? -13.543 1.584 -5.234 1.00 86.94 366 ILE A N 1
ATOM 2901 C CA . ILE A 1 366 ? -14.182 2.900 -5.194 1.00 86.94 366 ILE A CA 1
ATOM 2902 C C . ILE A 1 366 ? -14.113 3.513 -6.606 1.00 86.94 366 ILE A C 1
ATOM 2904 O O . ILE A 1 366 ? -13.062 4.020 -7.006 1.00 86.94 366 ILE A O 1
ATOM 2908 N N . PRO A 1 367 ? -15.215 3.522 -7.391 1.00 71.44 367 PRO A N 1
ATOM 2909 C CA . PRO A 1 367 ? -15.132 3.758 -8.837 1.00 71.44 367 PRO A CA 1
ATOM 2910 C C . PRO A 1 367 ? -14.630 5.153 -9.218 1.00 71.44 367 PRO A C 1
ATOM 2912 O O . PRO A 1 367 ? -14.087 5.330 -10.302 1.00 71.44 367 PRO A O 1
ATOM 2915 N N . GLY A 1 368 ? -14.842 6.152 -8.355 1.00 69.44 368 GLY A N 1
ATOM 2916 C CA . GLY A 1 368 ? -14.380 7.519 -8.592 1.00 69.44 368 GLY A CA 1
ATOM 2917 C C . GLY A 1 368 ? -12.860 7.655 -8.535 1.00 69.44 368 GLY A C 1
ATOM 2918 O O . GLY A 1 368 ? -12.308 8.360 -9.367 1.00 69.44 368 GLY A O 1
ATOM 2919 N N . LEU A 1 369 ? -12.206 6.945 -7.610 1.00 70.94 369 LEU A N 1
ATOM 2920 C CA . LEU A 1 369 ? -10.764 7.050 -7.355 1.00 70.94 369 LEU A CA 1
ATOM 2921 C C . LEU A 1 369 ? -9.961 6.210 -8.343 1.00 70.94 369 LEU A C 1
ATOM 2923 O O . LEU A 1 369 ? -9.057 6.711 -9.005 1.00 70.94 369 LEU A O 1
ATOM 2927 N N . ALA A 1 370 ? -10.375 4.956 -8.537 1.00 65.38 370 ALA A N 1
ATOM 2928 C CA . ALA A 1 370 ? -9.725 4.044 -9.474 1.00 65.38 370 ALA A CA 1
ATOM 2929 C C . ALA A 1 370 ? -9.723 4.569 -10.921 1.00 65.38 370 ALA A C 1
ATOM 2931 O O . ALA A 1 370 ? -8.785 4.331 -11.675 1.00 65.38 370 ALA A O 1
ATOM 2932 N N . MET A 1 371 ? -10.776 5.293 -11.322 1.00 60.09 371 MET A N 1
ATOM 2933 C CA . MET A 1 371 ? -10.911 5.817 -12.685 1.00 60.09 371 MET A CA 1
ATOM 2934 C C . MET A 1 371 ? -10.198 7.154 -12.908 1.00 60.09 371 MET A C 1
ATOM 2936 O O . MET A 1 371 ? -9.839 7.443 -14.049 1.00 60.09 371 MET A O 1
ATOM 2940 N N . SER A 1 372 ? -10.044 7.991 -11.875 1.00 64.62 372 SER A N 1
ATOM 2941 C CA . SER A 1 372 ? -9.355 9.283 -11.999 1.00 64.62 372 SER A CA 1
ATOM 2942 C C . SER A 1 372 ? -7.856 9.185 -11.721 1.00 64.62 372 SER A C 1
ATOM 2944 O O . SER A 1 372 ? -7.108 10.043 -12.185 1.00 64.62 372 SER A O 1
ATOM 2946 N N . GLY A 1 373 ? -7.416 8.152 -10.992 1.00 61.28 373 GLY A N 1
ATOM 2947 C CA . GLY A 1 373 ? -6.056 8.076 -10.459 1.00 61.28 373 GLY A CA 1
ATOM 2948 C C . GLY A 1 373 ? -5.793 9.095 -9.343 1.00 61.28 373 GLY A C 1
ATOM 2949 O O . GLY A 1 373 ? -4.644 9.275 -8.953 1.00 61.28 373 GLY A O 1
ATOM 2950 N N . GLU A 1 374 ? -6.835 9.771 -8.846 1.00 66.06 374 GLU A N 1
ATOM 2951 C CA . GLU A 1 374 ? -6.760 10.696 -7.710 1.00 66.06 374 GLU A CA 1
ATOM 2952 C C . GLU A 1 374 ? -6.781 9.910 -6.388 1.00 66.06 374 GLU A C 1
ATOM 2954 O O . GLU A 1 374 ? -7.398 8.844 -6.306 1.00 66.06 374 GLU A O 1
ATOM 2959 N N . LEU A 1 375 ? -6.154 10.450 -5.335 1.00 81.44 375 LEU A N 1
ATOM 2960 C CA . LEU A 1 375 ? -6.026 9.808 -4.019 1.00 81.44 375 LEU A CA 1
ATOM 2961 C C . LEU A 1 375 ? -5.259 8.487 -4.074 1.00 81.44 375 LEU A C 1
ATOM 2963 O O . LEU A 1 375 ? -5.722 7.463 -3.566 1.00 81.44 375 LEU A O 1
ATOM 2967 N N . SER A 1 376 ? -4.069 8.517 -4.678 1.00 89.62 376 SER A N 1
ATOM 2968 C CA . SER A 1 376 ? -3.129 7.397 -4.586 1.00 89.62 376 SER A CA 1
ATOM 2969 C C . SER A 1 376 ? -2.721 7.124 -3.133 1.00 89.62 376 SER A C 1
ATOM 2971 O O . SER A 1 376 ? -2.795 8.008 -2.273 1.00 89.62 376 SER A O 1
ATOM 2973 N N . CYS A 1 377 ? -2.243 5.910 -2.842 1.00 92.62 377 CYS A N 1
ATOM 2974 C CA . CYS A 1 377 ? -1.720 5.562 -1.516 1.00 92.62 377 CYS A CA 1
ATOM 2975 C C . CYS A 1 377 ? -0.678 6.587 -1.034 1.00 92.62 377 CYS A C 1
ATOM 2977 O O . CYS A 1 377 ? -0.678 6.987 0.130 1.00 92.62 377 CYS A O 1
ATOM 2979 N N . GLN A 1 378 ? 0.171 7.050 -1.952 1.00 92.38 378 GLN A N 1
ATOM 2980 C CA . GLN A 1 378 ? 1.225 8.026 -1.710 1.00 92.38 378 GLN A CA 1
ATOM 2981 C C . GLN A 1 378 ? 0.681 9.406 -1.325 1.00 92.38 378 GLN A C 1
ATOM 2983 O O . GLN A 1 378 ? 1.302 10.086 -0.516 1.00 92.38 378 GLN A O 1
ATOM 2988 N N . GLU A 1 379 ? -0.475 9.832 -1.842 1.00 90.56 379 GLU A N 1
ATOM 2989 C CA . GLU A 1 379 ? -1.042 11.145 -1.497 1.00 90.56 379 GLU A CA 1
ATOM 2990 C C . GLU A 1 379 ? -1.391 11.256 -0.007 1.00 90.56 379 GLU A C 1
ATOM 2992 O O . GLU A 1 379 ? -1.198 12.319 0.587 1.00 90.56 379 GLU A O 1
ATOM 2997 N N . CYS A 1 380 ? -1.852 10.161 0.609 1.00 90.88 380 CYS A N 1
ATOM 2998 C CA . CYS A 1 380 ? -2.188 10.120 2.034 1.00 90.88 380 CYS A CA 1
ATOM 2999 C C . CYS A 1 380 ? -1.036 9.619 2.917 1.00 90.88 380 CYS A C 1
ATOM 3001 O O . CYS A 1 380 ? -0.799 10.195 3.977 1.00 90.88 380 CYS A O 1
ATOM 3003 N N . HIS A 1 381 ? -0.316 8.570 2.504 1.00 94.06 381 HIS A N 1
ATOM 3004 C CA . HIS A 1 381 ? 0.710 7.917 3.333 1.00 94.06 381 HIS A CA 1
ATOM 3005 C C . HIS A 1 381 ? 2.142 8.391 3.060 1.00 94.06 381 HIS A C 1
ATOM 3007 O O . HIS A 1 381 ? 3.041 8.083 3.840 1.00 94.06 381 HIS A O 1
ATOM 3013 N N . MET A 1 382 ? 2.359 9.161 1.992 1.00 95.00 382 MET A N 1
ATOM 3014 C CA . MET A 1 382 ? 3.620 9.845 1.696 1.00 95.00 382 MET A CA 1
ATOM 3015 C C . MET A 1 382 ? 3.356 11.322 1.361 1.00 95.00 382 MET A C 1
ATOM 3017 O O . MET A 1 382 ? 3.694 11.775 0.266 1.00 95.00 382 MET A O 1
ATOM 3021 N N . PRO A 1 383 ? 2.706 12.104 2.240 1.00 92.75 383 PRO A N 1
ATOM 3022 C CA . PRO A 1 383 ? 2.268 13.453 1.900 1.00 92.75 383 PRO A CA 1
ATOM 3023 C C . PRO A 1 383 ? 3.434 14.349 1.465 1.00 92.75 383 PRO A C 1
ATOM 3025 O O . PRO A 1 383 ? 4.559 14.249 1.966 1.00 92.75 383 PRO A O 1
ATOM 3028 N N . LEU A 1 384 ? 3.151 15.258 0.529 1.00 92.06 384 LEU A N 1
ATOM 3029 C CA . LEU A 1 384 ? 4.134 16.217 0.037 1.00 92.06 384 LEU A CA 1
ATOM 3030 C C . LEU A 1 384 ? 4.526 17.201 1.152 1.00 92.06 384 LEU A C 1
ATOM 3032 O O . LEU A 1 384 ? 3.687 17.896 1.731 1.00 92.06 384 LEU A O 1
ATOM 3036 N N . LYS A 1 385 ? 5.824 17.291 1.424 1.00 91.06 385 LYS A N 1
ATOM 3037 C CA . LYS A 1 385 ? 6.438 18.230 2.359 1.00 91.06 385 LYS A CA 1
ATOM 3038 C C . LYS A 1 385 ? 6.566 19.620 1.746 1.00 91.06 385 LYS A C 1
ATOM 3040 O O . LYS A 1 385 ? 6.543 19.822 0.533 1.00 91.06 385 LYS A O 1
ATOM 3045 N N . ALA A 1 386 ? 6.769 20.611 2.612 1.00 90.31 386 ALA A N 1
ATOM 3046 C CA . ALA A 1 386 ? 6.920 22.008 2.203 1.00 90.31 386 ALA A CA 1
ATOM 3047 C C . ALA A 1 386 ? 8.148 22.266 1.305 1.00 90.31 386 ALA A C 1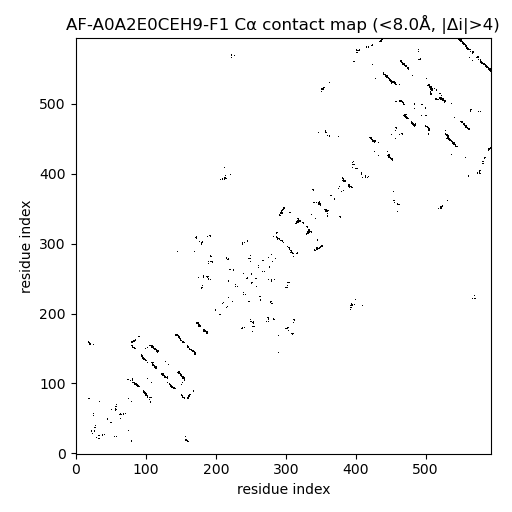
ATOM 3049 O O . ALA A 1 386 ? 8.187 23.274 0.602 1.00 90.31 386 ALA A O 1
ATOM 3050 N N . ASP A 1 387 ? 9.150 21.385 1.341 1.00 86.88 387 ASP A N 1
ATOM 3051 C CA . ASP A 1 387 ? 10.349 21.446 0.500 1.00 86.88 387 ASP A CA 1
ATOM 3052 C C . ASP A 1 387 ? 10.181 20.747 -0.863 1.00 86.88 387 ASP A C 1
ATOM 3054 O O . ASP A 1 387 ? 11.114 20.751 -1.664 1.00 86.88 387 ASP A O 1
ATOM 3058 N N . GLY A 1 388 ? 8.994 20.198 -1.149 1.00 86.81 388 GLY A N 1
ATOM 3059 C CA . GLY A 1 388 ? 8.683 19.490 -2.390 1.00 86.81 388 GLY A CA 1
ATOM 3060 C C . GLY A 1 388 ? 9.094 18.016 -2.400 1.00 86.81 388 GLY A C 1
ATOM 3061 O O . GLY A 1 388 ? 8.931 17.366 -3.428 1.00 86.81 388 GLY A O 1
ATOM 3062 N N . THR A 1 389 ? 9.617 17.484 -1.291 1.00 90.06 389 THR A N 1
ATOM 3063 C CA . THR A 1 389 ? 9.867 16.044 -1.116 1.00 90.06 389 THR A CA 1
ATOM 3064 C C . THR A 1 389 ? 8.651 15.338 -0.519 1.00 90.06 389 THR A C 1
ATOM 3066 O O . THR A 1 389 ? 7.721 15.991 -0.055 1.00 90.06 389 THR A O 1
ATOM 3069 N N . HIS A 1 390 ? 8.631 14.007 -0.527 1.00 93.62 390 HIS A N 1
ATOM 3070 C CA . HIS A 1 390 ? 7.567 13.225 0.105 1.00 93.62 390 HIS A CA 1
ATOM 3071 C C . HIS A 1 390 ? 7.995 12.725 1.486 1.00 93.62 390 HIS A C 1
ATOM 3073 O O . HIS A 1 390 ? 9.159 12.385 1.711 1.00 93.62 390 HIS A O 1
ATOM 3079 N N . ASP A 1 391 ? 7.047 12.666 2.414 1.00 95.06 391 ASP A N 1
ATOM 3080 C CA . ASP A 1 391 ? 7.260 12.041 3.714 1.00 95.06 391 ASP A CA 1
ATOM 3081 C C . ASP A 1 391 ? 7.423 10.518 3.595 1.00 95.06 391 ASP A C 1
ATOM 3083 O O . ASP A 1 391 ? 6.690 9.870 2.853 1.00 95.06 391 ASP A O 1
ATOM 3087 N N . HIS A 1 392 ? 8.406 9.962 4.307 1.00 96.12 392 HIS A N 1
ATOM 3088 C CA . HIS A 1 392 ? 8.721 8.528 4.298 1.00 96.12 392 HIS A CA 1
ATOM 3089 C C . HIS A 1 392 ? 8.471 7.865 5.661 1.00 96.12 392 HIS A C 1
ATOM 3091 O O . HIS A 1 392 ? 9.078 6.844 5.974 1.00 96.12 392 HIS A O 1
ATOM 3097 N N . SER A 1 393 ? 7.598 8.434 6.497 1.00 94.62 393 SER A N 1
ATOM 3098 C CA . SER A 1 393 ? 7.210 7.810 7.769 1.00 94.62 393 SER A CA 1
ATOM 3099 C C . SER A 1 393 ? 6.132 6.745 7.582 1.00 94.62 393 SER A C 1
ATOM 3101 O O . SER A 1 393 ? 5.967 5.895 8.457 1.00 94.62 393 SER A O 1
ATOM 3103 N N . PHE A 1 394 ? 5.437 6.762 6.432 1.00 94.31 394 PHE A N 1
ATOM 3104 C CA . PHE A 1 394 ? 4.422 5.782 6.033 1.00 94.31 394 PHE A CA 1
ATOM 3105 C C . PHE A 1 394 ? 3.428 5.491 7.158 1.00 94.31 394 PHE A C 1
ATOM 3107 O O . PHE A 1 394 ? 3.153 4.330 7.468 1.00 94.31 394 PHE A O 1
ATOM 3114 N N . VAL A 1 395 ? 2.950 6.547 7.828 1.00 93.94 395 VAL A N 1
ATOM 3115 C CA . VAL A 1 395 ? 2.163 6.401 9.055 1.00 93.94 395 VAL A CA 1
ATOM 3116 C C . VAL A 1 395 ? 0.970 5.487 8.787 1.00 93.94 395 VAL A C 1
ATOM 3118 O O . VAL A 1 395 ? 0.129 5.765 7.928 1.00 93.94 395 VAL A O 1
ATOM 3121 N N . GLY A 1 396 ? 0.939 4.377 9.518 1.00 92.94 396 GLY A N 1
ATOM 3122 C CA . GLY A 1 396 ? -0.172 3.440 9.586 1.00 92.94 396 GLY A CA 1
ATOM 3123 C C . GLY A 1 396 ? -0.806 3.474 10.972 1.00 92.94 396 GLY A C 1
ATOM 3124 O O . GLY A 1 396 ? -0.768 4.486 11.663 1.00 92.94 396 GLY A O 1
ATOM 3125 N N . VAL A 1 397 ? -1.379 2.349 11.391 1.00 93.81 397 VAL A N 1
ATOM 3126 C CA . VAL A 1 397 ? -2.052 2.229 12.697 1.00 93.81 397 VAL A CA 1
ATOM 3127 C C . VAL A 1 397 ? -1.282 1.388 13.715 1.00 93.81 397 VAL A C 1
ATOM 3129 O O . VAL A 1 397 ? -1.662 1.337 14.882 1.00 93.81 397 VAL A O 1
ATOM 3132 N N . ASP A 1 398 ? -0.204 0.730 13.289 1.00 91.00 398 ASP A N 1
ATOM 3133 C CA . ASP A 1 398 ? 0.596 -0.131 14.155 1.00 91.00 398 ASP A CA 1
ATOM 3134 C C . ASP A 1 398 ? 1.582 0.697 14.988 1.00 91.00 398 ASP A C 1
ATOM 3136 O O . ASP A 1 398 ? 2.158 1.679 14.517 1.00 91.00 398 ASP A O 1
ATOM 3140 N N . VAL A 1 399 ? 1.809 0.275 16.230 1.00 91.62 399 VAL A N 1
ATOM 3141 C CA . VAL A 1 399 ? 2.813 0.862 17.126 1.00 91.62 399 VAL A CA 1
ATOM 3142 C C . VAL A 1 399 ? 3.740 -0.213 17.670 1.00 91.62 399 VAL A C 1
ATOM 3144 O O . VAL A 1 399 ? 3.347 -1.370 17.836 1.00 91.62 399 VAL A O 1
ATOM 3147 N N . ASP A 1 400 ? 4.963 0.183 18.008 1.00 92.00 400 ASP A N 1
ATOM 3148 C CA . ASP A 1 400 ? 5.898 -0.702 18.690 1.00 92.00 400 ASP A CA 1
ATOM 3149 C C . ASP A 1 400 ? 5.497 -0.862 20.164 1.00 92.00 400 ASP A C 1
ATOM 3151 O O . ASP A 1 400 ? 5.636 0.067 20.967 1.00 92.00 400 ASP A O 1
ATOM 3155 N N . LEU A 1 401 ? 5.000 -2.055 20.505 1.00 93.75 401 LEU A N 1
ATOM 3156 C CA . LEU A 1 401 ? 4.540 -2.415 21.847 1.00 93.75 401 LEU A CA 1
ATOM 3157 C C . LEU A 1 401 ? 5.683 -2.674 22.841 1.00 93.75 401 LEU A C 1
ATOM 3159 O O . LEU A 1 401 ? 5.414 -2.874 24.024 1.00 93.75 401 LEU A O 1
ATOM 3163 N N . THR A 1 402 ? 6.950 -2.686 22.411 1.00 93.38 402 THR A N 1
ATOM 3164 C CA . THR A 1 402 ? 8.096 -2.809 23.334 1.00 93.38 402 THR A CA 1
ATOM 3165 C C . THR A 1 402 ? 8.297 -1.556 24.185 1.00 93.38 402 THR A C 1
ATOM 3167 O O . THR A 1 402 ? 8.863 -1.632 25.280 1.00 93.38 402 THR A O 1
ATOM 3170 N N . TYR A 1 403 ? 7.779 -0.418 23.721 1.00 94.88 403 TYR A N 1
ATOM 3171 C CA . TYR A 1 403 ? 7.722 0.821 24.481 1.00 94.88 403 TYR A CA 1
ATOM 3172 C C . TYR A 1 403 ? 6.538 0.807 25.454 1.00 94.88 403 TYR A C 1
ATOM 3174 O O . TYR A 1 403 ? 5.491 0.243 25.134 1.00 94.88 403 TYR A O 1
ATOM 3182 N N . PRO A 1 404 ? 6.656 1.452 26.629 1.00 96.31 404 PRO A N 1
ATOM 3183 C CA . PRO A 1 404 ? 5.517 1.666 27.512 1.00 96.31 404 PRO A CA 1
ATOM 3184 C C . PRO A 1 404 ? 4.343 2.350 26.799 1.00 96.31 404 PRO A C 1
ATOM 3186 O O . PRO A 1 404 ? 4.520 3.077 25.819 1.00 96.31 404 PRO A O 1
ATOM 3189 N N . LEU A 1 405 ? 3.135 2.145 27.330 1.00 95.50 405 LEU A N 1
ATOM 3190 C CA . LEU A 1 405 ? 1.907 2.738 26.801 1.00 95.50 405 LEU A CA 1
ATOM 3191 C C . LEU A 1 405 ? 2.057 4.254 26.561 1.00 95.50 405 LEU A C 1
ATOM 3193 O O . LEU A 1 405 ? 2.306 5.016 27.494 1.00 95.50 405 LEU A O 1
ATOM 3197 N N . GLY A 1 406 ? 1.865 4.681 25.310 1.00 93.25 406 GLY A N 1
ATOM 3198 C CA . GLY A 1 406 ? 1.943 6.089 24.897 1.00 93.25 406 GLY A CA 1
ATOM 3199 C C . GLY A 1 406 ? 3.357 6.623 24.635 1.00 93.25 406 GLY A C 1
ATOM 3200 O O . GLY A 1 406 ? 3.494 7.769 24.217 1.00 93.25 406 GLY A O 1
ATOM 3201 N N . GLU A 1 407 ? 4.403 5.817 24.847 1.00 95.31 407 GLU A N 1
ATOM 3202 C CA . GLU A 1 407 ? 5.806 6.224 24.657 1.00 95.31 407 GLU A CA 1
ATOM 3203 C C . GLU A 1 407 ? 6.410 5.752 23.324 1.00 95.31 407 GLU A C 1
ATOM 3205 O O . GLU A 1 407 ? 7.549 6.104 23.011 1.00 95.31 407 GLU A O 1
ATOM 3210 N N . SER A 1 408 ? 5.667 4.972 22.530 1.00 92.62 408 SER A N 1
ATOM 3211 C CA . SER A 1 408 ? 6.120 4.527 21.207 1.00 92.62 408 SER A CA 1
ATOM 3212 C C . SER A 1 408 ? 6.412 5.737 20.297 1.00 92.62 408 SER A C 1
ATOM 3214 O O . SER A 1 408 ? 5.588 6.659 20.254 1.00 92.62 408 SER A O 1
ATOM 3216 N N . PRO A 1 409 ? 7.540 5.774 19.555 1.00 90.50 409 PRO A N 1
ATOM 3217 C CA . PRO A 1 409 ? 7.954 6.956 18.789 1.00 90.50 409 PRO A CA 1
ATOM 3218 C C . PRO A 1 409 ? 6.915 7.468 17.784 1.00 90.50 409 PRO A C 1
ATOM 3220 O O . PRO A 1 409 ? 6.808 8.674 17.568 1.00 90.50 409 PRO A O 1
ATOM 3223 N N . ASN A 1 410 ? 6.129 6.565 17.196 1.00 90.88 410 ASN A N 1
ATOM 3224 C CA . ASN A 1 410 ? 5.106 6.890 16.208 1.00 90.88 410 ASN A CA 1
ATOM 3225 C C . ASN A 1 410 ? 3.710 7.134 16.819 1.00 90.88 410 ASN A C 1
ATOM 3227 O O . ASN A 1 410 ? 2.788 7.474 16.085 1.00 90.88 410 ASN A O 1
ATOM 3231 N N . HIS A 1 411 ? 3.536 7.033 18.144 1.00 94.44 411 HIS A N 1
ATOM 3232 C CA . HIS A 1 411 ? 2.221 7.102 18.797 1.00 94.44 411 HIS A CA 1
ATOM 3233 C C . HIS A 1 411 ? 1.436 8.381 18.455 1.00 94.44 411 HIS A C 1
ATOM 3235 O O . HIS A 1 411 ? 0.255 8.308 18.124 1.00 94.44 411 HIS A O 1
ATOM 3241 N N . SER A 1 412 ? 2.088 9.551 18.490 1.00 95.31 412 SER A N 1
ATOM 3242 C CA . SER A 1 412 ? 1.436 10.823 18.134 1.00 95.31 412 SER A CA 1
ATOM 3243 C C . SER A 1 412 ? 1.030 10.867 16.664 1.00 95.31 412 SER A C 1
ATOM 3245 O O . SER A 1 412 ? -0.055 11.339 16.352 1.00 95.31 412 SER A O 1
ATOM 3247 N N . ALA A 1 413 ? 1.877 10.355 15.767 1.00 94.50 413 ALA A N 1
ATOM 3248 C CA . ALA A 1 413 ? 1.588 10.338 14.338 1.00 94.50 413 ALA A CA 1
ATOM 3249 C C . ALA A 1 413 ? 0.402 9.413 14.023 1.00 94.50 413 ALA A C 1
ATOM 3251 O O . ALA A 1 413 ? -0.474 9.785 13.248 1.00 94.50 413 ALA A O 1
ATOM 3252 N N . VAL A 1 414 ? 0.328 8.248 14.680 1.00 96.19 414 VAL A N 1
ATOM 3253 C CA . VAL A 1 414 ? -0.817 7.330 14.577 1.00 96.19 414 VAL A CA 1
ATOM 3254 C C . VAL A 1 414 ? -2.102 7.998 15.074 1.00 96.19 414 VAL A C 1
ATOM 3256 O O . VAL A 1 414 ? -3.135 7.912 14.411 1.00 96.19 414 VAL A O 1
ATOM 3259 N N . GLN A 1 415 ? -2.047 8.705 16.206 1.00 97.56 415 GLN A N 1
ATOM 3260 C CA . GLN A 1 415 ? -3.195 9.451 16.726 1.00 97.56 415 GLN A CA 1
ATOM 3261 C C . GLN A 1 415 ? -3.649 10.552 15.754 1.00 97.56 415 GLN A C 1
ATOM 3263 O O . GLN A 1 415 ? -4.846 10.695 15.511 1.00 97.56 415 GLN A O 1
ATOM 3268 N N . ASP A 1 416 ? -2.715 11.305 15.169 1.00 96.19 416 ASP A N 1
ATOM 3269 C CA . ASP A 1 416 ? -3.019 12.360 14.194 1.00 96.19 416 ASP A CA 1
ATOM 3270 C C . ASP A 1 416 ? -3.629 11.794 12.901 1.00 96.19 416 ASP A C 1
ATOM 3272 O O . ASP A 1 416 ? -4.596 12.358 12.384 1.00 96.19 416 ASP A O 1
ATOM 3276 N N . LEU A 1 417 ? -3.130 10.648 12.418 1.00 95.62 417 LEU A N 1
ATOM 3277 C CA . LEU A 1 417 ? -3.716 9.927 11.287 1.00 95.62 417 LEU A CA 1
ATOM 3278 C C . LEU A 1 417 ? -5.164 9.526 11.596 1.00 95.62 417 LEU A C 1
ATOM 3280 O O . LEU A 1 417 ? -6.071 9.853 10.828 1.00 95.62 417 LEU A O 1
ATOM 3284 N N . LEU A 1 418 ? -5.391 8.864 12.736 1.00 97.31 418 LEU A N 1
ATOM 3285 C CA . LEU A 1 418 ? -6.710 8.378 13.145 1.00 97.31 418 LEU A CA 1
ATOM 3286 C C . LEU A 1 418 ? -7.719 9.516 13.341 1.00 97.31 418 LEU A C 1
ATOM 3288 O O . LEU A 1 418 ? -8.848 9.381 12.880 1.00 97.31 418 LEU A O 1
ATOM 3292 N N . ASN A 1 419 ? -7.308 10.660 13.899 1.00 96.88 419 ASN A N 1
ATOM 3293 C CA . ASN A 1 419 ? -8.156 11.856 14.042 1.00 96.88 419 ASN A CA 1
ATOM 3294 C C . ASN A 1 419 ? -8.725 12.369 12.706 1.00 96.88 419 ASN A C 1
ATOM 3296 O O . ASN A 1 419 ? -9.732 13.075 12.684 1.00 96.88 419 ASN A O 1
ATOM 3300 N N . SER A 1 420 ? -8.059 12.063 11.590 1.00 95.25 420 SER A N 1
ATOM 3301 C CA . SER A 1 420 ? -8.477 12.465 10.243 1.00 95.25 420 SER A CA 1
ATOM 3302 C C . SER A 1 420 ? -9.184 11.356 9.458 1.00 95.25 420 SER A C 1
ATOM 3304 O O . SER A 1 420 ? -9.599 11.580 8.323 1.00 95.25 420 SER A O 1
ATOM 3306 N N . ALA A 1 421 ? -9.328 10.164 10.042 1.00 96.56 421 ALA A N 1
ATOM 3307 C CA . ALA A 1 421 ? -9.711 8.963 9.311 1.00 96.56 421 ALA A CA 1
ATOM 3308 C C . ALA A 1 421 ? -11.231 8.703 9.290 1.00 96.56 421 ALA A C 1
ATOM 3310 O O . ALA A 1 421 ? -11.724 8.047 8.371 1.00 96.56 421 ALA A O 1
ATOM 3311 N N . ALA A 1 422 ? -11.990 9.207 10.268 1.00 97.62 422 ALA A N 1
ATOM 3312 C CA . ALA A 1 422 ? -13.450 9.104 10.286 1.00 97.62 422 ALA A CA 1
ATOM 3313 C C . ALA A 1 422 ? -14.106 10.236 11.091 1.00 97.62 422 ALA A C 1
ATOM 3315 O O . ALA A 1 422 ? -13.481 10.855 11.949 1.00 97.62 422 ALA A O 1
ATOM 3316 N N . ILE A 1 423 ? -15.391 10.476 10.833 1.00 97.75 423 ILE A N 1
ATOM 3317 C CA . ILE A 1 423 ? -16.231 11.432 11.563 1.00 97.75 423 ILE A CA 1
ATOM 3318 C C . ILE A 1 423 ? -17.350 10.667 12.268 1.00 97.75 423 ILE A C 1
ATOM 3320 O O . ILE A 1 423 ? -18.011 9.825 11.661 1.00 97.75 423 ILE A O 1
ATOM 3324 N N . ILE A 1 424 ? -17.600 10.998 13.535 1.00 98.19 424 ILE A N 1
ATOM 3325 C CA . ILE A 1 424 ? -18.773 10.550 14.291 1.00 98.19 424 ILE A CA 1
ATOM 3326 C C . ILE A 1 424 ? -19.714 11.735 14.542 1.00 98.19 424 ILE A C 1
ATOM 3328 O O . ILE A 1 424 ? -19.270 12.846 14.828 1.00 98.19 424 ILE A O 1
ATOM 3332 N N . SER A 1 425 ? -21.021 11.518 14.397 1.00 98.25 425 SER A N 1
ATOM 3333 C CA . SER A 1 425 ? -22.050 12.543 14.617 1.00 98.25 425 SER A CA 1
ATOM 3334 C C . SER A 1 425 ? -23.356 11.943 15.142 1.00 98.25 425 SER A C 1
ATOM 3336 O O . SER A 1 425 ? -23.657 10.773 14.892 1.00 98.25 425 SER A O 1
ATOM 3338 N N . PHE A 1 426 ? -24.142 12.746 15.865 1.00 98.12 426 PHE A N 1
ATOM 3339 C CA . PHE A 1 426 ? -25.512 12.383 16.225 1.00 98.12 426 PHE A CA 1
ATOM 3340 C C . PHE A 1 426 ? -26.436 12.482 15.009 1.00 98.12 426 PHE A C 1
ATOM 3342 O O . PHE A 1 426 ? -26.318 13.394 14.189 1.00 98.12 426 PHE A O 1
ATOM 3349 N N . GLY A 1 427 ? -27.397 11.564 14.940 1.00 96.56 427 GLY A N 1
ATOM 3350 C CA . GLY A 1 427 ? -28.402 11.494 13.885 1.00 96.56 427 GLY A CA 1
ATOM 3351 C C . GLY A 1 427 ? -28.237 10.274 12.984 1.00 96.56 427 GLY A C 1
ATOM 3352 O O . GLY A 1 427 ? -27.162 9.691 12.868 1.00 96.56 427 GLY A O 1
ATOM 3353 N N . ALA A 1 428 ? -29.337 9.873 12.357 1.00 96.75 428 ALA A N 1
ATOM 3354 C CA . ALA A 1 428 ? -29.412 8.854 11.315 1.00 96.75 428 ALA A CA 1
ATOM 3355 C C . ALA A 1 428 ? -30.652 9.138 10.440 1.00 96.75 428 ALA A C 1
ATOM 3357 O O . ALA A 1 428 ? -31.522 9.919 10.833 1.00 96.75 428 ALA A O 1
ATOM 3358 N N . PRO A 1 429 ? -30.806 8.534 9.248 1.00 96.38 429 PRO A N 1
ATOM 3359 C CA . PRO A 1 429 ? -31.961 8.804 8.399 1.00 96.38 429 PRO A CA 1
ATOM 3360 C C . PRO A 1 429 ? -33.291 8.551 9.121 1.00 96.38 429 PRO A C 1
ATOM 3362 O O . PRO A 1 429 ? -33.642 7.412 9.415 1.00 96.38 429 PRO A O 1
ATOM 3365 N N . SER A 1 430 ? -34.080 9.611 9.316 1.00 95.38 430 SER A N 1
ATOM 3366 C CA . SER A 1 430 ? -35.363 9.611 10.052 1.00 95.38 430 SER A CA 1
ATOM 3367 C C . SER A 1 430 ? -35.265 9.502 11.581 1.00 95.38 430 SER A C 1
ATOM 3369 O O . SER A 1 430 ? -36.298 9.319 12.223 1.00 95.38 430 SER A O 1
ATOM 3371 N N . TYR A 1 431 ? -34.069 9.628 12.157 1.00 96.00 431 TYR A N 1
ATOM 3372 C CA . TYR A 1 431 ? -33.842 9.615 13.599 1.00 96.00 431 TYR A CA 1
ATOM 3373 C C . TYR A 1 431 ? -32.954 10.792 13.995 1.00 96.00 431 TYR A C 1
ATOM 3375 O O . TYR A 1 431 ? -31.788 10.855 13.608 1.00 96.00 431 TYR A O 1
ATOM 3383 N N . ASP A 1 432 ? -33.502 11.681 14.814 1.00 94.94 432 ASP A N 1
ATOM 3384 C CA . ASP A 1 432 ? -32.774 12.778 15.442 1.00 94.94 432 ASP A CA 1
ATOM 3385 C C . ASP A 1 432 ? -32.689 12.518 16.947 1.00 94.94 432 ASP A C 1
ATOM 3387 O O . ASP A 1 432 ? -33.584 11.893 17.528 1.00 94.94 432 ASP A O 1
ATOM 3391 N N . LEU A 1 433 ? -31.617 12.997 17.575 1.00 95.31 433 LEU A N 1
ATOM 3392 C CA . LEU A 1 433 ? -31.510 12.985 19.028 1.00 95.31 433 LEU A CA 1
ATOM 3393 C C . LEU A 1 433 ? -32.532 13.987 19.603 1.00 95.31 433 LEU A C 1
ATOM 3395 O O . LEU A 1 433 ? -32.535 15.144 19.176 1.00 95.31 433 LEU A O 1
ATOM 3399 N N . PRO A 1 434 ? -33.432 13.580 20.514 1.00 93.62 434 PRO A N 1
ATOM 3400 C CA . PRO A 1 434 ? -34.427 14.492 21.063 1.00 93.62 434 PRO A CA 1
ATOM 3401 C C . PRO A 1 434 ? -33.811 15.435 22.107 1.00 93.62 434 PRO A C 1
ATOM 3403 O O . PRO A 1 434 ? -33.015 15.006 22.932 1.00 93.62 434 PRO A O 1
ATOM 3406 N N . ASP A 1 435 ? -34.264 16.692 22.148 1.00 92.44 435 ASP A N 1
ATOM 3407 C CA . ASP A 1 435 ? -33.849 17.646 23.195 1.00 92.44 435 ASP A CA 1
ATOM 3408 C C . ASP A 1 435 ? -34.411 17.274 24.583 1.00 92.44 435 ASP A C 1
ATOM 3410 O O . ASP A 1 435 ? -33.836 17.602 25.622 1.00 92.44 435 ASP A O 1
ATOM 3414 N N . THR A 1 436 ? -35.581 16.622 24.609 1.00 91.94 436 THR A N 1
ATOM 3415 C CA . THR A 1 436 ? -36.289 16.245 25.841 1.00 91.94 436 THR A CA 1
ATOM 3416 C C . THR A 1 436 ? -36.949 14.872 25.709 1.00 91.94 436 THR A C 1
ATOM 3418 O O . THR A 1 436 ? -37.398 14.501 24.622 1.00 91.94 436 THR A O 1
ATOM 3421 N N . ILE A 1 437 ? -37.041 14.126 26.813 1.00 92.44 437 ILE A N 1
ATOM 3422 C CA . ILE A 1 437 ? -37.712 12.817 26.879 1.00 92.44 437 ILE A CA 1
ATOM 3423 C C . ILE A 1 437 ? -38.485 12.663 28.190 1.00 92.44 437 ILE A C 1
ATOM 3425 O O . ILE A 1 437 ? -38.050 13.175 29.220 1.00 92.44 437 ILE A O 1
ATOM 3429 N N . SER A 1 438 ? -39.624 11.968 28.178 1.00 86.06 438 SER A N 1
ATOM 3430 C CA . SER A 1 438 ? -40.350 11.687 29.421 1.00 86.06 438 SER A CA 1
ATOM 3431 C C . SER A 1 438 ? -39.688 10.546 30.194 1.00 86.06 438 SER A C 1
ATOM 3433 O O . SER A 1 438 ? -39.193 9.582 29.606 1.00 86.06 438 SER A O 1
ATOM 3435 N N . SER A 1 439 ? -39.737 10.601 31.524 1.00 79.94 439 SER A N 1
ATOM 3436 C CA . SER A 1 439 ? -39.380 9.460 32.366 1.00 79.94 439 SER A CA 1
ATOM 3437 C C . SER A 1 439 ? -40.183 8.223 31.931 1.00 79.94 439 SER A C 1
ATOM 3439 O O . SER A 1 439 ? -41.350 8.342 31.547 1.00 79.94 439 SER A O 1
ATOM 3441 N N . SER A 1 440 ? -39.577 7.031 31.964 1.00 79.19 440 SER A N 1
ATOM 3442 C CA . SER A 1 440 ? -40.162 5.753 31.503 1.00 79.19 440 SER A CA 1
ATOM 3443 C C . SER A 1 440 ? -40.347 5.561 29.986 1.00 79.19 440 SER A C 1
ATOM 3445 O O . SER A 1 440 ? -40.841 4.508 29.571 1.00 79.19 440 SER A O 1
ATOM 3447 N N . GLU A 1 441 ? -39.943 6.525 29.151 1.00 85.62 441 GLU A N 1
ATOM 3448 C CA . GLU A 1 441 ? -39.834 6.330 27.699 1.00 85.62 441 GLU A CA 1
ATOM 3449 C C . GLU A 1 441 ? -38.461 5.754 27.310 1.00 85.62 441 GLU A C 1
ATOM 3451 O O . GLU A 1 441 ? -37.466 5.904 28.023 1.00 85.62 441 GLU A O 1
ATOM 3456 N N . SER A 1 442 ? -38.418 5.063 26.168 1.00 90.38 442 SER A N 1
ATOM 3457 C CA . SER A 1 442 ? -37.176 4.524 25.610 1.00 90.38 442 SER A CA 1
ATOM 3458 C C . SER A 1 442 ? -36.490 5.613 24.783 1.00 90.38 442 SER A C 1
ATOM 3460 O O . SER A 1 442 ? -37.061 6.109 23.807 1.00 90.38 442 SER A O 1
ATOM 3462 N N . LEU A 1 443 ? -35.289 6.009 25.196 1.00 94.19 443 LEU A N 1
ATOM 3463 C CA . LEU A 1 443 ? -34.437 6.950 24.484 1.00 94.19 443 LEU A CA 1
ATOM 3464 C C . LEU A 1 443 ? -33.771 6.242 23.309 1.00 94.19 443 LEU A C 1
ATOM 3466 O O . LEU A 1 443 ? -33.077 5.243 23.487 1.00 94.19 443 LEU A O 1
ATOM 3470 N N . VAL A 1 444 ? -33.937 6.802 22.114 1.00 96.56 444 VAL A N 1
ATOM 3471 C CA . VAL A 1 444 ? -33.176 6.387 20.936 1.00 96.56 444 VAL A CA 1
ATOM 3472 C C . VAL A 1 444 ? -32.042 7.380 20.728 1.00 96.56 444 VAL A C 1
ATOM 3474 O O . VAL A 1 444 ? -32.301 8.556 20.482 1.00 96.56 444 VAL A O 1
ATOM 3477 N N . VAL A 1 445 ? -30.799 6.906 20.805 1.00 97.88 445 VAL A N 1
ATOM 3478 C CA . VAL A 1 445 ? -29.601 7.688 20.471 1.00 97.88 445 VAL A CA 1
ATOM 3479 C C . VAL A 1 445 ? -29.116 7.244 19.090 1.00 97.88 445 VAL A C 1
ATOM 3481 O O . VAL A 1 445 ? -28.503 6.177 18.972 1.00 97.88 445 VAL A O 1
ATOM 3484 N N . PRO A 1 446 ? -29.425 8.003 18.024 1.00 98.06 446 PRO A N 1
ATOM 3485 C CA . PRO A 1 446 ? -28.936 7.703 16.689 1.00 98.06 446 PRO A CA 1
ATOM 3486 C C . PRO A 1 446 ? -27.512 8.223 16.502 1.00 98.06 446 PRO A C 1
ATOM 3488 O O . PRO A 1 446 ? -27.231 9.386 16.794 1.00 98.06 446 PRO A O 1
ATOM 3491 N N . ILE A 1 447 ? -26.638 7.384 15.954 1.00 98.19 447 ILE A N 1
ATOM 3492 C CA . ILE A 1 447 ? -25.277 7.766 15.578 1.00 98.19 447 ILE A CA 1
ATOM 3493 C C . ILE A 1 447 ? -25.006 7.464 14.103 1.00 98.19 447 ILE A C 1
ATOM 3495 O O . ILE A 1 447 ? -25.479 6.463 13.552 1.00 98.19 447 ILE A O 1
ATOM 3499 N N . THR A 1 448 ? -24.205 8.327 13.484 1.00 98.44 448 THR A N 1
ATOM 3500 C CA . THR A 1 448 ? -23.619 8.131 12.158 1.00 98.44 448 THR A CA 1
ATOM 3501 C C . THR A 1 448 ? -22.103 8.155 12.274 1.00 98.44 448 THR A C 1
ATOM 3503 O O . THR A 1 448 ? -21.539 9.088 12.845 1.00 98.44 448 THR A O 1
ATOM 3506 N N . ILE A 1 449 ? -21.455 7.154 11.683 1.00 98.31 449 ILE A N 1
ATOM 3507 C CA . ILE A 1 449 ? -20.005 7.106 11.485 1.00 98.31 449 ILE A CA 1
ATOM 3508 C C . ILE A 1 449 ? -19.742 7.167 9.988 1.00 98.31 449 ILE A C 1
ATOM 3510 O O . ILE A 1 449 ? -20.298 6.362 9.241 1.00 98.31 449 ILE A O 1
ATOM 3514 N N . GLU A 1 450 ? -18.906 8.101 9.559 1.00 97.88 450 GLU A N 1
ATOM 3515 C CA . GLU A 1 450 ? -18.485 8.295 8.173 1.00 97.88 450 GLU A CA 1
ATOM 3516 C C . GLU A 1 450 ? -16.980 8.047 8.066 1.00 97.88 450 GLU A C 1
ATOM 3518 O O . GLU A 1 450 ? -16.196 8.680 8.769 1.00 97.88 450 GLU A O 1
ATOM 3523 N N . SER A 1 451 ? -16.573 7.118 7.202 1.00 96.88 451 SER A N 1
ATOM 3524 C CA . SER A 1 451 ? -15.165 6.908 6.873 1.00 96.88 451 SER A CA 1
ATOM 3525 C C . SER A 1 451 ? -14.691 7.985 5.903 1.00 96.88 451 SER A C 1
ATOM 3527 O O . SER A 1 451 ? -15.351 8.264 4.903 1.00 96.88 451 SER A O 1
ATOM 3529 N N . LEU A 1 452 ? -13.516 8.545 6.179 1.00 94.75 452 LEU A N 1
ATOM 3530 C CA . LEU A 1 452 ? -12.793 9.438 5.275 1.00 94.75 452 LEU A CA 1
ATOM 3531 C C . LEU A 1 452 ? -11.634 8.720 4.565 1.00 94.75 452 LEU A C 1
ATOM 3533 O O . LEU A 1 452 ? -10.924 9.334 3.771 1.00 94.75 452 LEU A O 1
ATOM 3537 N N . THR A 1 453 ? -11.436 7.425 4.830 1.00 93.19 453 THR A N 1
ATOM 3538 C CA . THR A 1 453 ? -10.392 6.615 4.199 1.00 93.19 453 THR A CA 1
ATOM 3539 C C . THR A 1 453 ? -10.882 6.029 2.886 1.00 93.19 453 THR A C 1
ATOM 3541 O O . THR A 1 453 ? -12.027 5.604 2.763 1.00 93.19 453 THR A O 1
ATOM 3544 N N . ALA A 1 454 ? -9.991 5.931 1.903 1.00 92.06 454 ALA A N 1
ATOM 3545 C CA . ALA A 1 454 ? -10.286 5.324 0.609 1.00 92.06 454 ALA A CA 1
ATOM 3546 C C . ALA A 1 454 ? -10.135 3.789 0.603 1.00 92.06 454 ALA A C 1
ATOM 3548 O O . ALA A 1 454 ? -10.107 3.188 -0.453 1.00 92.06 454 ALA A O 1
ATOM 3549 N N . HIS A 1 455 ? -10.049 3.148 1.763 1.00 94.50 455 HIS A N 1
ATOM 3550 C CA . HIS A 1 455 ? -10.067 1.696 1.978 1.00 94.50 455 HIS A CA 1
ATOM 3551 C C . HIS A 1 455 ? -10.856 1.420 3.265 1.00 94.50 455 HIS A C 1
ATOM 3553 O O . HIS A 1 455 ? -11.254 2.368 3.955 1.00 94.50 455 HIS A O 1
ATOM 3559 N N . ASN A 1 456 ? -11.087 0.158 3.622 1.00 95.94 456 ASN A N 1
ATOM 3560 C CA . ASN A 1 456 ? -11.869 -0.158 4.812 1.00 95.94 456 ASN A CA 1
ATOM 3561 C C . ASN A 1 456 ? -11.155 0.272 6.105 1.00 95.94 456 ASN A C 1
ATOM 3563 O O . ASN A 1 456 ? -9.947 0.517 6.147 1.00 95.94 456 ASN A O 1
ATOM 3567 N N . MET A 1 457 ? -11.916 0.362 7.191 1.00 95.50 457 MET A N 1
ATOM 3568 C CA . MET A 1 457 ? -11.412 0.650 8.527 1.00 95.50 457 MET A CA 1
ATOM 3569 C C . MET A 1 457 ? -11.920 -0.407 9.519 1.00 95.50 457 MET A C 1
ATOM 3571 O O . MET A 1 457 ? -13.131 -0.496 9.745 1.00 95.50 457 MET A O 1
ATOM 3575 N N . PRO A 1 458 ? -11.020 -1.182 10.152 1.00 96.06 458 PRO A N 1
ATOM 3576 C CA . PRO A 1 458 ? -9.603 -1.370 9.795 1.00 96.06 458 PRO A CA 1
ATOM 3577 C C . PRO A 1 458 ? -9.402 -2.101 8.449 1.00 96.06 458 PRO A C 1
ATOM 3579 O O . PRO A 1 458 ? -10.116 -3.059 8.178 1.00 96.06 458 PRO A O 1
ATOM 3582 N N . SER A 1 459 ? -8.390 -1.714 7.660 1.00 95.00 459 SER A N 1
ATOM 3583 C CA . SER A 1 459 ? -7.907 -2.467 6.477 1.00 95.00 459 SER A CA 1
ATOM 3584 C C . SER A 1 459 ? -6.675 -3.328 6.812 1.00 95.00 459 SER A C 1
ATOM 3586 O O . SER A 1 459 ? -6.120 -3.222 7.912 1.00 95.00 459 SER A O 1
ATOM 3588 N N . GLY A 1 460 ? -6.223 -4.155 5.864 1.00 93.56 460 GLY A N 1
ATOM 3589 C CA . GLY A 1 460 ? -5.055 -5.032 5.972 1.00 93.56 460 GLY A CA 1
ATOM 3590 C C . GLY A 1 460 ? -5.340 -6.170 6.941 1.00 93.56 460 GLY A C 1
ATOM 3591 O O . GLY A 1 460 ? -6.261 -6.952 6.729 1.00 93.56 460 GLY A O 1
ATOM 3592 N N . THR A 1 461 ? -4.630 -6.204 8.066 1.00 93.69 461 THR A N 1
ATOM 3593 C CA . THR A 1 461 ? -4.842 -7.175 9.149 1.00 93.69 461 THR A CA 1
ATOM 3594 C C . THR A 1 461 ? -6.065 -6.835 10.016 1.00 93.69 461 THR A C 1
ATOM 3596 O O . THR A 1 461 ? -6.004 -6.804 11.247 1.00 93.69 461 THR A O 1
ATOM 3599 N N . GLY A 1 462 ? -7.217 -6.579 9.383 1.00 93.75 462 GLY A N 1
ATOM 3600 C CA . GLY A 1 462 ? -8.476 -6.224 10.052 1.00 93.75 462 GLY A CA 1
ATOM 3601 C C . GLY A 1 462 ? -8.938 -7.250 11.093 1.00 93.75 462 GLY A C 1
ATOM 3602 O O . GLY A 1 462 ? -9.632 -6.890 12.039 1.00 93.75 462 GLY A O 1
ATOM 3603 N N . PHE A 1 463 ? -8.486 -8.500 10.976 1.00 94.56 463 PHE A N 1
ATOM 3604 C CA . PHE A 1 463 ? -8.765 -9.588 11.913 1.00 94.56 463 PHE A CA 1
ATOM 3605 C C . PHE A 1 463 ? -7.971 -9.489 13.220 1.00 94.56 463 PHE A C 1
ATOM 3607 O O . PHE A 1 463 ? -8.397 -10.018 14.247 1.00 94.56 463 PHE A O 1
ATOM 3614 N N . ASN A 1 464 ? -6.860 -8.752 13.206 1.00 94.31 464 ASN A N 1
ATOM 3615 C CA . ASN A 1 464 ? -6.081 -8.414 14.394 1.00 94.31 464 ASN A CA 1
ATOM 3616 C C . ASN A 1 464 ? -6.505 -7.074 15.003 1.00 94.31 464 ASN A C 1
ATOM 3618 O O . ASN A 1 464 ? -6.207 -6.826 16.166 1.00 94.31 464 ASN A O 1
ATOM 3622 N N . ARG A 1 465 ? -7.202 -6.224 14.246 1.00 96.06 465 ARG A N 1
ATOM 3623 C CA . ARG A 1 465 ? -7.524 -4.838 14.610 1.00 96.06 465 ARG A CA 1
ATOM 3624 C C . ARG A 1 465 ? -8.981 -4.682 15.016 1.00 96.06 465 ARG A C 1
ATOM 3626 O O . ARG A 1 465 ? -9.852 -5.422 14.563 1.00 96.06 465 ARG A O 1
ATOM 3633 N N . GLU A 1 466 ? -9.266 -3.679 15.833 1.00 97.62 466 GLU A N 1
ATOM 3634 C CA . GLU A 1 466 ? -10.634 -3.352 16.235 1.00 97.62 466 GLU A CA 1
ATOM 3635 C C . GLU A 1 466 ? -10.857 -1.850 16.185 1.00 97.62 466 GLU A C 1
ATOM 3637 O O . GLU A 1 466 ? -10.052 -1.080 16.707 1.00 97.62 466 GLU A O 1
ATOM 3642 N N . ALA A 1 467 ? -11.985 -1.445 15.613 1.00 98.3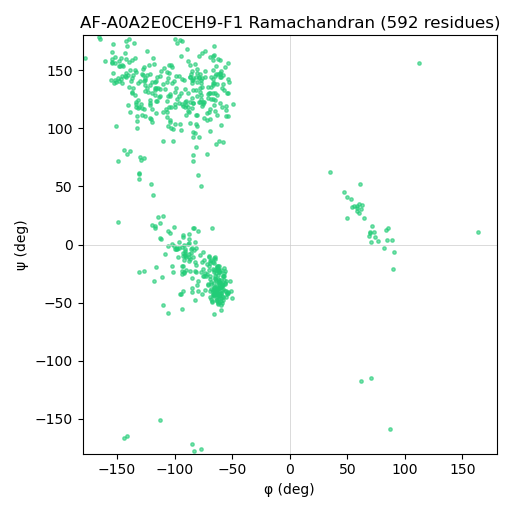8 467 ALA A N 1
ATOM 3643 C CA . ALA A 1 467 ? -12.558 -0.130 15.846 1.00 98.38 467 ALA A CA 1
ATOM 3644 C C . ALA A 1 467 ? -13.967 -0.308 16.411 1.00 98.38 467 ALA A C 1
ATOM 3646 O O . ALA A 1 467 ? -14.701 -1.178 15.954 1.00 98.38 467 ALA A O 1
ATOM 3647 N N . TRP A 1 468 ? -14.364 0.463 17.415 1.00 98.62 468 TRP A N 1
ATOM 3648 C CA . TRP A 1 468 ? -15.683 0.310 18.034 1.00 98.62 468 TRP A CA 1
ATOM 3649 C C . TRP A 1 468 ? -16.179 1.623 18.614 1.00 98.62 468 TRP A C 1
ATOM 3651 O O . TRP A 1 468 ? -15.396 2.541 18.857 1.00 98.62 468 TRP A O 1
ATOM 3661 N N . VAL A 1 469 ? -17.484 1.709 18.845 1.00 98.62 469 VAL A N 1
ATOM 3662 C CA . VAL A 1 469 ? -18.076 2.839 19.561 1.00 98.62 469 VAL A CA 1
ATOM 3663 C C . VAL A 1 469 ? -18.249 2.501 21.031 1.00 98.62 469 VAL A C 1
ATOM 3665 O O . VAL A 1 469 ? -18.871 1.497 21.377 1.00 98.62 469 VAL A O 1
ATOM 3668 N N . GLU A 1 470 ? -17.728 3.382 21.875 1.00 98.69 470 GLU A N 1
ATOM 3669 C CA . GLU A 1 470 ? -18.093 3.483 23.279 1.00 98.69 470 GLU A CA 1
ATOM 3670 C C . GLU A 1 470 ? -19.187 4.542 23.429 1.00 98.69 470 GLU A C 1
ATOM 3672 O O . GLU A 1 470 ? -19.051 5.656 22.922 1.00 98.69 470 GLU A O 1
ATOM 3677 N N . ILE A 1 471 ? -20.264 4.201 24.130 1.00 98.38 471 ILE A N 1
ATOM 3678 C CA . ILE A 1 471 ? -21.306 5.142 24.543 1.00 98.38 471 ILE A CA 1
ATOM 3679 C C . ILE A 1 471 ? -21.488 5.042 26.051 1.00 98.38 471 ILE A C 1
ATOM 3681 O O . ILE A 1 471 ? -21.651 3.945 26.582 1.00 98.38 471 ILE A O 1
ATOM 3685 N N . VAL A 1 472 ? -21.515 6.188 26.726 1.00 98.00 472 VAL A N 1
ATOM 3686 C CA . VAL A 1 472 ? -21.792 6.302 28.158 1.00 98.00 472 VAL A CA 1
ATOM 3687 C C . VAL A 1 472 ? -22.873 7.357 28.359 1.00 98.00 472 VAL A C 1
ATOM 3689 O O . VAL A 1 472 ? -22.712 8.517 27.989 1.00 98.00 472 VAL A O 1
ATOM 3692 N N . ILE A 1 473 ? -23.991 6.953 28.960 1.00 97.00 473 ILE A N 1
ATOM 3693 C CA . ILE A 1 473 ? -25.058 7.860 29.385 1.00 97.00 473 ILE A CA 1
ATOM 3694 C C . ILE A 1 473 ? -24.999 7.969 30.897 1.00 97.00 473 ILE A C 1
ATOM 3696 O O . ILE A 1 473 ? -25.089 6.957 31.598 1.00 97.00 473 ILE A O 1
ATOM 3700 N N . SER A 1 474 ? -24.873 9.186 31.416 1.00 96.31 474 SER A N 1
ATOM 3701 C CA . SER A 1 474 ? -24.718 9.409 32.850 1.00 96.31 474 SER A CA 1
ATOM 3702 C C . SER A 1 474 ? -25.553 10.576 33.372 1.00 96.31 474 SER A C 1
ATOM 3704 O O . SER A 1 474 ? -25.985 11.454 32.633 1.00 96.31 474 SER A O 1
ATOM 3706 N N . GLN A 1 475 ? -25.806 10.580 34.679 1.00 94.50 475 GLN A N 1
ATOM 3707 C CA . GLN A 1 475 ? -26.386 11.716 35.387 1.00 94.50 475 GLN A CA 1
ATOM 3708 C C . GLN A 1 475 ? -25.601 11.974 36.668 1.00 94.50 475 GLN A C 1
ATOM 3710 O O . GLN A 1 475 ? -25.519 11.106 37.540 1.00 94.50 475 GLN A O 1
ATOM 3715 N N . ASN A 1 476 ? -25.065 13.189 36.825 1.00 89.88 476 ASN A N 1
ATOM 3716 C CA . ASN A 1 476 ? -24.238 13.559 37.981 1.00 89.88 476 ASN A CA 1
ATOM 3717 C C . ASN A 1 476 ? -23.115 12.531 38.241 1.00 89.88 476 ASN A C 1
ATOM 3719 O O . ASN A 1 476 ? -22.868 12.156 39.389 1.00 89.88 476 ASN A O 1
ATOM 3723 N N . SER A 1 477 ? -22.482 12.050 37.163 1.00 87.50 477 SER A N 1
ATOM 3724 C CA . SER A 1 477 ? -21.438 11.011 37.166 1.00 87.50 477 SER A CA 1
ATOM 3725 C C . SER A 1 477 ? -21.889 9.591 37.546 1.00 87.50 477 SER A C 1
ATOM 3727 O O . SER A 1 477 ? -21.043 8.711 37.678 1.00 87.50 477 SER A O 1
ATOM 3729 N N . ASN A 1 478 ? -23.191 9.332 37.710 1.00 93.06 478 ASN A N 1
ATOM 3730 C CA . ASN A 1 478 ? -23.713 7.968 37.821 1.00 93.06 478 ASN A CA 1
ATOM 3731 C C . ASN A 1 478 ? -24.066 7.444 36.427 1.00 93.06 478 ASN A C 1
ATOM 3733 O O . ASN A 1 478 ? -24.875 8.065 35.738 1.00 93.06 478 ASN A O 1
ATOM 3737 N N . ILE A 1 479 ? -23.489 6.310 36.035 1.00 95.00 479 ILE A N 1
ATOM 3738 C CA . ILE A 1 479 ? -23.763 5.663 34.747 1.00 95.00 479 ILE A CA 1
ATOM 3739 C C . ILE A 1 479 ? -25.179 5.075 34.765 1.00 95.00 479 ILE A C 1
ATOM 3741 O O . ILE A 1 479 ? -25.545 4.326 35.672 1.00 95.00 479 ILE A O 1
ATOM 3745 N N . ILE A 1 480 ? -25.972 5.451 33.766 1.00 93.75 480 ILE A N 1
ATOM 3746 C CA . ILE A 1 480 ? -27.325 4.947 33.500 1.00 93.75 480 ILE A CA 1
ATOM 3747 C C . ILE A 1 480 ? -27.252 3.810 32.480 1.00 93.75 480 ILE A C 1
ATOM 3749 O O . ILE A 1 480 ? -27.931 2.796 32.631 1.00 93.75 480 ILE A O 1
ATOM 3753 N N . TYR A 1 481 ? -26.430 3.990 31.449 1.00 95.56 481 TYR A N 1
ATOM 3754 C CA . TYR A 1 481 ? -26.233 3.037 30.368 1.00 95.56 481 TYR A CA 1
ATOM 3755 C C . TYR A 1 481 ? -24.810 3.152 29.840 1.00 95.56 481 TYR A C 1
ATOM 3757 O O . TYR A 1 481 ? -24.285 4.260 29.731 1.00 95.56 481 TYR A O 1
ATOM 3765 N N . GLU A 1 482 ? -24.218 2.025 29.470 1.00 96.81 482 GLU A N 1
ATOM 3766 C CA . GLU A 1 482 ? -22.962 2.003 28.741 1.00 96.81 482 GLU A CA 1
ATOM 3767 C C . GLU A 1 482 ? -22.888 0.805 27.793 1.00 96.81 482 GLU A C 1
ATOM 3769 O O . GLU A 1 482 ? -23.543 -0.215 28.013 1.00 96.81 482 GLU A O 1
ATOM 3774 N N . SER A 1 483 ? -22.111 0.945 26.725 1.00 98.00 483 SER A N 1
ATOM 3775 C CA . SER A 1 483 ? -21.791 -0.122 25.775 1.00 98.00 483 SER A CA 1
ATOM 3776 C C . SER A 1 483 ? -20.437 0.189 25.146 1.00 98.00 483 SER A C 1
ATOM 3778 O O . SER A 1 483 ? -20.147 1.350 24.855 1.00 98.00 483 SER A O 1
ATOM 3780 N N . GLY A 1 484 ? -19.592 -0.828 24.971 1.00 97.12 484 GLY A N 1
ATOM 3781 C CA . GLY A 1 484 ? -18.225 -0.656 24.462 1.00 97.12 484 GLY A CA 1
ATOM 3782 C C . GLY A 1 484 ? -17.220 -0.048 25.454 1.00 97.12 484 GLY A C 1
ATOM 3783 O O . GLY A 1 484 ? -16.082 0.209 25.053 1.00 97.12 484 GLY A O 1
ATOM 3784 N N . SER A 1 485 ? -17.614 0.157 26.716 1.00 96.31 485 SER A N 1
ATOM 3785 C CA . SER A 1 485 ? -16.723 0.568 27.809 1.00 96.31 485 SE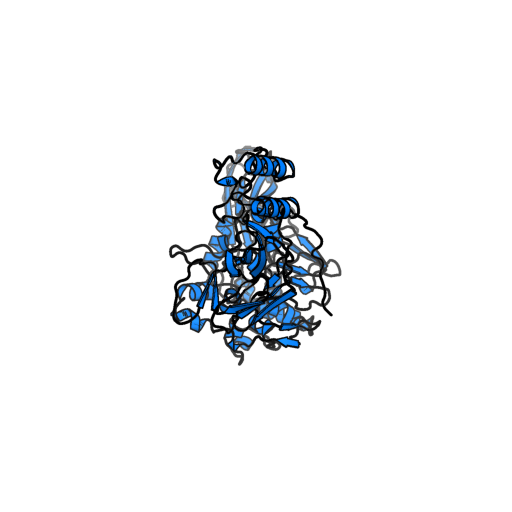R A CA 1
ATOM 3786 C C . SER A 1 485 ? -15.735 -0.537 28.174 1.00 96.31 485 SER A C 1
ATOM 3788 O O . SER A 1 485 ? -16.088 -1.716 28.175 1.00 96.31 485 SER A O 1
ATOM 3790 N N . LEU A 1 486 ? -14.511 -0.147 28.536 1.00 96.38 486 LEU A N 1
ATOM 3791 C CA . LEU A 1 486 ? -13.469 -1.047 29.036 1.00 96.38 486 LEU A CA 1
ATOM 3792 C C . LEU A 1 486 ? -12.871 -0.493 30.334 1.00 96.38 486 LEU A C 1
ATOM 3794 O O . LEU A 1 486 ? -12.596 0.701 30.440 1.00 96.38 486 LEU A O 1
ATOM 3798 N N . GLU A 1 487 ? -12.582 -1.370 31.292 1.00 92.69 487 GLU A N 1
ATOM 3799 C CA . GLU A 1 487 ? -11.882 -1.023 32.537 1.00 92.69 487 GLU A CA 1
ATOM 3800 C C . GLU A 1 487 ? -10.368 -0.855 32.307 1.00 92.69 487 GLU A C 1
ATOM 3802 O O . GLU A 1 487 ? -9.665 -0.198 33.080 1.00 92.69 487 GLU A O 1
ATOM 3807 N N . SER A 1 488 ? -9.835 -1.474 31.247 1.00 94.69 488 SER A N 1
ATOM 3808 C CA . SER A 1 488 ? -8.428 -1.359 30.848 1.00 94.69 488 SER A CA 1
ATOM 3809 C C . SER A 1 488 ? -8.219 -1.608 29.354 1.00 94.69 488 SER A C 1
ATOM 3811 O O . SER A 1 488 ? -8.970 -2.354 28.731 1.00 94.69 488 SER A O 1
ATOM 3813 N N . ASN A 1 489 ? -7.125 -1.090 28.786 1.00 95.06 489 ASN A N 1
ATOM 3814 C CA . ASN A 1 489 ? -6.801 -1.302 27.367 1.00 95.06 489 ASN A CA 1
ATOM 3815 C C . ASN A 1 489 ? -6.579 -2.775 26.979 1.00 95.06 489 ASN A C 1
ATOM 3817 O O . ASN A 1 489 ? -6.697 -3.135 25.807 1.00 95.06 489 ASN A O 1
ATOM 3821 N N . SER A 1 490 ? -6.233 -3.613 27.956 1.00 94.00 490 SER A N 1
ATOM 3822 C CA . SER A 1 490 ? -5.974 -5.045 27.794 1.00 94.00 490 SER A CA 1
ATOM 3823 C C . SER A 1 490 ? -7.227 -5.915 27.874 1.00 94.00 490 SER A C 1
ATOM 3825 O O . SER A 1 490 ? -7.134 -7.133 27.748 1.00 94.00 490 SER A O 1
ATOM 3827 N N . GLU A 1 491 ? -8.384 -5.321 28.148 1.00 95.69 491 GLU A N 1
ATOM 3828 C CA . GLU A 1 491 ? -9.639 -6.049 28.254 1.00 95.69 491 GLU A CA 1
ATOM 3829 C C . GLU A 1 491 ? -10.217 -6.374 26.868 1.00 95.69 491 GLU A C 1
ATOM 3831 O O . GLU A 1 491 ? -10.092 -5.603 25.907 1.00 95.69 491 GLU A O 1
ATOM 3836 N N . GLU A 1 492 ? -10.826 -7.554 26.764 1.00 96.12 492 GLU A N 1
ATOM 3837 C CA . GLU A 1 492 ? -11.589 -7.965 25.589 1.00 96.12 492 GLU A CA 1
ATOM 3838 C C . GLU A 1 492 ? -12.951 -7.276 25.584 1.00 96.12 492 GLU A C 1
ATOM 3840 O O . GLU A 1 492 ? -13.622 -7.204 26.610 1.00 96.12 492 GLU A O 1
ATOM 3845 N N . LEU A 1 493 ? -13.390 -6.819 24.414 1.00 96.62 493 LEU A N 1
ATOM 3846 C CA . LEU A 1 493 ? -14.733 -6.265 24.257 1.00 96.62 493 LEU A CA 1
ATOM 3847 C C . LEU A 1 493 ? -15.789 -7.346 24.531 1.00 96.62 493 LEU A C 1
ATOM 3849 O O . LEU A 1 493 ? -15.664 -8.477 24.048 1.00 96.62 493 LEU A O 1
ATOM 3853 N N . ASP A 1 494 ? -16.859 -6.992 25.249 1.00 95.69 494 ASP A N 1
ATOM 3854 C CA . ASP A 1 494 ? -17.965 -7.916 25.510 1.00 95.69 494 ASP A CA 1
ATOM 3855 C C . ASP A 1 494 ? -18.749 -8.206 24.223 1.00 95.69 494 ASP A C 1
ATOM 3857 O O . ASP A 1 494 ? -19.635 -7.464 23.809 1.00 95.69 494 ASP A O 1
ATOM 3861 N N . ARG A 1 495 ? -18.431 -9.332 23.583 1.00 91.50 495 ARG A N 1
ATOM 3862 C CA . ARG A 1 495 ? -19.109 -9.793 22.362 1.00 91.50 495 ARG A CA 1
ATOM 3863 C C . ARG A 1 495 ? -20.548 -10.256 22.595 1.00 91.50 495 ARG A C 1
ATOM 3865 O O . ARG A 1 495 ? -21.245 -10.543 21.626 1.00 91.50 495 ARG A O 1
ATOM 3872 N N . LEU A 1 496 ? -20.977 -10.405 23.849 1.00 95.12 496 LEU A N 1
ATOM 3873 C CA . LEU A 1 496 ? -22.360 -10.741 24.184 1.00 95.12 496 LEU A CA 1
ATOM 3874 C C . LEU A 1 496 ? -23.242 -9.492 24.293 1.00 95.12 496 LEU A C 1
ATOM 3876 O O . LEU A 1 496 ? -24.469 -9.631 24.310 1.00 95.12 496 LEU A O 1
ATOM 3880 N N . ASP A 1 497 ? -22.645 -8.298 24.333 1.00 95.88 497 ASP A N 1
ATOM 3881 C CA . ASP A 1 497 ? -23.370 -7.036 24.267 1.00 95.88 497 ASP A CA 1
ATOM 3882 C C . ASP A 1 497 ? -23.966 -6.842 22.866 1.00 95.88 497 ASP A C 1
ATOM 3884 O O . ASP A 1 497 ? -23.275 -6.553 21.891 1.00 95.88 497 ASP A O 1
ATOM 3888 N N . SER A 1 498 ? -25.290 -6.975 22.766 1.00 94.12 498 SER A N 1
ATOM 3889 C CA . SER A 1 498 ? -26.023 -6.787 21.511 1.00 94.12 498 SER A CA 1
ATOM 3890 C C . SER A 1 498 ? -26.009 -5.349 20.989 1.00 94.12 498 SER A C 1
ATOM 3892 O O . SER A 1 498 ? -26.404 -5.122 19.846 1.00 94.12 498 SER A O 1
ATOM 3894 N N . SER A 1 499 ? -25.628 -4.384 21.825 1.00 96.19 499 SER A N 1
ATOM 3895 C CA . SER A 1 499 ? -25.535 -2.973 21.459 1.00 96.19 499 SER A CA 1
ATOM 3896 C C . SER A 1 499 ? -24.147 -2.574 20.965 1.00 96.19 499 SER A C 1
ATOM 3898 O O . SER A 1 499 ? -24.023 -1.495 20.378 1.00 96.19 499 SER A O 1
ATOM 3900 N N . LEU A 1 500 ? -23.130 -3.423 21.165 1.00 97.81 500 LEU A N 1
ATOM 3901 C CA . LEU A 1 500 ? -21.759 -3.149 20.751 1.00 97.81 500 LEU A CA 1
ATOM 3902 C C . LEU A 1 500 ? -21.704 -2.927 19.236 1.00 97.81 500 LEU A C 1
ATOM 3904 O O . LEU A 1 500 ? -21.987 -3.826 18.444 1.00 97.81 500 LEU A O 1
ATOM 3908 N N . LEU A 1 501 ? -21.287 -1.728 18.837 1.00 98.06 501 LEU A N 1
ATOM 3909 C CA . LEU A 1 501 ? -20.980 -1.424 17.447 1.00 98.06 501 LEU A CA 1
ATOM 3910 C C . LEU A 1 501 ? -19.481 -1.607 17.221 1.00 98.06 501 LEU A C 1
ATOM 3912 O O . LEU A 1 501 ? -18.680 -0.765 17.625 1.00 98.06 501 LEU A O 1
ATOM 3916 N N . LEU A 1 502 ? -19.128 -2.717 16.579 1.00 98.12 502 LEU A N 1
ATOM 3917 C CA . LEU A 1 502 ? -17.760 -3.138 16.301 1.00 98.12 502 LEU A CA 1
ATOM 3918 C C . LEU A 1 502 ? -17.502 -3.179 14.793 1.00 98.12 502 LEU A C 1
ATOM 3920 O O . LEU A 1 502 ? -18.334 -3.656 14.026 1.00 98.12 502 LEU A O 1
ATOM 3924 N N . PHE A 1 503 ? -16.306 -2.752 14.402 1.00 98.31 503 PHE A N 1
ATOM 3925 C CA . PHE A 1 503 ? -15.745 -2.903 13.069 1.00 98.31 503 PHE A CA 1
ATOM 3926 C C . PHE A 1 503 ? -14.456 -3.709 13.147 1.00 98.31 503 PHE A C 1
ATOM 3928 O O . PHE A 1 503 ? -13.471 -3.302 13.770 1.00 98.31 503 PHE A O 1
ATOM 3935 N N . THR A 1 504 ? -14.470 -4.877 12.517 1.00 97.25 504 THR A N 1
ATOM 3936 C CA . THR A 1 504 ? -13.334 -5.795 12.450 1.00 97.25 504 THR A CA 1
ATOM 3937 C C . THR A 1 504 ? -13.592 -6.844 11.368 1.00 97.25 504 THR A C 1
ATOM 3939 O O . THR A 1 504 ? -14.649 -6.847 10.735 1.00 97.25 504 THR A O 1
ATOM 3942 N N . SER A 1 505 ? -12.648 -7.749 11.148 1.00 96.50 505 SER A N 1
ATOM 3943 C CA . SER A 1 505 ? -12.897 -8.954 10.363 1.00 96.50 505 SER A CA 1
ATOM 3944 C C . SER A 1 505 ? -12.571 -10.226 11.141 1.00 96.50 505 SER A C 1
ATOM 3946 O O . SER A 1 505 ? -11.979 -10.201 12.221 1.00 96.50 505 SER A O 1
ATOM 3948 N N . TYR A 1 506 ? -13.021 -11.362 10.626 1.00 96.19 506 TYR A N 1
ATOM 3949 C CA . TYR A 1 506 ? -12.780 -12.674 11.207 1.00 96.19 506 TYR A CA 1
ATOM 3950 C C . TYR A 1 506 ? -12.348 -13.608 10.094 1.00 96.19 506 TYR A C 1
ATOM 3952 O O . TYR A 1 506 ? -13.116 -13.833 9.161 1.00 96.19 506 TYR A O 1
ATOM 3960 N N . LEU A 1 507 ? -11.136 -14.143 10.196 1.00 97.00 507 LEU A N 1
ATOM 3961 C CA . LEU A 1 507 ? -10.704 -15.246 9.350 1.00 97.00 507 LEU A CA 1
ATOM 3962 C C . LEU A 1 507 ? -11.273 -16.538 9.926 1.00 97.00 507 LEU A C 1
ATOM 3964 O O . LEU A 1 507 ? -11.308 -16.710 11.146 1.00 97.00 507 LEU A O 1
ATOM 3968 N N . LEU A 1 508 ? -11.728 -17.425 9.053 1.00 97.75 508 LEU A N 1
ATOM 3969 C CA . LEU A 1 508 ? -12.267 -18.729 9.405 1.00 97.75 508 LEU A CA 1
ATOM 3970 C C . LEU A 1 508 ? -11.352 -19.820 8.848 1.00 97.75 508 LEU A C 1
ATOM 3972 O O . LEU A 1 508 ? -10.933 -19.746 7.690 1.00 97.75 508 LEU A O 1
ATOM 3976 N N . ASP A 1 509 ? -11.051 -20.816 9.674 1.00 96.50 509 ASP A N 1
ATOM 3977 C CA . ASP A 1 509 ? -10.264 -21.988 9.299 1.00 96.50 509 ASP A CA 1
ATOM 3978 C C . ASP A 1 509 ? -11.087 -23.005 8.479 1.00 96.50 509 ASP A C 1
ATOM 3980 O O . ASP A 1 509 ? -12.261 -22.788 8.161 1.00 96.50 509 ASP A O 1
ATOM 3984 N N . GLU A 1 510 ? -10.490 -24.153 8.144 1.00 95.88 510 GLU A N 1
ATOM 3985 C CA . GLU A 1 510 ? -11.162 -25.226 7.390 1.00 95.88 510 GLU A CA 1
ATOM 3986 C C . GLU A 1 510 ? -12.418 -25.797 8.083 1.00 95.88 510 GLU A C 1
ATOM 3988 O O . GLU A 1 510 ? -13.281 -26.388 7.426 1.00 95.88 510 GLU A O 1
ATOM 3993 N N . ASN A 1 511 ? -12.533 -25.628 9.405 1.00 97.19 511 ASN A N 1
ATOM 3994 C CA . ASN A 1 511 ? -13.655 -26.092 10.219 1.00 97.19 511 ASN A CA 1
ATOM 3995 C C . ASN A 1 511 ? -14.739 -25.015 10.390 1.00 97.19 511 ASN A C 1
ATOM 3997 O O . ASN A 1 511 ? -15.837 -25.327 10.862 1.00 97.19 511 ASN A O 1
ATOM 4001 N N . GLY A 1 512 ? -14.456 -23.776 9.978 1.00 96.12 512 GLY A N 1
ATOM 4002 C CA . GLY A 1 512 ? -15.303 -22.608 10.197 1.00 96.12 512 GLY A CA 1
ATOM 4003 C C . GLY A 1 512 ? -15.107 -21.952 11.568 1.00 96.12 512 GLY A C 1
ATOM 4004 O O . GLY A 1 512 ? -15.932 -21.122 11.952 1.00 96.12 512 GLY A O 1
ATOM 4005 N N . ASP A 1 513 ? -14.056 -22.320 12.304 1.00 96.50 513 ASP A N 1
ATOM 4006 C CA . ASP A 1 513 ? -13.678 -21.685 13.565 1.00 96.50 513 ASP A CA 1
ATOM 4007 C C . ASP A 1 513 ? -12.808 -20.448 13.289 1.00 96.50 513 ASP A C 1
ATOM 4009 O O . ASP A 1 513 ? -12.077 -20.378 12.302 1.00 96.50 513 ASP A O 1
ATOM 4013 N N . THR A 1 514 ? -12.883 -19.434 14.154 1.00 94.62 514 THR A N 1
ATOM 4014 C CA . THR A 1 514 ? -12.105 -18.202 13.963 1.00 94.62 514 THR A CA 1
ATOM 4015 C C . THR A 1 514 ? -10.612 -18.441 14.182 1.00 94.62 514 THR A C 1
ATOM 4017 O O . THR A 1 514 ? -10.231 -18.923 15.252 1.00 94.62 514 THR A O 1
ATOM 4020 N N . THR A 1 515 ? -9.777 -17.998 13.244 1.00 94.25 515 THR A N 1
ATOM 4021 C CA . THR A 1 515 ? -8.311 -17.967 13.364 1.00 94.25 515 THR A CA 1
ATOM 4022 C C . THR A 1 515 ? -7.775 -16.532 13.260 1.00 94.25 515 THR A C 1
ATOM 4024 O O . THR A 1 515 ? -8.452 -15.622 12.779 1.00 94.25 515 THR A O 1
ATOM 4027 N N . TYR A 1 516 ? -6.555 -16.330 13.753 1.00 92.19 516 TYR A N 1
ATOM 4028 C CA . TYR A 1 516 ? -5.781 -15.086 13.636 1.00 92.19 516 TYR A CA 1
ATOM 4029 C C . TYR A 1 516 ? -4.551 -15.255 12.737 1.00 92.19 516 TYR A C 1
ATOM 4031 O O . TYR A 1 516 ? -3.738 -14.340 12.612 1.00 92.19 516 TYR A O 1
ATOM 4039 N N . THR A 1 517 ? -4.409 -16.428 12.122 1.00 91.94 517 THR A N 1
ATOM 4040 C CA . THR A 1 517 ? -3.302 -16.766 11.236 1.00 91.94 517 THR A CA 1
ATOM 4041 C C . THR A 1 517 ? -3.797 -16.688 9.801 1.00 91.94 517 THR A C 1
ATOM 4043 O O . THR A 1 517 ? -4.698 -17.429 9.410 1.00 91.94 517 THR A O 1
ATOM 4046 N N . SER A 1 518 ? -3.209 -15.803 8.997 1.00 92.75 518 SER A N 1
ATOM 4047 C CA . SER A 1 518 ? -3.640 -15.614 7.612 1.00 92.75 518 SER A CA 1
ATOM 4048 C C . SER A 1 518 ? -3.490 -16.906 6.796 1.00 92.75 518 SER A C 1
ATOM 4050 O O . SER A 1 518 ? -4.433 -17.305 6.114 1.00 92.75 518 SER A O 1
ATOM 4052 N N . SER A 1 519 ? -2.389 -17.644 6.955 1.00 94.19 519 SER A N 1
ATOM 4053 C CA . SER A 1 519 ? -2.115 -18.909 6.249 1.00 94.19 519 SER A CA 1
ATOM 4054 C C . SER A 1 519 ? -3.188 -20.000 6.433 1.00 94.19 519 SER A C 1
ATOM 4056 O O . SER A 1 519 ? -3.404 -20.809 5.525 1.00 94.19 519 SER A O 1
ATOM 4058 N N . GLU A 1 520 ? -3.917 -19.986 7.552 1.00 94.69 520 GLU A N 1
ATOM 4059 C CA . GLU A 1 520 ? -4.989 -20.936 7.892 1.00 94.69 520 GLU A CA 1
ATOM 4060 C C . GLU A 1 520 ? -6.363 -20.552 7.306 1.00 94.69 520 GLU A C 1
ATOM 4062 O O . GLU A 1 520 ? -7.334 -21.297 7.453 1.00 94.69 520 GLU A O 1
ATOM 4067 N N . THR A 1 521 ? -6.467 -19.409 6.622 1.00 95.88 521 THR A N 1
ATOM 4068 C CA . THR A 1 521 ? -7.741 -18.869 6.121 1.00 95.88 521 THR A CA 1
ATOM 4069 C C . THR A 1 521 ? -8.359 -19.742 5.030 1.00 95.88 521 THR A C 1
ATOM 4071 O O . THR A 1 521 ? -7.710 -20.070 4.030 1.00 95.88 521 THR A O 1
ATOM 4074 N N . HIS A 1 522 ? -9.645 -20.046 5.206 1.00 96.62 522 HIS A N 1
ATOM 4075 C CA . HIS A 1 522 ? -10.516 -20.730 4.247 1.00 96.62 522 HIS A CA 1
ATOM 4076 C C . HIS A 1 522 ? -11.811 -19.957 3.954 1.00 96.62 522 HIS A C 1
ATOM 4078 O O . HIS A 1 522 ? -12.401 -20.152 2.892 1.00 96.62 522 HIS A O 1
ATOM 4084 N N . ASP A 1 523 ? -12.241 -19.070 4.855 1.00 97.06 523 ASP A N 1
ATOM 4085 C CA . ASP A 1 523 ? -13.348 -18.131 4.642 1.00 97.06 523 ASP A CA 1
ATOM 4086 C C . ASP A 1 523 ? -13.160 -16.884 5.530 1.00 97.06 523 ASP A C 1
ATOM 4088 O O . ASP A 1 523 ? -12.247 -16.833 6.358 1.00 97.06 523 ASP A O 1
ATOM 4092 N N . MET A 1 524 ? -13.994 -15.860 5.360 1.00 96.38 524 MET A N 1
ATOM 4093 C CA . MET A 1 524 ? -13.898 -14.618 6.122 1.00 96.38 524 MET A CA 1
ATOM 4094 C C . MET A 1 524 ? -15.259 -13.963 6.348 1.00 96.38 524 MET A C 1
ATOM 4096 O O . MET A 1 524 ? -16.092 -13.862 5.448 1.00 96.38 524 MET A O 1
ATOM 4100 N N . ILE A 1 525 ? -15.448 -13.417 7.548 1.00 96.88 525 ILE A N 1
ATOM 4101 C CA . ILE A 1 525 ? -16.540 -12.494 7.861 1.00 96.88 525 ILE A CA 1
ATOM 4102 C C . ILE A 1 525 ? -15.944 -11.091 7.951 1.00 96.88 525 ILE A C 1
ATOM 4104 O O . ILE A 1 525 ? -15.084 -10.828 8.790 1.00 96.88 525 ILE A O 1
ATOM 4108 N N . ASN A 1 526 ? -16.390 -10.186 7.082 1.00 96.06 526 ASN A N 1
ATOM 4109 C CA . ASN A 1 526 ? -15.918 -8.805 7.054 1.00 96.06 526 ASN A CA 1
ATOM 4110 C C . ASN A 1 526 ? -16.994 -7.855 7.606 1.00 96.06 526 ASN A C 1
ATOM 4112 O O . ASN A 1 526 ? -18.012 -7.614 6.955 1.00 96.06 526 ASN A O 1
ATOM 4116 N N . GLU A 1 527 ? -16.747 -7.301 8.793 1.00 96.50 527 GLU A N 1
ATOM 4117 C CA . GLU A 1 527 ? -17.600 -6.314 9.468 1.00 96.50 527 GLU A CA 1
ATOM 4118 C C . GLU A 1 527 ? -16.916 -4.941 9.562 1.00 96.50 527 GLU A C 1
ATOM 4120 O O . GLU A 1 527 ? -17.305 -4.097 10.363 1.00 96.50 527 GLU A O 1
ATOM 4125 N N . THR A 1 528 ? -15.892 -4.688 8.748 1.00 97.38 528 THR A N 1
ATOM 4126 C CA . THR A 1 528 ? -15.183 -3.403 8.731 1.00 97.38 528 THR A CA 1
ATOM 4127 C C . THR A 1 528 ? -16.081 -2.263 8.230 1.00 97.38 528 THR A C 1
ATOM 4129 O O . THR A 1 528 ? -17.105 -2.466 7.560 1.00 97.38 528 THR A O 1
ATOM 4132 N N . LEU A 1 529 ? -15.714 -1.026 8.573 1.00 97.25 529 LEU A N 1
ATOM 4133 C CA . LEU A 1 529 ? -16.335 0.174 8.023 1.00 97.25 529 LEU A CA 1
ATOM 4134 C C . LEU A 1 529 ? -15.809 0.388 6.589 1.00 97.25 529 LEU A C 1
ATOM 4136 O O . LEU A 1 529 ? -14.605 0.573 6.431 1.00 97.25 529 LEU A O 1
ATOM 4140 N N . PRO A 1 530 ? -16.659 0.380 5.545 1.00 95.50 530 PRO A N 1
ATOM 4141 C CA . PRO A 1 530 ? -16.199 0.502 4.170 1.00 95.50 530 PRO A CA 1
ATOM 4142 C C . PRO A 1 530 ? -15.542 1.850 3.886 1.00 95.50 530 PRO A C 1
ATOM 4144 O O . PRO A 1 530 ? -15.991 2.870 4.416 1.00 95.50 530 PRO A O 1
ATOM 4147 N N . GLY A 1 531 ? -14.540 1.857 3.006 1.00 94.19 531 GLY A N 1
ATOM 4148 C CA . GLY A 1 531 ? -13.883 3.088 2.561 1.00 94.19 531 GLY A CA 1
ATOM 4149 C C . GLY A 1 531 ? -14.862 4.086 1.940 1.00 94.19 531 GLY A C 1
ATOM 4150 O O . GLY A 1 531 ? -15.720 3.704 1.140 1.00 94.19 531 GLY A O 1
ATOM 4151 N N . LEU A 1 532 ? -14.767 5.352 2.358 1.00 93.44 532 LEU A N 1
ATOM 4152 C CA . LEU A 1 532 ? -15.694 6.447 2.029 1.00 93.44 532 LEU A CA 1
ATOM 4153 C C . LEU A 1 532 ? -17.176 6.095 2.262 1.00 93.44 532 LEU A C 1
ATOM 4155 O O . LEU A 1 532 ? -18.084 6.655 1.642 1.00 93.44 532 LEU A O 1
ATOM 4159 N N . GLY A 1 533 ? -17.425 5.109 3.124 1.00 93.69 533 GLY A N 1
ATOM 4160 C CA . GLY A 1 533 ? -18.742 4.624 3.485 1.00 93.69 533 GLY A CA 1
ATOM 4161 C C . GLY A 1 533 ? -19.220 5.203 4.808 1.00 93.69 533 GLY A C 1
ATOM 4162 O O . GLY A 1 533 ? -18.506 5.909 5.515 1.00 93.69 533 GLY A O 1
ATOM 4163 N N . PHE A 1 534 ? -20.447 4.848 5.175 1.00 95.69 534 PHE A N 1
ATOM 4164 C CA . PHE A 1 534 ? -21.025 5.225 6.459 1.00 95.69 534 PHE A CA 1
ATOM 4165 C C . PHE A 1 534 ? -21.722 4.047 7.141 1.00 95.69 534 PHE A C 1
ATOM 4167 O O . PHE A 1 534 ? -22.085 3.037 6.517 1.00 95.69 534 PHE A O 1
ATOM 4174 N N . ARG A 1 535 ? -21.920 4.184 8.451 1.00 97.69 535 ARG A N 1
ATOM 4175 C CA . ARG A 1 535 ? -22.664 3.256 9.304 1.00 97.69 535 ARG A CA 1
ATOM 4176 C C . ARG A 1 535 ? -23.601 4.037 10.209 1.00 97.69 535 ARG A C 1
ATOM 4178 O O . ARG A 1 535 ? -23.185 4.974 10.880 1.00 97.69 535 ARG A O 1
ATOM 4185 N N . TYR A 1 536 ? -24.865 3.627 10.204 1.00 97.81 536 TYR A N 1
ATOM 4186 C CA . TYR A 1 536 ? -25.881 4.123 11.123 1.00 97.81 536 TYR A CA 1
ATOM 4187 C C . TYR A 1 536 ? -26.099 3.095 12.219 1.00 97.81 536 TYR A C 1
ATOM 4189 O O . TYR A 1 536 ? -26.187 1.902 11.924 1.00 97.81 536 TYR A O 1
ATOM 4197 N N . HIS A 1 537 ? -26.250 3.557 13.453 1.00 97.69 537 HIS A N 1
ATOM 4198 C CA . HIS A 1 537 ? -26.590 2.697 14.580 1.00 97.69 537 HIS A CA 1
ATOM 4199 C C . HIS A 1 537 ? -27.534 3.416 15.534 1.00 97.69 537 HIS A C 1
ATOM 4201 O O . HIS A 1 537 ? -27.469 4.635 15.686 1.00 97.69 537 HIS A O 1
ATOM 4207 N N . LEU A 1 538 ? -28.451 2.660 16.132 1.00 97.88 538 LEU A N 1
ATOM 4208 C CA . LEU A 1 538 ? -29.473 3.179 17.035 1.00 97.88 538 LEU A CA 1
ATOM 4209 C C . LEU A 1 538 ? -29.323 2.482 18.384 1.00 97.88 538 LEU A C 1
ATOM 4211 O O . LEU A 1 538 ? -29.680 1.309 18.514 1.00 97.88 538 LEU A O 1
ATOM 4215 N N . TYR A 1 539 ? -28.853 3.206 19.394 1.00 97.38 539 TYR A N 1
ATOM 4216 C CA . TYR A 1 539 ? -28.913 2.711 20.764 1.00 97.38 539 TYR A CA 1
ATOM 4217 C C . TYR A 1 539 ? -30.312 2.956 21.315 1.00 97.38 539 TYR A C 1
ATOM 4219 O O . TYR A 1 539 ? -30.820 4.072 21.234 1.00 97.38 539 TYR A O 1
ATOM 4227 N N . ASN A 1 540 ? -30.941 1.914 21.857 1.00 95.12 540 ASN A N 1
ATOM 4228 C CA . ASN A 1 540 ? -32.251 2.005 22.498 1.00 95.12 540 ASN A CA 1
ATOM 4229 C C . ASN A 1 540 ? -32.051 1.807 24.001 1.00 95.12 540 ASN A C 1
ATOM 4231 O O . ASN A 1 540 ? -31.640 0.726 24.424 1.00 95.12 540 ASN A O 1
ATOM 4235 N N . ILE A 1 541 ? -32.309 2.849 24.786 1.00 93.50 541 ILE A N 1
ATOM 4236 C CA . ILE A 1 541 ? -32.038 2.887 26.221 1.00 93.50 541 ILE A CA 1
ATOM 4237 C C . ILE A 1 541 ? -33.335 3.158 26.971 1.00 93.50 541 ILE A C 1
ATOM 4239 O O . ILE A 1 541 ? -33.962 4.198 26.794 1.00 93.50 541 ILE A O 1
ATOM 4243 N N . ASP A 1 542 ? -33.714 2.254 27.866 1.00 90.12 542 ASP A N 1
ATOM 4244 C CA . ASP A 1 542 ? -34.852 2.482 28.752 1.00 90.12 542 ASP A CA 1
ATOM 4245 C C . ASP A 1 542 ? -34.422 3.362 29.931 1.00 90.12 542 ASP A C 1
ATOM 4247 O O . ASP A 1 542 ? -33.644 2.934 30.788 1.00 90.12 542 ASP A O 1
ATOM 4251 N N . ILE A 1 543 ? -34.924 4.600 29.984 1.00 87.38 543 ILE A N 1
ATOM 4252 C CA . ILE A 1 543 ? -34.584 5.541 31.055 1.00 87.38 543 ILE A CA 1
ATOM 4253 C C . ILE A 1 543 ? -35.332 5.150 32.343 1.00 87.38 543 ILE A C 1
ATOM 4255 O O . ILE A 1 543 ? -36.568 5.088 32.335 1.00 87.38 543 ILE A O 1
ATOM 4259 N N . PRO A 1 544 ? -34.628 4.902 33.468 1.00 86.25 544 PRO A N 1
ATOM 4260 C CA . PRO A 1 544 ? -35.274 4.546 34.728 1.00 86.25 544 PRO A CA 1
ATOM 4261 C C . PRO A 1 544 ? -36.235 5.633 35.226 1.00 86.25 544 PRO A C 1
ATOM 4263 O O . PRO A 1 544 ? -35.976 6.828 35.102 1.00 86.25 544 PRO A O 1
ATOM 4266 N N . ASN A 1 545 ? -37.342 5.217 35.844 1.00 84.38 545 ASN A N 1
ATOM 4267 C CA . ASN A 1 545 ? -38.420 6.117 36.281 1.00 84.38 545 ASN A CA 1
ATOM 4268 C C . ASN A 1 545 ? -38.001 7.142 37.352 1.00 84.38 545 ASN A C 1
ATOM 4270 O O . ASN A 1 545 ? -38.744 8.079 37.627 1.00 84.38 545 ASN A O 1
ATOM 4274 N N . ASP A 1 546 ? -36.887 6.911 38.041 1.00 85.00 546 ASP A N 1
ATOM 4275 C CA . ASP A 1 546 ? -36.342 7.776 39.086 1.00 85.00 546 ASP A CA 1
ATOM 4276 C C . ASP A 1 546 ? -35.348 8.819 38.557 1.00 85.00 546 ASP A C 1
ATOM 4278 O O . ASP A 1 546 ? -34.934 9.701 39.314 1.00 85.00 546 ASP A O 1
ATOM 4282 N N . ILE A 1 547 ? -35.007 8.758 37.266 1.00 86.50 547 ILE A N 1
ATOM 4283 C CA . ILE A 1 547 ? -34.181 9.757 36.594 1.00 86.50 547 ILE A CA 1
ATOM 4284 C C . ILE A 1 547 ? -35.068 10.914 36.124 1.00 86.50 547 ILE A C 1
ATOM 4286 O O . ILE A 1 547 ? -36.050 10.730 35.411 1.00 86.50 547 ILE A O 1
ATOM 4290 N N . SER A 1 548 ? -34.698 12.126 36.530 1.00 88.44 548 SER A N 1
ATOM 4291 C CA . SER A 1 548 ? -35.283 13.388 36.063 1.00 88.44 548 SER A CA 1
ATOM 4292 C C . SER A 1 548 ? -34.197 14.461 35.996 1.00 88.44 548 SER A C 1
ATOM 4294 O O . SER A 1 548 ? -33.199 14.389 36.718 1.00 88.44 548 SER A O 1
ATOM 4296 N N . GLY A 1 549 ? -34.376 15.462 35.138 1.00 91.81 549 GLY A N 1
ATOM 4297 C CA . GLY A 1 549 ? -33.373 16.492 34.876 1.00 91.81 549 GLY A CA 1
ATOM 4298 C C . GLY A 1 549 ? -32.382 16.090 33.783 1.00 91.81 549 GLY A C 1
ATOM 4299 O O . GLY A 1 549 ? -32.685 15.259 32.936 1.00 91.81 549 GLY A O 1
ATOM 4300 N N . ILE A 1 550 ? -31.210 16.721 33.775 1.00 95.12 550 ILE A N 1
ATOM 4301 C CA . ILE A 1 550 ? -30.243 16.582 32.678 1.00 95.12 550 ILE A CA 1
ATOM 4302 C C . ILE A 1 550 ? -29.520 15.232 32.766 1.00 95.12 550 ILE A C 1
ATOM 4304 O O . ILE A 1 550 ? -29.096 14.828 33.856 1.00 95.12 550 ILE A O 1
ATOM 4308 N N . ILE A 1 551 ? -29.391 14.564 31.621 1.00 95.69 551 ILE A N 1
ATOM 4309 C CA . ILE A 1 551 ? -28.487 13.434 31.391 1.00 95.69 551 ILE A CA 1
ATOM 4310 C C . ILE A 1 551 ? -27.436 13.836 30.349 1.00 95.69 551 ILE A C 1
ATOM 4312 O O . ILE A 1 551 ? -27.741 14.581 29.417 1.00 95.69 551 ILE A O 1
ATOM 4316 N N . ASP A 1 552 ? -26.218 13.340 30.525 1.00 97.25 552 ASP A N 1
ATOM 4317 C CA . ASP A 1 552 ? -25.084 13.519 29.621 1.00 97.25 552 ASP A CA 1
ATOM 4318 C C . ASP A 1 552 ? -24.944 12.269 28.741 1.00 97.25 552 ASP A C 1
ATOM 4320 O O . ASP A 1 552 ? -25.035 11.148 29.251 1.00 97.25 552 ASP A O 1
ATOM 4324 N N . ILE A 1 553 ? -24.748 12.459 27.436 1.00 97.94 553 ILE A N 1
ATOM 4325 C CA . ILE A 1 553 ? -24.522 11.389 26.459 1.00 97.94 553 ILE A CA 1
ATOM 4326 C C . ILE A 1 553 ? -23.158 11.617 25.826 1.00 97.94 553 ILE A C 1
ATOM 4328 O O . ILE A 1 553 ? -23.006 12.497 24.979 1.00 97.94 553 ILE A O 1
ATOM 4332 N N . ASP A 1 554 ? -22.190 10.802 26.223 1.00 98.31 554 ASP A N 1
ATOM 4333 C CA . ASP A 1 554 ? -20.833 10.807 25.692 1.00 98.31 554 ASP A CA 1
ATOM 4334 C C . ASP A 1 554 ? -20.661 9.619 24.741 1.00 98.31 554 ASP A C 1
ATOM 4336 O O . ASP A 1 554 ? -20.975 8.479 25.095 1.00 98.31 554 ASP A O 1
ATOM 4340 N N . VAL A 1 555 ? -20.189 9.877 23.520 1.00 98.62 555 VAL A N 1
ATOM 4341 C CA . VAL A 1 555 ? -19.939 8.838 22.514 1.00 98.62 555 VAL A CA 1
ATOM 4342 C C . VAL A 1 555 ? -18.554 9.030 21.911 1.00 98.62 555 VAL A C 1
ATOM 4344 O O . VAL A 1 555 ? -18.271 10.086 21.346 1.00 98.62 555 VAL A O 1
ATOM 4347 N N . SER A 1 556 ? -17.720 7.994 21.967 1.00 98.50 556 SER A N 1
ATOM 4348 C CA . SER A 1 556 ? -16.365 7.987 21.408 1.00 98.50 556 SER A CA 1
ATOM 4349 C C . SER A 1 556 ? -16.198 6.848 20.408 1.00 98.50 556 SER A C 1
ATOM 4351 O O . SER A 1 556 ? -16.505 5.694 20.703 1.00 98.50 556 SER A O 1
ATOM 4353 N N . PHE A 1 557 ? -15.655 7.152 19.229 1.00 98.69 557 PHE A N 1
ATOM 4354 C CA . PHE A 1 557 ? -15.199 6.145 18.276 1.00 98.69 557 PHE A CA 1
ATOM 4355 C C . PHE A 1 557 ? -13.732 5.816 18.559 1.00 98.69 557 PHE A C 1
ATOM 4357 O O . PHE A 1 557 ? -12.878 6.701 18.529 1.00 98.69 557 PHE A O 1
ATOM 4364 N N . LYS A 1 558 ? -13.440 4.556 18.873 1.00 98.62 558 LYS A N 1
ATOM 4365 C CA . LYS A 1 558 ? -12.139 4.092 19.363 1.00 98.62 558 LYS A CA 1
ATOM 4366 C C . LYS A 1 558 ? -11.507 3.087 18.412 1.00 98.62 558 LYS A C 1
ATOM 4368 O O . LYS A 1 558 ? -12.204 2.408 17.663 1.00 98.62 558 LYS A O 1
ATOM 4373 N N . PHE A 1 559 ? -10.184 2.983 18.470 1.00 98.44 559 PHE A N 1
ATOM 4374 C CA . PHE A 1 559 ? -9.372 2.082 17.661 1.00 98.44 559 PHE A CA 1
ATOM 4375 C C . PHE A 1 559 ? -8.287 1.402 18.496 1.00 98.44 559 PHE A C 1
ATOM 4377 O O . PHE A 1 559 ? -7.659 2.032 19.349 1.00 98.44 559 PHE A O 1
ATOM 4384 N N . ARG A 1 560 ? -8.008 0.132 18.202 1.00 96.81 560 ARG A N 1
ATOM 4385 C CA . ARG A 1 560 ? -6.916 -0.637 18.800 1.00 96.81 560 ARG A CA 1
ATOM 4386 C C . ARG A 1 560 ? -6.179 -1.471 17.735 1.00 96.81 560 ARG A C 1
ATOM 4388 O O . ARG A 1 560 ? -6.835 -2.193 16.981 1.00 96.81 560 ARG A O 1
ATOM 4395 N N . PRO A 1 561 ? -4.829 -1.416 17.681 1.00 94.94 561 PRO A N 1
ATOM 4396 C CA . PRO A 1 561 ? -4.042 -2.068 16.625 1.00 94.94 561 PRO A CA 1
ATOM 4397 C C . PRO A 1 561 ? -3.954 -3.593 16.748 1.00 94.94 561 PRO A C 1
ATOM 4399 O O . PRO A 1 561 ? -3.748 -4.269 15.747 1.00 94.94 561 PRO A O 1
ATOM 4402 N N . PHE A 1 562 ? -4.126 -4.137 17.956 1.00 95.25 562 PHE A N 1
ATOM 4403 C CA . PHE A 1 562 ? -4.125 -5.578 18.204 1.00 95.25 562 PHE A CA 1
ATOM 4404 C C . PHE A 1 562 ? -5.230 -5.979 19.173 1.00 95.25 562 PHE A C 1
ATOM 4406 O O . PHE A 1 562 ? -5.431 -5.327 20.197 1.00 95.25 562 PHE A O 1
ATOM 4413 N N . ARG A 1 563 ? -5.878 -7.115 18.922 1.00 94.88 563 ARG A N 1
ATOM 4414 C CA . ARG A 1 563 ? -6.741 -7.749 19.919 1.00 94.88 563 ARG A CA 1
ATOM 4415 C C . ARG A 1 563 ? -5.896 -8.245 21.110 1.00 94.88 563 ARG A C 1
ATOM 4417 O O . ARG A 1 563 ? -4.827 -8.823 20.885 1.00 94.88 563 ARG A O 1
ATOM 4424 N N . PRO A 1 564 ? -6.358 -8.094 22.363 1.00 96.12 564 PRO A N 1
ATOM 4425 C CA . PRO A 1 564 ? -5.648 -8.516 23.562 1.00 96.12 564 PRO A CA 1
ATOM 4426 C C . PRO A 1 564 ? -5.266 -9.986 23.509 1.00 96.12 564 PRO A C 1
ATOM 4428 O O . PRO A 1 564 ? -4.132 -10.321 23.828 1.00 96.12 564 PRO A O 1
ATOM 4431 N N . LEU A 1 565 ? -6.157 -10.854 23.028 1.00 94.75 565 LEU A N 1
ATOM 4432 C CA . LEU A 1 565 ? -5.921 -12.286 22.874 1.00 94.75 565 LEU A CA 1
ATOM 4433 C C . LEU A 1 565 ? -4.739 -12.600 21.946 1.00 94.75 565 LEU A C 1
ATOM 4435 O O . LEU A 1 565 ? -3.995 -13.546 22.208 1.00 94.75 565 LEU A O 1
ATOM 4439 N N . VAL A 1 566 ? -4.536 -11.814 20.884 1.00 94.62 566 VAL A N 1
ATOM 4440 C CA . VAL A 1 566 ? -3.409 -12.001 19.953 1.00 94.62 566 VAL A CA 1
ATOM 4441 C C . VAL A 1 566 ? -2.097 -11.687 20.670 1.00 94.62 566 VAL A C 1
ATOM 4443 O O . VAL A 1 566 ? -1.191 -12.518 20.689 1.00 94.62 566 VAL A O 1
ATOM 4446 N N . VAL A 1 567 ? -2.022 -10.552 21.369 1.00 96.38 567 VAL A N 1
ATOM 4447 C CA . VAL A 1 567 ? -0.836 -10.190 22.168 1.00 96.38 567 VAL A CA 1
ATOM 4448 C C . VAL A 1 567 ? -0.612 -11.202 23.297 1.00 96.38 567 VAL A C 1
ATOM 4450 O O . VAL A 1 567 ? 0.495 -11.691 23.493 1.00 96.38 567 VAL A O 1
ATOM 4453 N N . GLN A 1 568 ? -1.675 -11.592 23.998 1.00 96.31 568 GLN A N 1
ATOM 4454 C CA . GLN A 1 568 ? -1.655 -12.531 25.119 1.00 96.31 568 GLN A CA 1
ATOM 4455 C C . GLN A 1 568 ? -1.237 -13.955 24.722 1.00 96.31 568 GLN A C 1
ATOM 4457 O O . GLN A 1 568 ? -0.700 -14.678 25.562 1.00 96.31 568 GLN A O 1
ATOM 4462 N N . SER A 1 569 ? -1.498 -14.388 23.487 1.00 94.88 569 SER A N 1
ATOM 4463 C CA . SER A 1 569 ? -1.095 -15.715 22.993 1.00 94.88 569 SER A CA 1
ATOM 4464 C C . SER A 1 569 ? 0.358 -15.766 22.517 1.00 94.88 569 SER A C 1
ATOM 4466 O O . SER A 1 569 ? 0.952 -16.842 22.543 1.00 94.88 569 SER A O 1
ATOM 4468 N N . HIS A 1 570 ? 0.937 -14.618 22.155 1.00 94.69 570 HIS A N 1
ATOM 4469 C CA . HIS A 1 570 ? 2.281 -14.517 21.585 1.00 94.69 570 HIS A CA 1
ATOM 4470 C C . HIS A 1 570 ? 3.298 -13.963 22.590 1.00 94.69 570 HIS A C 1
ATOM 4472 O O . HIS A 1 570 ? 4.268 -14.641 22.928 1.00 94.69 570 HIS A O 1
ATOM 4478 N N . ILE A 1 571 ? 3.070 -12.746 23.100 1.00 95.81 571 ILE A N 1
ATOM 4479 C CA . ILE A 1 571 ? 3.967 -12.050 24.036 1.00 95.81 571 ILE A CA 1
ATOM 4480 C C . ILE A 1 571 ? 3.142 -11.347 25.135 1.00 95.81 571 ILE A C 1
ATOM 4482 O O . ILE A 1 571 ? 2.907 -10.135 25.069 1.00 95.81 571 ILE A O 1
ATOM 4486 N N . PRO A 1 572 ? 2.698 -12.088 26.172 1.00 96.44 572 PRO A N 1
ATOM 4487 C CA . PRO A 1 572 ? 1.870 -11.564 27.262 1.00 96.44 572 PRO A CA 1
ATOM 4488 C C . PRO A 1 572 ? 2.421 -10.311 27.945 1.00 96.44 572 PRO A C 1
ATOM 4490 O O . PRO A 1 572 ? 1.651 -9.488 28.437 1.00 96.44 572 PRO A O 1
ATOM 4493 N N . GLU A 1 573 ? 3.747 -10.165 28.011 1.00 95.94 573 GLU A N 1
ATOM 4494 C CA . GLU A 1 573 ? 4.391 -9.043 28.696 1.00 95.94 573 GLU A CA 1
ATOM 4495 C C . GLU A 1 573 ? 4.116 -7.694 28.020 1.00 95.94 573 GLU A C 1
ATOM 4497 O O . GLU A 1 573 ? 4.204 -6.660 28.680 1.00 95.94 573 GLU A O 1
ATOM 4502 N N . LEU A 1 574 ? 3.756 -7.692 26.732 1.00 95.88 574 LEU A N 1
ATOM 4503 C CA . LEU A 1 574 ? 3.464 -6.474 25.969 1.00 95.88 574 LEU A CA 1
ATOM 4504 C C . LEU A 1 574 ? 2.015 -6.005 26.129 1.00 95.88 574 LEU A C 1
ATOM 4506 O O . LEU A 1 574 ? 1.665 -4.912 25.686 1.00 95.88 574 LEU A O 1
ATOM 4510 N N . LEU A 1 575 ? 1.162 -6.795 26.786 1.00 95.88 575 LEU A N 1
ATOM 4511 C CA . LEU A 1 575 ? -0.265 -6.509 26.885 1.00 95.88 575 LEU A CA 1
ATOM 4512 C C . LEU A 1 575 ? -0.559 -5.183 27.610 1.00 95.88 575 LEU A C 1
ATOM 4514 O O . LEU A 1 575 ? -1.489 -4.470 27.243 1.00 95.88 575 LEU A O 1
ATOM 4518 N N . SER A 1 576 ? 0.265 -4.807 28.595 1.00 95.50 576 SER A N 1
ATOM 4519 C CA . SER A 1 576 ? 0.134 -3.527 29.308 1.00 95.50 576 SER A CA 1
ATOM 4520 C C . SER A 1 576 ? 0.472 -2.302 28.459 1.00 95.50 576 SER A C 1
ATOM 4522 O O . SER A 1 576 ? 0.158 -1.182 28.858 1.00 95.50 576 SER A O 1
ATOM 4524 N N . ASN A 1 577 ? 1.134 -2.503 27.319 1.00 96.56 577 ASN A N 1
ATOM 4525 C CA . ASN A 1 577 ? 1.585 -1.438 26.430 1.00 96.56 577 ASN A CA 1
ATOM 4526 C C . ASN A 1 577 ? 0.619 -1.207 25.259 1.00 96.56 577 ASN A C 1
ATOM 4528 O O . ASN A 1 577 ? 0.817 -0.275 24.485 1.00 96.56 577 ASN A O 1
ATOM 4532 N N . LEU A 1 578 ? -0.431 -2.028 25.138 1.00 96.31 578 LEU A N 1
ATOM 4533 C CA . LEU A 1 578 ? -1.431 -1.956 24.077 1.00 96.31 578 LEU A CA 1
ATOM 4534 C C . LEU A 1 578 ? -2.231 -0.640 24.162 1.00 96.31 578 LEU A C 1
ATOM 4536 O O . LEU A 1 578 ? -2.945 -0.422 25.148 1.00 96.31 578 LEU A O 1
ATOM 4540 N N . PRO A 1 579 ? -2.133 0.263 23.168 1.00 97.00 579 PRO A N 1
ATOM 4541 C CA . PRO A 1 579 ? -2.887 1.507 23.193 1.00 97.00 579 PRO A CA 1
ATOM 4542 C C . PRO A 1 579 ? -4.320 1.325 22.702 1.00 97.00 579 PRO A C 1
ATOM 4544 O O . PRO A 1 579 ? -4.620 0.450 21.892 1.00 97.00 579 PRO A O 1
ATOM 4547 N N . ILE A 1 580 ? -5.177 2.230 23.159 1.00 98.00 580 ILE A N 1
ATOM 4548 C CA . ILE A 1 580 ? -6.453 2.541 22.525 1.00 98.00 580 ILE A CA 1
ATOM 4549 C C . ILE A 1 580 ? -6.363 3.996 22.086 1.00 98.00 580 ILE A C 1
ATOM 4551 O O . ILE A 1 580 ? -6.007 4.861 22.886 1.00 98.00 580 ILE A O 1
ATOM 4555 N N . PHE A 1 581 ? -6.672 4.241 20.823 1.00 98.31 581 PHE A N 1
ATOM 4556 C CA . PHE A 1 581 ? -6.748 5.569 20.236 1.00 98.31 581 PHE A CA 1
ATOM 4557 C C . PHE A 1 581 ? -8.211 5.993 20.145 1.00 98.31 581 PHE A C 1
ATOM 4559 O O . PHE A 1 581 ? -9.075 5.179 19.819 1.00 98.31 581 PHE A O 1
ATOM 4566 N N . GLU A 1 582 ? -8.497 7.261 20.415 1.00 98.06 582 GLU A N 1
ATOM 4567 C CA . GLU A 1 582 ? -9.806 7.851 20.125 1.00 98.06 582 GLU A CA 1
ATOM 4568 C C . GLU A 1 582 ? -9.740 8.499 18.741 1.00 98.06 582 GLU A C 1
ATOM 4570 O O . GLU A 1 582 ? -8.923 9.385 18.524 1.00 98.06 582 GLU A O 1
ATOM 4575 N N . ILE A 1 583 ? -10.565 8.041 17.800 1.00 98.12 583 ILE A N 1
ATOM 4576 C CA . ILE A 1 583 ? -10.694 8.625 16.455 1.00 98.12 583 ILE A CA 1
ATOM 4577 C C . ILE A 1 583 ? -11.463 9.949 16.531 1.00 98.12 583 ILE A C 1
ATOM 4579 O O . ILE A 1 583 ? -11.136 10.916 15.849 1.00 98.12 583 ILE A O 1
ATOM 4583 N N . GLY A 1 584 ? -12.496 9.994 17.369 1.00 97.81 584 GLY A N 1
ATOM 4584 C CA . GLY A 1 584 ? -13.285 11.191 17.615 1.00 97.81 584 GLY A CA 1
ATOM 4585 C C . GLY A 1 584 ? -14.367 10.947 18.655 1.00 97.81 584 GLY A C 1
ATOM 4586 O O . GLY A 1 584 ? -14.756 9.805 18.905 1.00 97.81 584 GLY A O 1
ATOM 4587 N N . SER A 1 585 ? -14.865 12.028 19.243 1.00 98.25 585 SER A N 1
ATOM 4588 C CA . SER A 1 585 ? -15.897 11.995 20.274 1.00 98.25 585 SER A CA 1
ATOM 4589 C C . SER A 1 585 ? -16.927 13.104 20.083 1.00 98.25 585 SER A C 1
ATOM 4591 O O . SER A 1 585 ? -16.642 14.173 19.536 1.00 98.25 585 SER A O 1
ATOM 4593 N N . ILE A 1 586 ? -18.153 12.826 20.517 1.00 98.50 586 ILE A N 1
ATOM 4594 C CA . ILE A 1 586 ? -19.287 13.751 20.522 1.00 98.50 586 ILE A CA 1
ATOM 4595 C C . ILE A 1 586 ? -19.997 13.678 21.871 1.00 98.50 586 ILE A C 1
ATOM 4597 O O . ILE A 1 586 ? -20.014 12.639 22.529 1.00 98.50 586 ILE A O 1
ATOM 4601 N N . HIS A 1 587 ? -20.590 14.798 22.265 1.00 97.94 587 HIS A N 1
ATOM 4602 C CA . HIS A 1 587 ? -21.279 14.953 23.537 1.00 97.94 587 HIS A CA 1
ATOM 4603 C C . HIS A 1 587 ? -22.557 15.763 23.335 1.00 97.94 587 HIS A C 1
ATOM 4605 O O . HIS A 1 587 ? -22.516 16.794 22.663 1.00 97.94 587 HIS A O 1
ATOM 4611 N N . GLU A 1 588 ? -23.656 15.325 23.944 1.00 97.69 588 GLU A N 1
ATOM 4612 C CA . GLU A 1 588 ? -24.907 16.084 24.022 1.00 97.69 588 GLU A CA 1
ATOM 4613 C C . GLU A 1 588 ? -25.599 15.906 25.376 1.00 97.69 588 GLU A C 1
ATOM 4615 O O . GLU A 1 588 ? -25.372 14.933 26.099 1.00 97.69 588 GLU A O 1
ATOM 4620 N N . GLN A 1 589 ? -26.478 16.856 25.702 1.00 96.69 589 GLN A N 1
ATOM 4621 C CA . GLN A 1 589 ? -27.286 16.837 26.921 1.00 96.69 589 GLN A CA 1
ATOM 4622 C C . GLN A 1 589 ? -28.775 16.763 26.594 1.00 96.69 589 GLN A C 1
ATOM 4624 O O . GLN A 1 589 ? -29.275 17.534 25.777 1.00 96.69 589 GLN A O 1
ATOM 4629 N N . ILE A 1 590 ? -29.501 15.887 27.291 1.00 95.19 590 ILE A N 1
ATOM 4630 C CA . ILE A 1 590 ? -30.958 15.739 27.148 1.00 95.19 590 ILE A CA 1
ATOM 4631 C C . ILE A 1 590 ? -31.639 16.032 28.484 1.00 95.19 590 ILE A C 1
ATOM 4633 O O . ILE A 1 590 ? -31.163 15.618 29.543 1.00 95.19 590 ILE A O 1
ATOM 4637 N N . GLU A 1 591 ? -32.777 16.730 28.453 1.00 95.12 591 GLU A N 1
ATOM 4638 C CA . GLU A 1 591 ? -33.614 16.939 29.640 1.00 95.12 591 GLU A CA 1
ATOM 4639 C C . GLU A 1 591 ? -34.668 15.827 29.777 1.00 95.12 591 GLU A C 1
ATOM 4641 O O . GLU A 1 591 ? -35.552 15.664 28.933 1.00 95.12 591 GLU A O 1
ATOM 4646 N N . VAL A 1 592 ? -34.602 15.078 30.880 1.00 92.62 592 VAL A N 1
ATOM 4647 C CA . VAL A 1 592 ? -35.611 14.084 31.260 1.00 92.62 592 VAL A CA 1
ATOM 4648 C C . VAL A 1 592 ? -36.708 14.765 32.078 1.00 92.62 592 VAL A C 1
ATOM 4650 O O . VAL A 1 592 ? -36.469 15.230 33.198 1.00 92.62 592 VAL A O 1
ATOM 4653 N N . VAL A 1 593 ? -37.918 14.825 31.523 1.00 89.50 593 VAL A N 1
ATOM 4654 C CA . VAL A 1 593 ? -39.099 15.428 32.158 1.00 89.50 593 VAL A CA 1
ATOM 4655 C C . VAL A 1 593 ? -39.956 14.367 32.850 1.00 89.50 593 VAL A C 1
ATOM 4657 O O . VAL A 1 593 ? -40.047 13.234 32.387 1.00 89.50 593 VAL A O 1
ATOM 4660 N N . GLU A 1 594 ? -40.574 14.723 33.980 1.00 78.38 594 GLU A N 1
ATOM 4661 C CA . GLU A 1 594 ? -41.463 13.817 34.733 1.00 78.38 594 GLU A CA 1
ATOM 4662 C C . GLU A 1 594 ? -42.739 13.431 33.976 1.00 78.38 594 GLU A C 1
ATOM 4664 O O . GLU A 1 594 ? -43.415 14.335 33.421 1.00 78.38 594 GLU A O 1
#

Radius of gyration: 33.47 Å; Cα contacts (8 Å, |Δi|>4): 1219; chains: 1; bounding box: 69×54×112 Å

pLDDT: mean 89.04, std 13.02, range [23.39, 98.69]

Solvent-accessible surface area (backbone atoms only — not comparable to full-atom values): 32758 Å² total; per-residue (Å²): 130,88,79,83,75,83,90,78,84,75,93,68,80,73,80,79,70,60,46,57,79,45,59,70,65,53,32,74,82,70,82,72,62,71,43,73,67,27,53,52,50,53,51,50,36,51,77,68,69,59,87,84,49,84,58,51,34,67,74,70,79,84,57,65,49,72,66,24,52,54,52,50,50,52,38,52,76,44,79,53,37,46,53,26,47,72,77,44,75,50,77,56,95,41,28,42,40,42,31,41,47,68,51,84,33,92,54,64,44,31,39,34,37,27,38,22,80,58,94,86,56,78,42,76,79,46,76,42,65,51,74,84,66,39,64,51,76,46,71,86,46,87,63,51,49,42,33,39,35,34,43,27,26,26,25,81,57,51,19,32,15,66,26,68,72,44,79,45,74,49,44,52,55,59,69,42,63,48,92,42,31,49,62,76,44,54,68,50,51,72,83,30,41,69,46,67,74,72,45,34,84,82,38,50,65,50,48,56,28,27,66,68,12,64,47,37,34,47,58,62,38,61,68,53,34,48,54,45,52,52,37,26,71,76,33,76,79,16,27,58,38,48,52,29,49,57,31,19,43,59,30,46,56,45,50,55,80,66,80,89,52,72,36,51,66,51,50,70,72,41,92,65,57,64,50,51,58,37,13,44,43,70,52,66,67,26,17,48,39,52,80,32,57,60,29,73,29,51,96,76,38,31,30,73,63,53,76,39,32,35,64,59,75,54,49,38,42,34,65,50,80,80,56,81,88,60,93,84,47,49,68,42,57,36,78,61,65,66,40,50,56,68,47,17,44,66,43,18,34,28,34,70,84,31,78,68,28,33,36,52,58,48,27,54,65,40,67,73,36,57,74,68,64,52,84,26,55,48,62,74,37,27,37,78,41,99,87,75,48,63,44,42,34,50,68,56,71,77,73,61,43,91,34,57,60,83,62,27,92,48,44,67,57,31,45,56,51,39,48,66,35,42,49,70,46,80,23,40,97,97,36,67,64,63,68,60,45,52,44,65,40,70,45,57,48,25,30,31,39,36,36,64,33,66,27,38,43,46,48,41,65,13,55,42,23,43,29,34,40,29,39,42,31,28,43,96,86,42,78,78,47,71,37,62,76,71,98,47,70,54,56,77,79,67,82,83,47,88,78,49,51,66,16,26,33,40,32,14,27,90,86,66,48,81,46,88,52,72,92,54,35,65,41,73,50,81,47,42,43,48,39,64,30,72,48,71,51,73,48,78,42,76,45,56,74,88,54,63,44,68,33,42,41,42,37,35,37,33,38,28,62,58,44,42,66,60,38,52,74,68,46,53,86,36,35,81,18,46,60,69,44,68,32,40,72,48,76,52,70,32,39,28,39,126

Foldseek 3Di:
DDDPDDPPDDPDDPPQDLDQPFLPQLPPVPPSDLAVVSLVVLVVCQVVVVPPDPSQPSVPPSDRDVVSSVVSVLCNVPVAWAFKAWPDWDADPQKIKTFIDQTPRPQFQWKFKWKDLDPPDTDGPDIGRDSPPGIDIDHPHDAQAKMWIWIWTAGPSRGTDIYPTDIDHHDFWDWDADPQLATPDTPADLVLFDALVVVCVPCVQQSVLQCQAVLQCLLVAQLCLLLLVVQCVVQVRRSQLLSLVQQAVSCSRNRPGPPPQNGNVSLVPDPDDNSRNSGRHPQQLFFASDFWAAAEQELNSHRDTDTGGDTNPQETEACDCDDDDDDRGHYHYDNCNLALRSCRSHQDYDYNNARQRHQVVLLCVPPVCVVVVPPHLCVLQFPQDPVRGTRNNSDDQDFRLVDAAPGTPCNVVNLVSLLQFKDKDWDDVVDGQDQADAAQDKGKTKMKMFTQASGWVVHGLLQFKKKWKWKFKDDPPHTQDIAQDDPALLDAHDPVPPQIGMFGKFFAAPVRDTDSRNSRGDYMDGRTARHRHMDMGIDIGGHHNPDFFKMKMKMWIKIWNGHSVSCCVRPNVSSSRTDIHTSDMDMDMHGHHD

Mean predicted aligned error: 9.98 Å